Protein AF-0000000076639579 (afdb_homodimer)

Foldseek 3Di:
DDDDPCPPPPPPCPVPDDDDPDDDPDDPPPPPPPPPPPVVVVVVVVVVVVVVVVVCPPPDPVRVVVVVVVVVVVVVVVVVVVVVVVVVVVVVVVVVVVVVVVVVVVVVVVVLVVVLVVVLVCLVVLVVLVVVLVVCVVPDDDPVVSVVSVVVSVVVVVVCVVQQKDKAWDFFAAADPQAADEPEEDADPDPPRDWRTFHGFPAIWMARVPHTSGHTYTYTYD/DCPPVCPPPPPPPPVPDPDDPPDDPDDPPPPPPPPPDPVVVVVVVVVVVVVVVVVCPPPDPVRVVVVVVVVVVVVVVVVVVVVVVVVVVVVVVVVVVVVVVVVVVVVVVVVLVVVLVVVLVCLVVLVVLVVVLVVCVVPDDDPVVSVVSVVVSVVVVVVCVVQQKDKAWDFFAAADPQAADEPEEDADPDPPRDWRTFHGFPAIWMARVPHTSGHTYTYTYD

pLDDT: mean 80.08, std 24.37, range [24.77, 98.06]

Sequence (444 aa):
MACYLHISIPRKETVFNRRIIDKQMSDKNEKEVKEPSVGEQKQQSAEAEKERDSRYEDLGEEELRELLAEKEQKIDVLEEDLSEAKNMHLRKAAELENYRKRVQRERSQLYETAKANALEDFLDVNDDLQRTLKAAEDLDVNETFLDGVLLVANKFEEILRKNDVERIDEVGVPFNVDYHDAMMRHKPGDDDIDSDIVLEVVENGYRMGDRTIRHAKVIVSEMACYLHISIPRKETVFNRRIIDKQMSDKNEKEVKEPSVGEQKQQSAEAEKERDSRYEDLGEEELRELLAEKEQKIDVLEEDLSEAKNMHLRKAAELENYRKRVQRERSQLYETAKANALEDFLDVNDDLQRTLKAAEDLDVNETFLDGVLLVANKFEEILRKNDVERIDEVGVPFNVDYHDAMMRHKPGDDDIDSDIVLEVVENGYRMGDRTIRHAKVIVSE

Organism: NCBI:txid1194090

Solvent-accessible surface area (backbone atoms only — not comparable to full-atom values): 25102 Å² total; per-residue (Å²): 136,83,78,79,82,77,77,80,72,82,78,80,80,80,77,81,85,85,71,79,82,64,72,87,68,70,84,76,78,77,75,73,76,74,65,80,53,77,60,55,58,50,48,56,49,48,50,51,48,52,57,51,42,59,74,49,69,88,54,52,60,69,58,42,42,53,51,42,45,51,45,53,53,49,40,52,53,41,53,52,50,31,53,50,30,46,50,50,26,52,50,42,50,47,50,41,53,52,46,50,55,50,49,59,56,46,49,57,53,44,30,51,49,28,27,48,58,54,50,50,68,47,49,58,44,55,51,47,47,52,50,44,56,58,55,42,75,82,45,80,57,34,65,72,57,50,50,45,52,49,52,37,52,51,50,47,51,50,50,37,45,74,67,42,38,44,78,42,69,78,60,75,40,70,64,43,79,76,49,38,37,78,76,44,74,39,76,56,92,50,89,82,55,60,62,43,23,23,71,38,63,80,37,72,10,30,28,44,75,93,38,64,71,37,57,11,31,24,32,25,23,80,135,82,80,73,81,77,78,79,76,80,78,80,80,80,77,75,88,79,68,79,83,61,72,86,72,65,85,74,76,78,74,76,77,75,67,80,52,74,64,52,59,48,46,55,51,48,50,52,47,53,58,52,39,60,75,51,69,88,54,53,62,69,58,43,44,53,51,40,44,50,45,51,52,51,40,51,52,40,52,50,52,33,52,51,30,47,50,52,25,53,51,41,51,48,50,41,54,50,47,52,55,50,50,58,58,48,49,56,52,43,30,51,50,28,27,47,60,54,50,52,68,48,49,60,44,54,52,46,48,52,51,44,56,59,53,42,75,80,45,78,57,34,63,70,59,51,50,45,52,50,52,39,53,52,51,47,51,49,49,36,45,76,68,41,38,43,79,43,68,76,59,75,40,71,66,41,79,75,50,39,37,78,74,46,73,38,76,56,93,50,88,83,54,61,61,44,22,23,70,39,64,80,37,72,12,32,26,43,76,94,37,63,72,37,56,11,32,26,32,25,22,81

Radius of gyration: 41.35 Å; Cα contacts (8 Å, |Δi|>4): 459; chains: 2; bounding box: 81×111×93 Å

Secondary structure (DSSP, 8-state):
-------------------STTS--------------HHHHHHHHHHHHHHHHHTTTT--HHHHHHHHHHHHHHHHHHHHHHHHHHHHHHHHHHHHHHHHHHHHHHHHHHHHHHHHHHHHTTHHHHHHHHHHHHHHTTS---HHHHHHHHHHHHHHHHHHHHTTEEEE--SSSB--TTTEEEEEEE--SSTTSPSSBEEEEEE-EEEETTEEEEPEEEEEE-/-------------------STTSTT------------HHHHHHHHHHHHHHHHHTTTT--HHHHHHHHHHHHHHHHHHHHHHHHHHHHHHHHHHHHHHHHHHHHHHHHHHHHHHHHHHHHHHHHHHHHHHHHHHHHTTS---HHHHHHHHHHHHHHHHHHHHTTEEEE--SSSB--TTTEEEEEEE--SSTTSPSSBEEEEEE-EEEETTEEEEPEEEEEE-

Structure (mmCIF, N/CA/C/O backbone):
data_AF-0000000076639579-model_v1
#
loop_
_entity.id
_entity.type
_entity.pdbx_description
1 polymer 'Protein GrpE'
#
loop_
_atom_site.group_PDB
_atom_site.id
_atom_site.type_symbol
_atom_site.label_atom_id
_atom_site.label_alt_id
_atom_site.label_comp_id
_atom_site.label_asym_id
_atom_site.label_entity_id
_atom_site.label_seq_id
_atom_site.pdbx_PDB_ins_code
_atom_site.Cartn_x
_atom_site.Cartn_y
_atom_site.Cartn_z
_atom_site.occupancy
_atom_site.B_iso_or_equiv
_atom_site.auth_seq_id
_atom_site.auth_comp_id
_atom_site.auth_asym_id
_atom_site.auth_atom_id
_atom_site.pdbx_PDB_model_num
ATOM 1 N N . MET A 1 1 ? 14.664 4.719 -46.75 1 26.2 1 MET A N 1
ATOM 2 C CA . MET A 1 1 ? 13.555 5.188 -47.562 1 26.2 1 MET A CA 1
ATOM 3 C C . MET A 1 1 ? 12.273 5.273 -46.75 1 26.2 1 MET A C 1
ATOM 5 O O . MET A 1 1 ? 11.742 4.25 -46.312 1 26.2 1 MET A O 1
ATOM 9 N N . ALA A 1 2 ? 12.023 6.488 -46.062 1 28.53 2 ALA A N 1
ATOM 10 C CA . ALA A 1 2 ? 11.414 6.824 -44.781 1 28.53 2 ALA A CA 1
ATOM 11 C C . ALA A 1 2 ? 9.891 6.906 -44.906 1 28.53 2 ALA A C 1
ATOM 13 O O . ALA A 1 2 ? 9.195 7.219 -43.938 1 28.53 2 ALA A O 1
ATOM 14 N N . CYS A 1 3 ? 9.234 6.27 -45.938 1 30.47 3 CYS A N 1
ATOM 15 C CA . CYS A 1 3 ? 8.086 6.992 -46.469 1 30.47 3 CYS A CA 1
ATOM 16 C C . CYS A 1 3 ? 6.992 7.129 -45.438 1 30.47 3 CYS A C 1
ATOM 18 O O . CYS A 1 3 ? 6.777 6.219 -44.625 1 30.47 3 CYS A O 1
ATOM 20 N N . TYR A 1 4 ? 6.449 8.422 -45.219 1 31.41 4 TYR A N 1
ATOM 21 C CA . TYR A 1 4 ? 5.547 9.281 -44.469 1 31.41 4 TYR A CA 1
ATOM 22 C C . TYR A 1 4 ? 4.098 8.836 -44.656 1 31.41 4 TYR A C 1
ATOM 24 O O . TYR A 1 4 ? 3.553 8.883 -45.75 1 31.41 4 TYR A O 1
ATOM 32 N N . LEU A 1 5 ? 3.717 7.746 -44.031 1 34.25 5 LEU A N 1
ATOM 33 C CA . LEU A 1 5 ? 2.402 7.152 -44.219 1 34.25 5 LEU A CA 1
ATOM 34 C C . LEU A 1 5 ? 1.295 8.133 -43.875 1 34.25 5 LEU A C 1
ATOM 36 O O . LEU A 1 5 ? 1.239 8.625 -42.719 1 34.25 5 LEU A O 1
ATOM 40 N N . HIS A 1 6 ? 0.847 9.07 -44.812 1 35 6 HIS A N 1
ATOM 41 C CA . HIS A 1 6 ? -0.103 10.172 -44.844 1 35 6 HIS A CA 1
ATOM 42 C C . HIS A 1 6 ? -1.494 9.711 -44.438 1 35 6 HIS A C 1
ATOM 44 O O . HIS A 1 6 ? -2.18 9.023 -45.188 1 35 6 HIS A O 1
ATOM 50 N N . ILE A 1 7 ? -1.626 9.312 -43.156 1 34.25 7 ILE A N 1
ATOM 51 C CA . ILE A 1 7 ? -2.9 8.789 -42.688 1 34.25 7 ILE A CA 1
ATOM 52 C C . ILE A 1 7 ? -3.979 9.859 -42.812 1 34.25 7 ILE A C 1
ATOM 54 O O . ILE A 1 7 ? -3.865 10.93 -42.188 1 34.25 7 ILE A O 1
ATOM 58 N N . SER A 1 8 ? -4.652 10.07 -44 1 31.19 8 SER A N 1
ATOM 59 C CA . SER A 1 8 ? -5.621 11.078 -44.406 1 31.19 8 SER A CA 1
ATOM 60 C C . SER A 1 8 ? -6.883 11.016 -43.531 1 31.19 8 SER A C 1
ATOM 62 O O . SER A 1 8 ? -7.648 10.047 -43.625 1 31.19 8 SER A O 1
ATOM 64 N N . ILE A 1 9 ? -6.801 11.469 -42.25 1 32.75 9 ILE A N 1
ATOM 65 C CA . ILE A 1 9 ? -7.902 11.438 -41.312 1 32.75 9 ILE A CA 1
ATOM 66 C C . ILE A 1 9 ? -9.055 12.297 -41.812 1 32.75 9 ILE A C 1
ATOM 68 O O . ILE A 1 9 ? -8.867 13.477 -42.125 1 32.75 9 ILE A O 1
ATOM 72 N N . PRO A 1 10 ? -10.109 11.758 -42.406 1 29.64 10 PRO A N 1
ATOM 73 C CA . PRO A 1 10 ? -11.195 12.516 -43.031 1 29.64 10 PRO A CA 1
ATOM 74 C C . PRO A 1 10 ? -11.914 13.438 -42.062 1 29.64 10 PRO A C 1
ATOM 76 O O . PRO A 1 10 ? -12.141 13.062 -40.906 1 29.64 10 PRO A O 1
ATOM 79 N N . ARG A 1 11 ? -11.734 14.797 -42.125 1 28.89 11 ARG A N 1
ATOM 80 C CA . ARG A 1 11 ? -12.125 15.992 -41.375 1 28.89 11 ARG A CA 1
ATOM 81 C C . ARG A 1 11 ? -13.633 16.172 -41.406 1 28.89 11 ARG A C 1
ATOM 83 O O . ARG A 1 11 ? -14.211 16.547 -42.406 1 28.89 11 ARG A O 1
ATOM 90 N N . LYS A 1 12 ? -14.453 15.156 -40.906 1 28.12 12 LYS A N 1
ATOM 91 C CA . LYS A 1 12 ? -15.875 15.422 -41.094 1 28.12 12 LYS A CA 1
ATOM 92 C C . LYS A 1 12 ? -16.266 16.766 -40.5 1 28.12 12 LYS A C 1
ATOM 94 O O . LYS A 1 12 ? -15.844 17.094 -39.375 1 28.12 12 LYS A O 1
ATOM 99 N N . GLU A 1 13 ? -16.734 17.859 -41.25 1 29 13 GLU A N 1
ATOM 100 C CA . GLU A 1 13 ? -17.156 19.25 -41.281 1 29 13 GLU A CA 1
ATOM 101 C C . GLU A 1 13 ? -18.375 19.469 -40.406 1 29 13 GLU A C 1
ATOM 103 O O . GLU A 1 13 ? -19.484 19.078 -40.75 1 29 13 GLU A O 1
ATOM 108 N N . THR A 1 14 ? -18.375 19.016 -39.062 1 24.94 14 THR A N 1
ATOM 109 C CA . THR A 1 14 ? -19.609 19.172 -38.312 1 24.94 14 THR A CA 1
ATOM 110 C C . THR A 1 14 ? -19.984 20.656 -38.219 1 24.94 14 THR A C 1
ATOM 112 O O . THR A 1 14 ? -19.266 21.438 -37.594 1 24.94 14 THR A O 1
ATOM 115 N N . VAL A 1 15 ? -20.703 21.312 -39.125 1 28.3 15 VAL A N 1
ATOM 116 C CA . VAL A 1 15 ? -21.203 22.656 -39.406 1 28.3 15 VAL A CA 1
ATOM 117 C C . VAL A 1 15 ? -22.188 23.078 -38.312 1 28.3 15 VAL A C 1
ATOM 119 O O . VAL A 1 15 ? -23.375 23.234 -38.562 1 28.3 15 VAL A O 1
ATOM 122 N N . PHE A 1 16 ? -22.328 22.422 -37.125 1 26.52 16 PHE A N 1
ATOM 123 C CA . PHE A 1 16 ? -23.578 22.766 -36.438 1 26.52 16 PHE A CA 1
ATOM 124 C C . PHE A 1 16 ? -23.641 24.266 -36.156 1 26.52 16 PHE A C 1
ATOM 126 O O . PHE A 1 16 ? -22.641 24.875 -35.75 1 26.52 16 PHE A O 1
ATOM 133 N N . ASN A 1 17 ? -24.844 24.953 -36.375 1 25.02 17 ASN A N 1
ATOM 134 C CA . ASN A 1 17 ? -25.453 26.266 -36.594 1 25.02 17 ASN A CA 1
ATOM 135 C C . ASN A 1 17 ? -25.281 27.156 -35.344 1 25.02 17 ASN A C 1
ATOM 137 O O . ASN A 1 17 ? -25.406 26.688 -34.219 1 25.02 17 ASN A O 1
ATOM 141 N N . ARG A 1 18 ? -24.797 28.5 -35.438 1 25.83 18 ARG A N 1
ATOM 142 C CA . ARG A 1 18 ? -24.25 29.734 -34.875 1 25.83 18 ARG A CA 1
ATOM 143 C C . ARG A 1 18 ? -25.297 30.469 -34.062 1 25.83 18 ARG A C 1
ATOM 145 O O . ARG A 1 18 ? -25.016 31.547 -33.5 1 25.83 18 ARG A O 1
ATOM 152 N N . ARG A 1 19 ? -26.609 30.141 -34.25 1 26.14 19 ARG A N 1
ATOM 153 C CA . ARG A 1 19 ? -27.469 31.312 -34.25 1 26.14 19 ARG A CA 1
ATOM 154 C C . ARG A 1 19 ? -27.547 31.922 -32.844 1 26.14 19 ARG A C 1
ATOM 156 O O . ARG A 1 19 ? -27.484 33.156 -32.688 1 26.14 19 ARG A O 1
ATOM 163 N N . ILE A 1 20 ? -28.219 31.25 -31.922 1 26.75 20 ILE A N 1
ATOM 164 C CA . ILE A 1 20 ? -29.312 31.891 -31.203 1 26.75 20 ILE A CA 1
ATOM 165 C C . ILE A 1 20 ? -28.781 32.688 -30.031 1 26.75 20 ILE A C 1
ATOM 167 O O . ILE A 1 20 ? -29.547 33.281 -29.266 1 26.75 20 ILE A O 1
ATOM 171 N N . ILE A 1 21 ? -27.516 32.594 -29.656 1 27.84 21 ILE A N 1
ATOM 172 C CA . ILE A 1 21 ? -27.266 32.875 -28.234 1 27.84 21 ILE A CA 1
ATOM 173 C C . ILE A 1 21 ? -27.297 34.375 -28 1 27.84 21 ILE A C 1
ATOM 175 O O . ILE A 1 21 ? -26.312 34.938 -27.547 1 27.84 21 ILE A O 1
ATOM 179 N N . ASP A 1 22 ? -27.922 35.125 -28.922 1 24.77 22 ASP A N 1
ATOM 180 C CA . ASP A 1 22 ? -27.484 36.5 -28.938 1 24.77 22 ASP A CA 1
ATOM 181 C C . ASP A 1 22 ? -27.812 37.219 -27.625 1 24.77 22 ASP A C 1
ATOM 183 O O . ASP A 1 22 ? -27 38 -27.125 1 24.77 22 ASP A O 1
ATOM 187 N N . LYS A 1 23 ? -29.109 37.312 -27.344 1 27.88 23 LYS A N 1
ATOM 188 C CA . LYS A 1 23 ? -29.609 38.656 -27.047 1 27.88 23 LYS A CA 1
ATOM 189 C C . LYS A 1 23 ? -29.25 39.094 -25.641 1 27.88 23 LYS A C 1
ATOM 191 O O . LYS A 1 23 ? -29.078 40.281 -25.375 1 27.88 23 LYS A O 1
ATOM 196 N N . GLN A 1 24 ? -29.562 38.25 -24.609 1 28.48 24 GLN A N 1
ATOM 197 C CA . GLN A 1 24 ? -30.125 38.938 -23.453 1 28.48 24 GLN A CA 1
ATOM 198 C C . GLN A 1 24 ? -29.031 39.656 -22.641 1 28.48 24 GLN A C 1
ATOM 200 O O . GLN A 1 24 ? -28.688 39.219 -21.547 1 28.48 24 GLN A O 1
ATOM 205 N N . MET A 1 25 ? -27.953 40.031 -23.188 1 30.86 25 MET A N 1
ATOM 206 C CA . MET A 1 25 ? -26.812 40.406 -22.375 1 30.86 25 MET A CA 1
ATOM 207 C C . MET A 1 25 ? -27.047 41.75 -21.703 1 30.86 25 MET A C 1
ATOM 209 O O . MET A 1 25 ? -26.109 42.375 -21.172 1 30.86 25 MET A O 1
ATOM 213 N N . SER A 1 26 ? -28.328 42.312 -21.859 1 27.48 26 SER A N 1
ATOM 214 C CA . SER A 1 26 ? -28.125 43.75 -21.844 1 27.48 26 SER A CA 1
ATOM 215 C C . SER A 1 26 ? -27.562 44.219 -20.5 1 27.48 26 SER A C 1
ATOM 217 O O . SER A 1 26 ? -26.531 44.906 -20.453 1 27.48 26 SER A O 1
ATOM 219 N N . ASP A 1 27 ? -28.422 44.844 -19.562 1 29.17 27 ASP A N 1
ATOM 220 C CA . ASP A 1 27 ? -28.297 46.125 -18.875 1 29.17 27 ASP A CA 1
ATOM 221 C C . ASP A 1 27 ? -27.625 46 -17.516 1 29.17 27 ASP A C 1
ATOM 223 O O . ASP A 1 27 ? -28.266 45.594 -16.547 1 29.17 27 ASP A O 1
ATOM 227 N N . LYS A 1 28 ? -26.547 45.375 -17.359 1 29.7 28 LYS A N 1
ATOM 228 C CA . LYS A 1 28 ? -25.938 45.344 -16.031 1 29.7 28 LYS A CA 1
ATOM 229 C C . LYS A 1 28 ? -25.688 46.75 -15.5 1 29.7 28 LYS A C 1
ATOM 231 O O . LYS A 1 28 ? -24.922 47.5 -16.094 1 29.7 28 LYS A O 1
ATOM 236 N N . ASN A 1 29 ? -26.703 47.312 -14.789 1 29.66 29 ASN A N 1
ATOM 237 C CA . ASN A 1 29 ? -26.531 48.562 -14.062 1 29.66 29 ASN A CA 1
ATOM 238 C C . ASN A 1 29 ? -25.328 48.5 -13.117 1 29.66 29 ASN A C 1
ATOM 240 O O . ASN A 1 29 ? -25.25 47.625 -12.273 1 29.66 29 ASN A O 1
ATOM 244 N N . GLU A 1 30 ? -24.156 49 -13.484 1 29.3 30 GLU A N 1
ATOM 245 C CA . GLU A 1 30 ? -22.891 49.281 -12.805 1 29.3 30 GLU A CA 1
ATOM 246 C C . GLU A 1 30 ? -23.141 50.031 -11.5 1 29.3 30 GLU A C 1
ATOM 248 O O . GLU A 1 30 ? -23.438 51.219 -11.516 1 29.3 30 GLU A O 1
ATOM 253 N N . LYS A 1 31 ? -23.984 49.5 -10.539 1 35.03 31 LYS A N 1
ATOM 254 C CA . LYS A 1 31 ? -24 50.281 -9.297 1 35.03 31 LYS A CA 1
ATOM 255 C C . LYS A 1 31 ? -22.578 50.5 -8.773 1 35.03 31 LYS A C 1
ATOM 257 O O . LYS A 1 31 ? -21.828 49.531 -8.586 1 35.03 31 LYS A O 1
ATOM 262 N N . GLU A 1 32 ? -21.984 51.625 -9.094 1 32.53 32 GLU A N 1
ATOM 263 C CA . GLU A 1 32 ? -20.75 52.188 -8.562 1 32.53 32 GLU A CA 1
ATOM 264 C C . GLU A 1 32 ? -20.688 52.094 -7.043 1 32.53 32 GLU A C 1
ATOM 266 O O . GLU A 1 32 ? -21.547 52.625 -6.34 1 32.53 32 GLU A O 1
ATOM 271 N N . VAL A 1 33 ? -20.422 50.938 -6.434 1 36.53 33 VAL A N 1
ATOM 272 C CA . VAL A 1 33 ? -20.062 50.906 -5.016 1 36.53 33 VAL A CA 1
ATOM 273 C C . VAL A 1 33 ? -19.125 52.094 -4.699 1 36.53 33 VAL A C 1
ATOM 275 O O . VAL A 1 33 ? -18.016 52.156 -5.211 1 36.53 33 VAL A O 1
ATOM 278 N N . LYS A 1 34 ? -19.75 53.219 -4.488 1 35.56 34 LYS A N 1
ATOM 279 C CA . LYS A 1 34 ? -18.984 54.375 -3.984 1 35.56 34 LYS A CA 1
ATOM 280 C C . LYS A 1 34 ? -18.109 53.969 -2.801 1 35.56 34 LYS A C 1
ATOM 282 O O . LYS A 1 34 ? -18.609 53.5 -1.775 1 35.56 34 LYS A O 1
ATOM 287 N N . GLU A 1 35 ? -16.875 53.5 -3.082 1 40.81 35 GLU A N 1
ATOM 288 C CA . GLU A 1 35 ? -15.867 53.406 -2.035 1 40.81 35 GLU A CA 1
ATOM 289 C C . GLU A 1 35 ? -15.906 54.594 -1.101 1 40.81 35 GLU A C 1
ATOM 291 O O . GLU A 1 35 ? -15.984 55.75 -1.556 1 40.81 35 GLU A O 1
ATOM 296 N N . PRO A 1 36 ? -16.453 54.406 0.034 1 46.03 36 PRO A N 1
ATOM 297 C CA . PRO A 1 36 ? -16.422 55.594 0.865 1 46.03 36 PRO A CA 1
ATOM 298 C C . PRO A 1 36 ? -15.109 56.375 0.719 1 46.03 36 PRO A C 1
ATOM 300 O O . PRO A 1 36 ? -14.039 55.781 0.61 1 46.03 36 PRO A O 1
ATOM 303 N N . SER A 1 37 ? -15.172 57.562 0.175 1 45.22 37 SER A N 1
ATOM 304 C CA . SER A 1 37 ? -14.047 58.438 -0.133 1 45.22 37 SER A CA 1
ATOM 305 C C . SER A 1 37 ? -13.117 58.562 1.068 1 45.22 37 SER A C 1
ATOM 307 O O . SER A 1 37 ? -13.562 58.5 2.215 1 45.22 37 SER A O 1
ATOM 309 N N . VAL A 1 38 ? -11.82 58.5 0.85 1 53.16 38 VAL A N 1
ATOM 310 C CA . VAL A 1 38 ? -10.688 58.719 1.743 1 53.16 38 VAL A CA 1
ATOM 311 C C . VAL A 1 38 ? -10.992 59.844 2.695 1 53.16 38 VAL A C 1
ATOM 313 O O . VAL A 1 38 ? -10.414 59.938 3.781 1 53.16 38 VAL A O 1
ATOM 316 N N . GLY A 1 39 ? -11.922 60.656 2.254 1 50.12 39 GLY A N 1
ATOM 317 C CA . GLY A 1 39 ? -12.273 61.781 3.086 1 50.12 39 GLY A CA 1
ATOM 318 C C . GLY A 1 39 ? -13.141 61.438 4.273 1 50.12 39 GLY A C 1
ATOM 319 O O . GLY A 1 39 ? -13.07 62.062 5.32 1 50.12 39 GLY A O 1
ATOM 320 N N . GLU A 1 40 ? -14.016 60.531 4.031 1 54.81 40 GLU A N 1
ATOM 321 C CA . GLU A 1 40 ? -14.906 60.156 5.125 1 54.81 40 GLU A CA 1
ATOM 322 C C . GLU A 1 40 ? -14.148 59.375 6.203 1 54.81 40 GLU A C 1
ATOM 324 O O . GLU A 1 40 ? -14.477 59.469 7.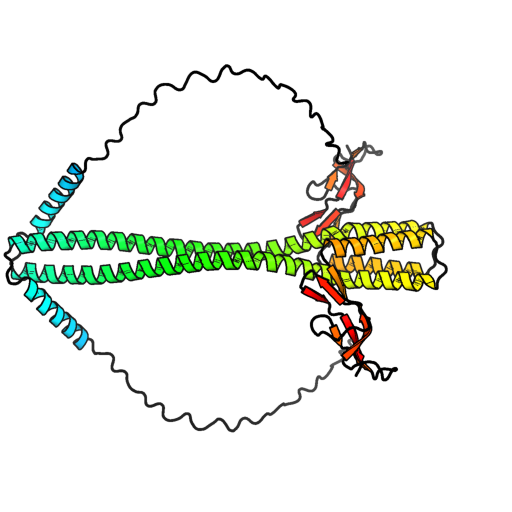387 1 54.81 40 GLU A O 1
ATOM 329 N N . GLN A 1 41 ? -13.25 58.562 5.832 1 50.81 41 GLN A N 1
ATOM 330 C CA . GLN A 1 41 ? -12.445 57.906 6.836 1 50.81 41 GLN A CA 1
ATOM 331 C C . GLN A 1 41 ? -11.625 58.875 7.656 1 50.81 41 GLN A C 1
ATOM 333 O O . GLN A 1 41 ? -11.383 58.656 8.844 1 50.81 41 GLN A O 1
ATOM 338 N N . LYS A 1 42 ? -11.219 59.938 7.016 1 54.44 42 LYS A N 1
ATOM 339 C CA . LYS A 1 42 ? -10.484 60.969 7.742 1 54.44 42 LYS A CA 1
ATOM 340 C C . LYS A 1 42 ? -11.398 61.719 8.703 1 54.44 42 LYS A C 1
ATOM 342 O O . LYS A 1 42 ? -10.969 62.094 9.797 1 54.44 42 LYS A O 1
ATOM 347 N N . GLN A 1 43 ? -12.625 61.906 8.266 1 55.06 43 GLN A N 1
ATOM 348 C CA . GLN A 1 43 ? -13.547 62.594 9.148 1 55.06 43 GLN A CA 1
ATOM 349 C C . GLN A 1 43 ? -13.961 61.719 10.32 1 55.06 43 GLN A C 1
ATOM 351 O O . GLN A 1 43 ? -14.117 62.188 11.445 1 55.06 43 GLN A O 1
ATOM 356 N N . GLN A 1 44 ? -14.273 60.469 10.109 1 54.59 44 GLN A N 1
ATOM 357 C CA . GLN A 1 44 ? -14.602 59.562 11.211 1 54.59 44 GLN A CA 1
ATOM 358 C C . GLN A 1 44 ? -13.414 59.406 12.156 1 54.59 44 GLN A C 1
ATOM 360 O O . GLN A 1 44 ? -13.594 59.281 13.375 1 54.59 44 GLN A O 1
ATOM 365 N N . SER A 1 45 ? -12.219 59.406 11.641 1 57.41 45 SER A N 1
ATOM 366 C CA . SER A 1 45 ? -11.023 59.375 12.469 1 57.41 45 SER A CA 1
ATOM 367 C C . SER A 1 45 ? -10.844 60.688 13.234 1 57.41 45 SER A C 1
ATOM 369 O O . SER A 1 45 ? -10.422 60.688 14.391 1 57.41 45 SER A O 1
ATOM 371 N N . ALA A 1 46 ? -11.141 61.75 12.547 1 57.94 46 ALA A N 1
ATOM 372 C CA . ALA A 1 46 ? -11.023 63.031 13.195 1 57.94 46 ALA A CA 1
ATOM 373 C C . ALA A 1 46 ? -12.062 63.219 14.305 1 57.94 46 ALA A C 1
ATOM 375 O O . ALA A 1 46 ? -11.781 63.781 15.352 1 57.94 46 ALA A O 1
ATOM 376 N N . GLU A 1 47 ? -13.297 62.781 14.008 1 56.34 47 GLU A N 1
ATOM 377 C CA . GLU A 1 47 ? -14.336 62.844 15.031 1 56.34 47 GLU A CA 1
ATOM 378 C C . GLU A 1 47 ? -14.023 61.938 16.203 1 56.34 47 GLU A C 1
ATOM 380 O O . GLU A 1 47 ? -14.266 62.281 17.359 1 56.34 47 GLU A O 1
ATOM 385 N N . ALA A 1 48 ? -13.586 60.781 15.961 1 58.5 48 ALA A N 1
ATOM 386 C CA . ALA A 1 48 ? -13.172 59.875 17.016 1 58.5 48 ALA A CA 1
ATOM 387 C C . ALA A 1 48 ? -12 60.438 17.812 1 58.5 48 ALA A C 1
ATOM 389 O O . ALA A 1 48 ? -11.93 60.25 19.031 1 58.5 48 ALA A O 1
ATOM 390 N N . GLU A 1 49 ? -11.156 61.062 17.125 1 57.59 49 GLU A N 1
ATOM 391 C CA . GLU A 1 49 ? -10.039 61.75 17.75 1 57.59 49 GLU A CA 1
ATOM 392 C C . GLU A 1 49 ? -10.531 62.875 18.656 1 57.59 49 GLU A C 1
ATOM 394 O O . GLU A 1 49 ? -10 63.094 19.75 1 57.59 49 GLU A O 1
ATOM 399 N N . LYS A 1 50 ? -11.5 63.688 18.156 1 60.62 50 LYS A N 1
ATOM 400 C CA . LYS A 1 50 ? -12.055 64.75 18.953 1 60.62 50 LYS A CA 1
ATOM 401 C C . LYS A 1 50 ? -12.781 64.25 20.188 1 60.62 50 LYS A C 1
ATOM 403 O O . LYS A 1 50 ? -12.711 64.812 21.266 1 60.62 50 LYS A O 1
ATOM 408 N N . GLU A 1 51 ? -13.484 63.219 20.031 1 59.97 51 GLU A N 1
ATOM 409 C CA . GLU A 1 51 ? -14.195 62.625 21.156 1 59.97 51 GLU A CA 1
ATOM 410 C C . GLU A 1 51 ? -13.219 62.031 22.172 1 59.97 51 GLU A C 1
ATOM 412 O O . GLU A 1 51 ? -13.461 62.094 23.375 1 59.97 51 GLU A O 1
ATOM 417 N N . ARG A 1 52 ? -12.078 61.469 21.734 1 61.06 52 ARG A N 1
ATOM 418 C CA . ARG A 1 52 ? -11.062 60.906 22.609 1 61.06 52 ARG A CA 1
ATOM 419 C C . ARG A 1 52 ? -10.297 62.031 23.328 1 61.06 52 ARG A C 1
ATOM 421 O O . ARG A 1 52 ? -9.914 61.875 24.484 1 61.06 52 ARG A O 1
ATOM 428 N N . ASP A 1 53 ? -10.211 63.156 22.656 1 62.72 53 ASP A N 1
ATOM 429 C CA . ASP A 1 53 ? -9.602 64.312 23.266 1 62.72 53 ASP A CA 1
ATOM 430 C C . ASP A 1 53 ? -10.43 64.812 24.453 1 62.72 53 ASP A C 1
ATOM 432 O O . ASP A 1 53 ? -9.875 65.25 25.469 1 62.72 53 ASP A O 1
ATOM 436 N N . SER A 1 54 ? -11.727 64.625 24.281 1 69.12 54 SER A N 1
ATOM 437 C CA . SER A 1 54 ? -12.609 65.125 25.328 1 69.12 54 SER A CA 1
ATOM 438 C C . SER A 1 54 ? -12.5 64.312 26.609 1 69.12 54 SER A C 1
ATOM 440 O O . SER A 1 54 ? -12.742 64.875 27.703 1 69.12 54 SER A O 1
ATOM 442 N N . ARG A 1 55 ? -11.922 63.156 26.562 1 75.69 55 ARG A N 1
ATOM 443 C CA . ARG A 1 55 ? -11.867 62.281 27.703 1 75.69 55 ARG A CA 1
ATOM 444 C C . ARG A 1 55 ? -10.797 62.719 28.703 1 75.69 55 ARG A C 1
ATOM 446 O O . ARG A 1 55 ? -10.914 62.469 29.906 1 75.69 55 ARG A O 1
ATOM 453 N N . TYR A 1 56 ? -9.93 63.656 28.203 1 80 56 TYR A N 1
ATOM 454 C CA . TYR A 1 56 ? -8.805 64 29.062 1 80 56 TYR A CA 1
ATOM 455 C C . TYR A 1 56 ? -8.789 65.5 29.375 1 80 56 TYR A C 1
ATOM 457 O O . TYR A 1 56 ? -7.785 66 29.859 1 80 56 TYR A O 1
ATOM 465 N N . GLU A 1 57 ? -9.812 66.188 29.078 1 80.88 57 GLU A N 1
ATOM 466 C CA . GLU A 1 57 ? -9.883 67.625 29.203 1 80.88 57 GLU A CA 1
ATOM 467 C C . GLU A 1 57 ? -9.727 68.062 30.656 1 80.88 57 GLU A C 1
ATOM 469 O O . GLU A 1 57 ? -9.156 69.125 30.938 1 80.88 57 GLU A O 1
ATOM 474 N N . ASP A 1 58 ? -10.078 67.125 31.641 1 84.69 58 ASP A N 1
ATOM 475 C CA . ASP A 1 58 ? -10.094 67.5 33.062 1 84.69 58 ASP A CA 1
ATOM 476 C C . ASP A 1 58 ? -8.828 67.062 33.75 1 84.69 58 ASP A C 1
ATOM 478 O O . ASP A 1 58 ? -8.703 67.188 34.969 1 84.69 58 ASP A O 1
ATOM 482 N N . LEU A 1 59 ? -7.883 66.625 32.969 1 87.44 59 LEU A N 1
ATOM 483 C CA . LEU A 1 59 ? -6.695 66.062 33.594 1 87.44 59 LEU A CA 1
ATOM 484 C C . LEU A 1 59 ? -5.539 67.062 33.562 1 87.44 59 LEU A C 1
ATOM 486 O O . LEU A 1 59 ? -5.375 67.812 32.562 1 87.44 59 LEU A O 1
ATOM 490 N N . GLY A 1 60 ? -4.758 67.188 34.656 1 87.06 60 GLY A N 1
ATOM 491 C CA . GLY A 1 60 ? -3.58 68.062 34.719 1 87.06 60 GLY A CA 1
ATOM 492 C C . GLY A 1 60 ? -2.383 67.5 34 1 87.06 60 GLY A C 1
ATOM 493 O O . GLY A 1 60 ? -2.432 66.312 33.5 1 87.06 60 GLY A O 1
ATOM 494 N N . GLU A 1 61 ? -1.336 68.312 33.781 1 88.81 61 GLU A N 1
ATOM 495 C CA . GLU A 1 61 ? -0.138 67.938 33.031 1 88.81 61 GLU A CA 1
ATOM 496 C C . GLU A 1 61 ? 0.51 66.688 33.594 1 88.81 61 GLU A C 1
ATOM 498 O O . GLU A 1 61 ? 0.911 65.75 32.875 1 88.81 61 GLU A O 1
ATOM 503 N N . GLU A 1 62 ? 0.567 66.688 34.938 1 88.19 62 GLU A N 1
ATOM 504 C CA . GLU A 1 62 ? 1.208 65.5 35.594 1 88.19 62 GLU A CA 1
ATOM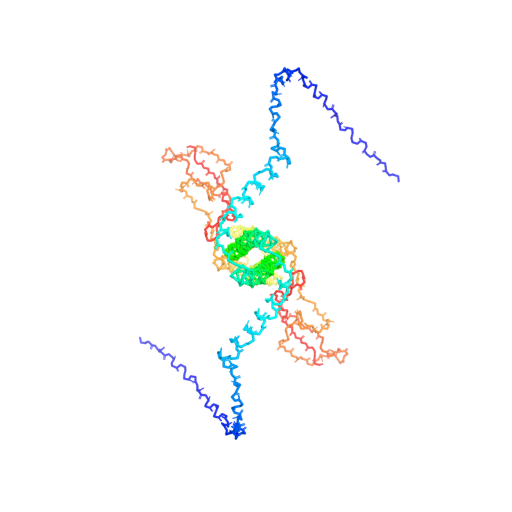 505 C C . GLU A 1 62 ? 0.421 64.25 35.375 1 88.19 62 GLU A C 1
ATOM 507 O O . GLU A 1 62 ? 1.005 63.188 35.125 1 88.19 62 GLU A O 1
ATOM 512 N N . GLU A 1 63 ? -0.811 64.25 35.469 1 90.94 63 GLU A N 1
ATOM 513 C CA . GLU A 1 63 ? -1.692 63.125 35.25 1 90.94 63 GLU A CA 1
ATOM 514 C C . GLU A 1 63 ? -1.631 62.656 33.781 1 90.94 63 GLU A C 1
ATOM 516 O O . GLU A 1 63 ? -1.636 61.438 33.531 1 90.94 63 GLU A O 1
ATOM 521 N N . LEU A 1 64 ? -1.554 63.594 32.812 1 91.88 64 LEU A N 1
ATOM 522 C CA . LEU A 1 64 ? -1.467 63.281 31.406 1 91.88 64 LEU A CA 1
ATOM 523 C C . LEU A 1 64 ? -0.156 62.562 31.078 1 91.88 64 LEU A C 1
ATOM 525 O O . LEU A 1 64 ? -0.132 61.625 30.281 1 91.88 64 LEU A O 1
ATOM 529 N N . ARG A 1 65 ? 0.868 62.969 31.766 1 90.56 65 ARG A N 1
ATOM 530 C CA . ARG A 1 65 ? 2.174 62.344 31.562 1 90.56 65 ARG A CA 1
ATOM 531 C C . ARG A 1 65 ? 2.188 60.906 32.094 1 90.56 65 ARG A C 1
ATOM 533 O O . ARG A 1 65 ? 2.766 60.031 31.453 1 90.56 65 ARG A O 1
ATOM 540 N N . GLU A 1 66 ? 1.568 60.719 33.219 1 90.44 66 GLU A N 1
ATOM 541 C CA . GLU A 1 66 ? 1.474 59.375 33.781 1 90.44 66 GLU A CA 1
ATOM 542 C C . GLU A 1 66 ? 0.676 58.438 32.875 1 90.44 66 GLU A C 1
ATOM 544 O O . GLU A 1 66 ? 1.068 57.281 32.656 1 90.44 66 GLU A O 1
ATOM 549 N N . LEU A 1 67 ? -0.413 58.906 32.375 1 92.5 67 LEU A N 1
ATOM 550 C CA . LEU A 1 67 ? -1.249 58.125 31.453 1 92.5 67 LEU A CA 1
ATOM 551 C C . LEU A 1 67 ? -0.496 57.812 30.172 1 92.5 67 LEU A C 1
ATOM 553 O O . LEU A 1 67 ? -0.625 56.688 29.641 1 92.5 67 LEU A O 1
ATOM 557 N N . LEU A 1 68 ? 0.228 58.781 29.656 1 93.19 68 LEU A N 1
ATOM 558 C CA . LEU A 1 68 ? 1.021 58.562 28.453 1 93.19 68 LEU A CA 1
ATOM 559 C C . LEU A 1 68 ? 2.057 57.469 28.656 1 93.19 68 LEU A C 1
ATOM 561 O O . LEU A 1 68 ? 2.258 56.625 27.781 1 93.19 68 LEU A O 1
ATOM 565 N N . ALA A 1 69 ? 2.678 57.5 29.812 1 91.75 69 ALA A N 1
ATOM 566 C CA . ALA A 1 69 ? 3.658 56.469 30.156 1 91.75 69 ALA A CA 1
ATOM 567 C C . ALA A 1 69 ? 3.008 55.094 30.203 1 91.75 69 ALA A C 1
ATOM 569 O O . ALA A 1 69 ? 3.578 54.125 29.734 1 91.75 69 ALA A O 1
ATOM 570 N N . GLU A 1 70 ? 1.852 55 30.75 1 93.44 70 GLU A N 1
ATOM 571 C CA . GLU A 1 70 ? 1.102 53.75 30.828 1 93.44 70 GLU A CA 1
ATOM 572 C C . GLU A 1 70 ? 0.744 53.219 29.438 1 93.44 70 GLU A C 1
ATOM 574 O O . GLU A 1 70 ? 0.868 52.031 29.172 1 93.44 70 GLU A O 1
ATOM 579 N N . LYS A 1 71 ? 0.279 54.094 28.578 1 95.19 71 LYS A N 1
ATOM 580 C CA . LYS A 1 71 ? -0.093 53.688 27.234 1 95.19 71 LYS A CA 1
ATOM 581 C C . LYS A 1 71 ? 1.124 53.219 26.438 1 95.19 71 LYS A C 1
ATOM 583 O O . LYS A 1 71 ? 1.031 52.281 25.641 1 95.19 71 LYS A O 1
ATOM 588 N N . GLU A 1 72 ? 2.256 53.875 26.641 1 94.69 72 GLU A N 1
ATOM 589 C CA . GLU A 1 72 ? 3.486 53.469 25.969 1 94.69 72 GLU A CA 1
ATOM 590 C C . GLU A 1 72 ? 3.906 52.062 26.406 1 94.69 72 GLU A C 1
ATOM 592 O O . GLU A 1 72 ? 4.336 51.25 25.594 1 94.69 72 GLU A O 1
ATOM 597 N N . GLN A 1 73 ? 3.793 51.812 27.719 1 95.19 73 GLN A N 1
ATOM 598 C CA . GLN A 1 73 ? 4.094 50.5 28.219 1 95.19 73 GLN A CA 1
ATOM 599 C C . GLN A 1 73 ? 3.166 49.438 27.609 1 95.19 73 GLN A C 1
ATOM 601 O O . GLN A 1 73 ? 3.609 48.344 27.234 1 95.19 73 GLN A O 1
ATOM 606 N N . LYS A 1 74 ? 1.925 49.75 27.547 1 97.12 74 LYS A N 1
ATOM 607 C CA . LYS A 1 74 ? 0.949 48.844 26.938 1 97.12 74 LYS A CA 1
ATOM 608 C C . LYS A 1 74 ? 1.282 48.594 25.469 1 97.12 74 LYS A C 1
ATOM 610 O O . LYS A 1 74 ? 1.152 47.469 24.984 1 97.12 74 LYS A O 1
ATOM 615 N N . ILE A 1 75 ? 1.663 49.594 24.75 1 97.5 75 ILE A N 1
ATOM 616 C CA . ILE A 1 75 ? 2.037 49.5 23.344 1 97.5 75 ILE A CA 1
ATOM 617 C C . ILE A 1 75 ? 3.23 48.531 23.203 1 97.5 75 ILE A C 1
ATOM 619 O O . ILE A 1 75 ? 3.246 47.688 22.328 1 97.5 75 ILE A O 1
ATOM 623 N N . ASP A 1 76 ? 4.207 48.688 24.125 1 96.81 76 ASP A N 1
ATOM 624 C CA . ASP A 1 76 ? 5.383 47.812 24.094 1 96.81 76 ASP A CA 1
ATOM 625 C C . ASP A 1 76 ? 4.992 46.375 24.281 1 96.81 76 ASP A C 1
ATOM 627 O O . ASP A 1 76 ? 5.473 45.5 23.562 1 96.81 76 ASP A O 1
ATOM 631 N N . VAL A 1 77 ? 4.148 46.125 25.234 1 97.75 77 VAL A N 1
ATOM 632 C CA . VAL A 1 77 ? 3.705 44.781 25.547 1 97.75 77 VAL A CA 1
ATOM 633 C C . VAL A 1 77 ? 2.936 44.219 24.344 1 97.75 77 VAL A C 1
ATOM 635 O O . VAL A 1 77 ? 3.166 43.062 23.938 1 97.75 77 VAL A O 1
ATOM 638 N N . LEU A 1 78 ? 2.057 45 23.734 1 98.06 78 LEU A N 1
ATOM 639 C CA . LEU A 1 78 ? 1.244 44.562 22.594 1 98.06 78 LEU A CA 1
ATOM 640 C C . LEU A 1 78 ? 2.117 44.281 21.391 1 98.06 78 LEU A C 1
ATOM 642 O O . LEU A 1 78 ? 1.861 43.312 20.656 1 98.06 78 LEU A O 1
ATOM 646 N N . GLU A 1 79 ? 3.137 45.125 21.172 1 97.94 79 GLU A N 1
ATOM 647 C CA . GLU A 1 79 ? 4.047 44.906 20.047 1 97.94 79 GLU A CA 1
ATOM 648 C C . GLU A 1 79 ? 4.828 43.594 20.219 1 97.94 79 GLU A C 1
ATOM 650 O O . GLU A 1 79 ? 5.035 42.844 19.25 1 97.94 79 GLU A O 1
ATOM 655 N N . GLU A 1 80 ? 5.23 43.344 21.469 1 98 80 GLU A N 1
ATOM 656 C CA . GLU A 1 80 ? 5.922 42.094 21.75 1 98 80 GLU A CA 1
ATOM 657 C C . GLU A 1 80 ? 5 40.875 21.547 1 98 80 GLU A C 1
ATOM 659 O O . GLU A 1 80 ? 5.391 39.875 20.938 1 98 80 GLU A O 1
ATOM 664 N N . ASP A 1 81 ? 3.795 40.938 22.047 1 98 81 ASP A N 1
ATOM 665 C CA . ASP A 1 81 ? 2.818 39.875 21.906 1 98 81 ASP A CA 1
ATOM 666 C C . ASP A 1 81 ? 2.49 39.594 20.438 1 98 81 ASP A C 1
ATOM 668 O O . ASP A 1 81 ? 2.355 38.469 20.016 1 98 81 ASP A O 1
ATOM 672 N N . LEU A 1 82 ? 2.355 40.688 19.703 1 98 82 LEU A N 1
ATOM 673 C CA . LEU A 1 82 ? 2.057 40.562 18.281 1 98 82 LEU A CA 1
ATOM 674 C C . LEU A 1 82 ? 3.189 39.875 17.531 1 98 82 LEU A C 1
ATOM 676 O O . LEU A 1 82 ? 2.943 39 16.703 1 98 82 LEU A O 1
ATOM 680 N N . SER A 1 83 ? 4.43 40.312 17.875 1 97.88 83 SER A N 1
ATOM 681 C CA . SER A 1 83 ? 5.598 39.656 17.266 1 97.88 83 SER A CA 1
ATOM 682 C C . SER A 1 83 ? 5.641 38.188 17.562 1 97.88 83 SER A C 1
ATOM 684 O O . SER A 1 83 ? 5.895 37.375 16.672 1 97.88 83 SER A O 1
ATOM 686 N N . GLU A 1 84 ? 5.348 37.812 18.781 1 97.75 84 GLU A N 1
ATOM 687 C CA . GLU A 1 84 ? 5.344 36.406 19.188 1 97.75 84 GLU A CA 1
ATOM 688 C C . GLU A 1 84 ? 4.242 35.656 18.469 1 97.75 84 GLU A C 1
ATOM 690 O O . GLU A 1 84 ? 4.465 34.531 18 1 97.75 84 GLU A O 1
ATOM 695 N N . ALA A 1 85 ? 3.053 36.219 18.375 1 97.5 85 ALA A N 1
ATOM 696 C CA . ALA A 1 85 ? 1.926 35.562 17.719 1 97.5 85 ALA A CA 1
ATOM 697 C C . ALA A 1 85 ? 2.215 35.312 16.25 1 97.5 85 ALA A C 1
ATOM 699 O O . ALA A 1 85 ? 1.905 34.25 15.711 1 97.5 85 ALA A O 1
ATOM 700 N N . LYS A 1 86 ? 2.82 36.375 15.633 1 97.31 86 LYS A N 1
ATOM 701 C CA . LYS A 1 86 ? 3.174 36.25 14.219 1 97.31 86 LYS A CA 1
ATOM 702 C C . LYS A 1 86 ? 4.211 35.156 14 1 97.31 86 LYS A C 1
ATOM 704 O O . LYS A 1 86 ? 4.113 34.406 13.039 1 97.31 86 LYS A O 1
ATOM 709 N N . ASN A 1 87 ? 5.176 35.062 14.938 1 97.5 87 ASN A N 1
ATOM 710 C CA . ASN A 1 87 ? 6.199 34.031 14.859 1 97.5 87 ASN A CA 1
ATOM 711 C C . ASN A 1 87 ? 5.598 32.625 15.039 1 97.5 87 ASN A C 1
ATOM 713 O O . ASN A 1 87 ? 5.984 31.688 14.344 1 97.5 87 ASN A O 1
ATOM 717 N N . MET A 1 88 ? 4.684 32.562 15.953 1 96.88 88 MET A N 1
ATOM 718 C CA . MET A 1 88 ? 4.023 31.266 16.188 1 96.88 88 MET A CA 1
ATOM 719 C C . MET A 1 88 ? 3.24 30.828 14.961 1 96.88 88 MET A C 1
ATOM 721 O O . MET A 1 88 ? 3.266 29.641 14.602 1 96.88 88 MET A O 1
ATOM 725 N N . HIS A 1 89 ? 2.566 31.75 14.328 1 96.62 89 HIS A N 1
ATOM 726 C CA . HIS A 1 89 ? 1.814 31.469 13.117 1 96.62 89 HIS A CA 1
ATOM 727 C C . HIS A 1 89 ? 2.734 30.984 12 1 96.62 89 HIS A C 1
ATOM 729 O O . HIS A 1 89 ? 2.455 29.969 11.352 1 96.62 89 HIS A O 1
ATOM 735 N N . LEU A 1 90 ? 3.84 31.734 11.82 1 96.56 90 LEU A N 1
ATOM 736 C CA . LEU A 1 90 ? 4.781 31.375 10.758 1 96.56 90 LEU A CA 1
ATOM 737 C C . LEU A 1 90 ? 5.375 30 10.992 1 96.56 90 LEU A C 1
ATOM 739 O O . LEU A 1 90 ? 5.547 29.219 10.047 1 96.56 90 LEU A O 1
ATOM 743 N N . ARG A 1 91 ? 5.68 29.672 12.234 1 95.81 91 ARG A N 1
ATOM 744 C CA . ARG A 1 91 ? 6.227 28.375 12.578 1 95.81 91 ARG A CA 1
ATOM 745 C C . ARG A 1 91 ? 5.223 27.25 12.281 1 95.81 91 ARG A C 1
ATOM 747 O O . ARG A 1 91 ? 5.578 26.234 11.688 1 95.81 91 ARG A O 1
ATOM 754 N N . LYS A 1 92 ? 3.975 27.5 12.68 1 96.5 92 LYS A N 1
ATOM 755 C CA . LYS A 1 92 ? 2.951 26.484 12.438 1 96.5 92 LYS A CA 1
ATOM 756 C C . LYS A 1 92 ? 2.711 26.281 10.945 1 96.5 92 LYS A C 1
ATOM 758 O O . LYS A 1 92 ? 2.504 25.156 10.484 1 96.5 92 LYS A O 1
ATOM 763 N N . ALA A 1 93 ? 2.727 27.375 10.195 1 95.75 93 ALA A N 1
ATOM 764 C CA . ALA A 1 93 ? 2.568 27.312 8.742 1 95.75 93 ALA A CA 1
ATOM 765 C C . ALA A 1 93 ? 3.697 26.516 8.102 1 95.75 93 ALA A C 1
ATOM 767 O O . ALA A 1 93 ? 3.455 25.688 7.219 1 95.75 93 ALA A O 1
ATOM 768 N N . ALA A 1 94 ? 4.914 26.703 8.602 1 96.5 94 ALA A N 1
ATOM 769 C CA . ALA A 1 94 ? 6.074 25.969 8.109 1 96.5 94 ALA A CA 1
ATOM 770 C C . ALA A 1 94 ? 5.98 24.484 8.461 1 96.5 94 ALA A C 1
ATOM 772 O O . ALA A 1 94 ? 6.305 23.625 7.645 1 96.5 94 ALA A O 1
ATOM 773 N N . GLU A 1 95 ? 5.594 24.234 9.664 1 97 95 GLU A N 1
ATOM 774 C CA . GLU A 1 95 ? 5.406 22.859 10.102 1 97 95 GLU A CA 1
ATOM 775 C C . GLU A 1 95 ? 4.406 22.125 9.211 1 97 95 GLU A C 1
ATOM 777 O O . GLU A 1 95 ? 4.645 20.984 8.812 1 97 95 GLU A O 1
ATOM 782 N N . LEU A 1 96 ? 3.293 22.844 8.93 1 96.44 96 LEU A N 1
ATOM 783 C CA . LEU A 1 96 ? 2.26 22.266 8.078 1 96.44 96 LEU A CA 1
ATOM 784 C C . LEU A 1 96 ? 2.805 21.969 6.688 1 96.44 96 LEU A C 1
ATOM 786 O O . LEU A 1 96 ? 2.598 20.875 6.156 1 96.44 96 LEU A O 1
ATOM 790 N N . GLU A 1 97 ? 3.488 22.891 6.113 1 96.19 97 GLU A N 1
ATOM 791 C CA . GLU A 1 97 ? 4.043 22.703 4.773 1 96.19 97 GLU A CA 1
ATOM 792 C C . GLU A 1 97 ? 5.07 21.578 4.746 1 96.19 97 GLU A C 1
ATOM 794 O O . GLU A 1 97 ? 5.062 20.75 3.836 1 96.19 97 GLU A O 1
ATOM 799 N N . ASN A 1 98 ? 5.895 21.547 5.793 1 96.19 98 ASN A N 1
ATOM 800 C CA . ASN A 1 98 ? 6.891 20.484 5.906 1 96.19 98 ASN A CA 1
ATOM 801 C C . ASN A 1 98 ? 6.238 19.109 6.094 1 96.19 98 ASN A C 1
ATOM 803 O O . ASN A 1 98 ? 6.68 18.125 5.504 1 96.19 98 ASN A O 1
ATOM 807 N N . TYR A 1 99 ? 5.27 19.156 6.84 1 96.31 99 TYR A N 1
ATOM 808 C CA . TYR A 1 99 ? 4.535 17.906 7.082 1 96.31 99 TYR A CA 1
ATOM 809 C C . TYR A 1 99 ? 3.873 17.406 5.805 1 96.31 99 TYR A C 1
ATOM 811 O O . TYR A 1 99 ? 3.9 16.219 5.512 1 96.31 99 TYR A O 1
ATOM 819 N N . ARG A 1 100 ? 3.27 18.297 5.039 1 94.81 100 ARG A N 1
ATOM 820 C CA . ARG A 1 100 ? 2.643 17.938 3.77 1 94.81 100 ARG A CA 1
ATOM 821 C C . ARG A 1 100 ? 3.648 17.312 2.818 1 94.81 100 ARG A C 1
ATOM 823 O O . ARG A 1 100 ? 3.363 16.281 2.207 1 94.81 100 ARG A O 1
ATOM 830 N N . LYS A 1 101 ? 4.828 17.906 2.707 1 94.31 101 LYS A N 1
ATOM 831 C CA . LYS A 1 101 ? 5.875 17.375 1.841 1 94.31 101 LYS A CA 1
ATOM 832 C C . LYS A 1 101 ? 6.32 15.992 2.303 1 94.31 101 LYS A C 1
ATOM 834 O O . LYS A 1 101 ? 6.52 15.094 1.483 1 94.31 101 LYS A O 1
ATOM 839 N N . ARG A 1 102 ? 6.465 15.828 3.578 1 94.38 102 ARG A N 1
ATOM 840 C CA . ARG A 1 102 ? 6.875 14.555 4.148 1 94.38 102 ARG A CA 1
ATOM 841 C C . ARG A 1 102 ? 5.832 13.469 3.873 1 94.38 102 ARG A C 1
ATOM 843 O O . ARG A 1 102 ? 6.18 12.352 3.48 1 94.38 102 ARG A O 1
ATOM 850 N N . VAL A 1 103 ? 4.551 13.836 4.09 1 94.31 103 VAL A N 1
ATOM 851 C CA . VAL A 1 103 ? 3.459 12.891 3.889 1 94.31 103 VAL A CA 1
ATOM 852 C C . VAL A 1 103 ? 3.434 12.438 2.432 1 94.31 103 VAL A C 1
ATOM 854 O O . VAL A 1 103 ? 3.25 11.25 2.152 1 94.31 103 VAL A O 1
ATOM 857 N N . GLN A 1 104 ? 3.629 13.367 1.524 1 91.56 104 GLN A N 1
ATOM 858 C CA . GLN A 1 104 ? 3.629 13.031 0.105 1 91.56 104 GLN A CA 1
ATOM 859 C C . GLN A 1 104 ? 4.738 12.039 -0.223 1 91.56 104 GLN A C 1
ATOM 861 O O . GLN A 1 104 ? 4.523 11.078 -0.973 1 91.56 104 GLN A O 1
ATOM 866 N N . ARG A 1 105 ? 5.879 12.156 0.349 1 89.69 105 ARG A N 1
ATOM 867 C CA . ARG A 1 105 ? 6.996 11.242 0.125 1 89.69 105 ARG A CA 1
ATOM 868 C C . ARG A 1 105 ? 6.73 9.883 0.76 1 89.69 105 ARG A C 1
ATOM 870 O O . ARG A 1 105 ? 7.008 8.844 0.157 1 89.69 105 ARG A O 1
ATOM 877 N N . GLU A 1 106 ? 6.188 9.945 1.89 1 93 106 GLU A N 1
ATOM 878 C CA . GLU A 1 106 ? 5.93 8.727 2.648 1 93 106 GLU A CA 1
ATOM 879 C C . GLU A 1 106 ? 4.824 7.898 2.002 1 93 106 GLU A C 1
ATOM 881 O O . GLU A 1 106 ? 4.809 6.672 2.125 1 93 106 GLU A O 1
ATOM 886 N N . ARG A 1 107 ? 3.916 8.602 1.33 1 91.69 107 ARG A N 1
ATOM 887 C CA . ARG A 1 107 ? 2.799 7.918 0.685 1 91.69 107 ARG A CA 1
ATOM 888 C C . ARG A 1 107 ? 3.293 6.918 -0.352 1 91.69 107 ARG A C 1
ATOM 890 O O . ARG A 1 107 ? 2.848 5.77 -0.374 1 91.69 107 ARG A O 1
ATOM 897 N N . SER A 1 108 ? 4.176 7.266 -1.175 1 87.88 108 SER A N 1
ATOM 898 C CA . SER A 1 108 ? 4.723 6.383 -2.203 1 87.88 108 SER A CA 1
ATOM 899 C C . SER A 1 108 ? 5.461 5.203 -1.586 1 87.88 108 SER A C 1
ATOM 901 O O . SER A 1 108 ? 5.309 4.062 -2.033 1 87.88 108 SER A O 1
ATOM 903 N N . GLN A 1 109 ? 6.215 5.477 -0.565 1 90.12 109 GLN A N 1
ATOM 904 C CA . GLN A 1 109 ? 6.965 4.426 0.115 1 90.12 109 GLN A CA 1
ATOM 905 C C . GLN A 1 109 ? 6.027 3.416 0.769 1 90.12 109 GLN A C 1
ATOM 907 O O . GLN A 1 109 ? 6.277 2.209 0.723 1 90.12 109 GLN A O 1
ATOM 912 N N . LEU A 1 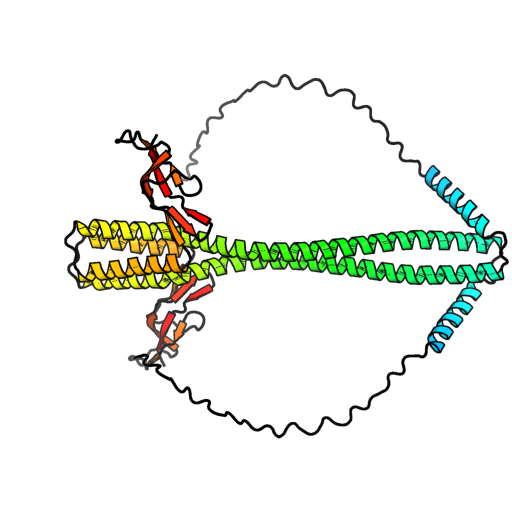110 ? 5.02 3.947 1.327 1 92.62 110 LEU A N 1
ATOM 913 C CA . LEU A 1 110 ? 4.035 3.086 1.975 1 92.62 110 LEU A CA 1
ATOM 914 C C . LEU A 1 110 ? 3.367 2.164 0.96 1 92.62 110 LEU A C 1
ATOM 916 O O . LEU A 1 110 ? 3.18 0.975 1.226 1 92.62 110 LEU A O 1
ATOM 920 N N . TYR A 1 111 ? 3.035 2.682 -0.151 1 91.38 111 TYR A N 1
ATOM 921 C CA . TYR A 1 111 ? 2.416 1.915 -1.226 1 91.38 111 TYR A CA 1
ATOM 922 C C . TYR A 1 111 ? 3.33 0.785 -1.686 1 91.38 111 TYR A C 1
ATOM 924 O O . TYR A 1 111 ? 2.896 -0.365 -1.798 1 91.38 111 TYR A O 1
ATOM 932 N N . GLU A 1 112 ? 4.547 1.063 -1.872 1 89.88 112 GLU A N 1
ATOM 933 C CA . GLU A 1 112 ? 5.523 0.074 -2.324 1 89.88 112 GLU A CA 1
ATOM 934 C C . GLU A 1 112 ? 5.746 -1.003 -1.267 1 89.88 112 GLU A C 1
ATOM 936 O O . GLU A 1 112 ? 5.898 -2.182 -1.596 1 89.88 112 GLU A O 1
ATOM 941 N N . THR A 1 113 ? 5.801 -0.554 -0.089 1 92.44 113 THR A N 1
ATOM 942 C CA . THR A 1 113 ? 5.992 -1.495 1.01 1 92.44 113 THR A CA 1
ATOM 943 C C . THR A 1 113 ? 4.82 -2.465 1.101 1 92.44 113 THR A C 1
ATOM 945 O O . THR A 1 113 ? 5.016 -3.67 1.276 1 92.44 113 THR A O 1
ATOM 948 N N . ALA A 1 114 ? 3.611 -1.933 0.977 1 91.5 114 ALA A N 1
ATOM 949 C CA . ALA A 1 114 ? 2.426 -2.783 1.011 1 91.5 114 ALA A CA 1
ATOM 950 C C . ALA A 1 114 ? 2.441 -3.793 -0.133 1 91.5 114 ALA A C 1
ATOM 952 O O . ALA A 1 114 ? 2.17 -4.98 0.072 1 91.5 114 ALA A O 1
ATOM 953 N N . LYS A 1 115 ? 2.752 -3.324 -1.283 1 91.44 115 LYS A N 1
ATOM 954 C CA . LYS A 1 115 ? 2.859 -4.188 -2.455 1 91.44 115 LYS A CA 1
ATOM 955 C C . LYS A 1 115 ? 3.91 -5.273 -2.242 1 91.44 115 LYS A C 1
ATOM 957 O O . LYS A 1 115 ? 3.66 -6.449 -2.516 1 91.44 115 LYS A O 1
ATOM 962 N N . ALA A 1 116 ? 5.031 -4.887 -1.73 1 92.56 116 ALA A N 1
ATOM 963 C CA . ALA A 1 116 ? 6.125 -5.828 -1.48 1 92.56 116 ALA A CA 1
ATOM 964 C C . ALA A 1 116 ? 5.703 -6.902 -0.481 1 92.56 116 ALA A C 1
ATOM 966 O O . ALA A 1 116 ? 5.965 -8.086 -0.69 1 92.56 116 ALA A O 1
ATOM 967 N N . ASN A 1 117 ? 5.07 -6.492 0.519 1 92.06 117 ASN A N 1
ATOM 968 C CA . ASN A 1 117 ? 4.625 -7.426 1.546 1 92.06 117 ASN A CA 1
ATOM 969 C C . ASN A 1 117 ? 3.641 -8.453 0.986 1 92.06 117 ASN A C 1
ATOM 971 O O . ASN A 1 117 ? 3.709 -9.633 1.323 1 92.06 117 ASN A O 1
ATOM 975 N N . ALA A 1 118 ? 2.764 -8.023 0.139 1 90 118 ALA A N 1
ATOM 976 C CA . ALA A 1 118 ? 1.792 -8.922 -0.481 1 90 118 ALA A CA 1
ATOM 977 C C . ALA A 1 118 ? 2.48 -9.914 -1.411 1 90 118 ALA A C 1
ATOM 979 O O . ALA A 1 118 ? 2.15 -11.102 -1.412 1 90 118 ALA A O 1
ATOM 980 N N . LEU A 1 119 ? 3.434 -9.422 -2.092 1 93.12 119 LEU A N 1
ATOM 981 C CA . LEU A 1 119 ? 4.09 -10.242 -3.1 1 93.12 119 LEU A CA 1
ATOM 982 C C . LEU A 1 119 ? 5.031 -11.25 -2.449 1 93.12 119 LEU A C 1
ATOM 984 O O . LEU A 1 119 ? 5.223 -12.352 -2.969 1 93.12 119 LEU A O 1
ATOM 988 N N . GLU A 1 120 ? 5.582 -10.898 -1.353 1 93.31 120 GLU A N 1
ATOM 989 C CA . GLU A 1 120 ? 6.531 -11.75 -0.645 1 93.31 120 GLU A CA 1
ATOM 990 C C . GLU A 1 120 ? 5.91 -13.094 -0.294 1 93.31 120 GLU A C 1
ATOM 992 O O . GLU A 1 120 ? 6.562 -14.133 -0.406 1 93.31 120 GLU A O 1
ATOM 997 N N . ASP A 1 121 ? 4.711 -13.078 0.017 1 90.25 121 ASP A N 1
ATOM 998 C CA . ASP A 1 121 ? 4.004 -14.289 0.414 1 90.25 121 ASP A CA 1
ATOM 999 C C . ASP A 1 121 ? 3.852 -15.25 -0.766 1 90.25 121 ASP A C 1
ATOM 1001 O O . ASP A 1 121 ? 3.787 -16.469 -0.58 1 90.25 121 ASP A O 1
ATOM 1005 N N . PHE A 1 122 ? 3.926 -14.742 -1.962 1 93.62 122 PHE A N 1
ATOM 1006 C CA . PHE A 1 122 ? 3.658 -15.57 -3.133 1 93.62 122 PHE A CA 1
ATOM 1007 C C . PHE A 1 122 ? 4.953 -16.141 -3.703 1 93.62 122 PHE A C 1
ATOM 1009 O O . PHE A 1 122 ? 4.926 -17.016 -4.566 1 93.62 122 PHE A O 1
ATOM 1016 N N . LEU A 1 123 ? 6.02 -15.672 -3.217 1 94.94 123 LEU A N 1
ATOM 1017 C CA . LEU A 1 123 ? 7.293 -16.094 -3.793 1 94.94 123 LEU A CA 1
ATOM 1018 C C . LEU A 1 123 ? 7.512 -17.594 -3.594 1 94.94 123 LEU A C 1
ATOM 1020 O O . LEU A 1 123 ? 8.047 -18.266 -4.477 1 94.94 123 LEU A O 1
ATOM 1024 N N . ASP A 1 124 ? 7.027 -18.109 -2.514 1 93 124 ASP A N 1
ATOM 1025 C CA . ASP A 1 124 ? 7.168 -19.531 -2.234 1 93 124 ASP A CA 1
ATOM 1026 C C . ASP A 1 124 ? 6.348 -20.375 -3.217 1 93 124 ASP A C 1
ATOM 1028 O O . ASP A 1 124 ? 6.742 -21.484 -3.576 1 93 124 ASP A O 1
ATOM 1032 N N . VAL A 1 125 ? 5.273 -19.812 -3.621 1 94.94 125 VAL A N 1
ATOM 1033 C CA . VAL A 1 125 ? 4.434 -20.5 -4.594 1 94.94 125 VAL A CA 1
ATOM 1034 C C . VAL A 1 125 ? 5.191 -20.656 -5.91 1 94.94 125 VAL A C 1
ATOM 1036 O O . VAL A 1 125 ? 5.199 -21.734 -6.512 1 94.94 125 VAL A O 1
ATOM 1039 N N . ASN A 1 126 ? 5.797 -19.578 -6.305 1 94.81 126 ASN A N 1
ATOM 1040 C CA . ASN A 1 126 ? 6.594 -19.641 -7.527 1 94.81 126 ASN A CA 1
ATOM 1041 C C . ASN A 1 126 ? 7.723 -20.656 -7.414 1 94.81 126 ASN A C 1
ATOM 1043 O O . ASN A 1 126 ? 7.945 -21.453 -8.328 1 94.81 126 ASN A O 1
ATOM 1047 N N . ASP A 1 127 ? 8.359 -20.656 -6.301 1 94.06 127 ASP A N 1
ATOM 1048 C CA . ASP A 1 127 ? 9.453 -21.594 -6.078 1 94.06 127 ASP A CA 1
ATOM 1049 C C . ASP A 1 127 ? 8.953 -23.031 -6.145 1 94.06 127 ASP A C 1
ATOM 1051 O O . ASP A 1 127 ? 9.586 -23.891 -6.781 1 94.06 127 ASP A O 1
ATOM 1055 N N . ASP A 1 128 ? 7.883 -23.266 -5.527 1 94.88 128 ASP A N 1
ATOM 1056 C CA . ASP A 1 128 ? 7.312 -24.609 -5.5 1 94.88 128 ASP A CA 1
ATOM 1057 C C . ASP A 1 128 ? 6.844 -25.031 -6.887 1 94.88 128 ASP A C 1
ATOM 1059 O O . ASP A 1 128 ? 7 -26.203 -7.27 1 94.88 128 ASP A O 1
ATOM 1063 N N . LEU A 1 129 ? 6.297 -24.125 -7.602 1 95.88 129 LEU A N 1
ATOM 1064 C CA . LEU A 1 129 ? 5.867 -24.422 -8.969 1 95.88 129 LEU A CA 1
ATOM 1065 C C . LEU A 1 129 ? 7.059 -24.812 -9.836 1 95.88 129 LEU A C 1
ATOM 1067 O O . LEU A 1 129 ? 7 -25.797 -10.562 1 95.88 129 LEU A O 1
ATOM 1071 N N . GLN A 1 130 ? 8.102 -24.094 -9.727 1 93.88 130 GLN A N 1
ATOM 1072 C CA . GLN A 1 130 ? 9.305 -24.391 -10.5 1 93.88 130 GLN A CA 1
ATOM 1073 C C . GLN A 1 130 ? 9.906 -25.719 -10.094 1 93.88 130 GLN A C 1
ATOM 1075 O O . GLN A 1 130 ? 10.352 -26.5 -10.938 1 93.88 130 GLN A O 1
ATOM 1080 N N . ARG A 1 131 ? 9.898 -25.969 -8.82 1 93.69 131 ARG A N 1
ATOM 1081 C CA . ARG A 1 131 ? 10.398 -27.234 -8.312 1 93.69 131 ARG A CA 1
ATOM 1082 C C . ARG A 1 131 ? 9.57 -28.406 -8.836 1 93.69 131 ARG A C 1
ATOM 1084 O O . ARG A 1 131 ? 10.109 -29.438 -9.219 1 93.69 131 ARG A O 1
ATOM 1091 N N . THR A 1 132 ? 8.305 -28.234 -8.836 1 96.12 132 THR A N 1
ATOM 1092 C CA . THR A 1 132 ? 7.395 -29.25 -9.344 1 96.12 132 THR A CA 1
ATOM 1093 C C . THR A 1 132 ? 7.645 -29.516 -10.82 1 96.12 132 THR A C 1
ATOM 1095 O O . THR A 1 132 ? 7.699 -30.672 -11.25 1 96.12 132 THR A O 1
ATOM 1098 N N . LEU A 1 133 ? 7.848 -28.469 -11.562 1 96.38 133 LEU A N 1
ATOM 1099 C CA . LEU A 1 133 ? 8.094 -28.609 -12.992 1 96.38 133 LEU A CA 1
ATOM 1100 C C . LEU A 1 133 ? 9.43 -29.312 -13.25 1 96.38 133 LEU A C 1
ATOM 1102 O O . LEU A 1 133 ? 9.547 -30.109 -14.18 1 96.38 133 LEU A O 1
ATOM 1106 N N . LYS A 1 134 ? 10.422 -29 -12.469 1 94 134 LYS A N 1
ATOM 1107 C CA . LYS A 1 134 ? 11.711 -29.672 -12.602 1 94 134 LYS A CA 1
ATOM 1108 C C . LYS A 1 134 ? 11.586 -31.172 -12.328 1 94 134 LYS A C 1
ATOM 1110 O O . LYS A 1 134 ? 12.195 -31.984 -13.023 1 94 134 LYS A O 1
ATOM 1115 N N . ALA A 1 135 ? 10.797 -31.547 -11.398 1 93.12 135 ALA A N 1
ATOM 1116 C CA . ALA A 1 135 ? 10.578 -32.938 -11.047 1 93.12 135 ALA A CA 1
ATOM 1117 C C . ALA A 1 135 ? 9.883 -33.688 -12.188 1 93.12 135 ALA A C 1
ATOM 1119 O O . ALA A 1 135 ? 10.023 -34.906 -12.32 1 93.12 135 ALA A O 1
ATOM 1120 N N . ALA A 1 136 ? 9.148 -32.969 -12.992 1 93.62 136 ALA A N 1
ATOM 1121 C CA . ALA A 1 136 ? 8.398 -33.562 -14.094 1 93.62 136 ALA A CA 1
ATOM 1122 C C . ALA A 1 136 ? 9.344 -34.156 -15.141 1 93.62 136 ALA A C 1
ATOM 1124 O O . ALA A 1 136 ? 8.969 -35.031 -15.891 1 93.62 136 ALA A O 1
ATOM 1125 N N . GLU A 1 137 ? 10.539 -33.594 -15.18 1 92.25 137 GLU A N 1
ATOM 1126 C CA . GLU A 1 137 ? 11.508 -34.062 -16.156 1 92.25 137 GLU A CA 1
ATOM 1127 C C . GLU A 1 137 ? 11.852 -35.531 -15.953 1 92.25 137 GLU A C 1
ATOM 1129 O O . GLU A 1 137 ? 12.211 -36.219 -16.906 1 92.25 137 GLU A O 1
ATOM 1134 N N . ASP A 1 138 ? 11.703 -36.031 -14.75 1 92.75 138 ASP A N 1
ATOM 1135 C CA . ASP A 1 138 ? 12.055 -37.406 -14.406 1 92.75 138 ASP A CA 1
ATOM 1136 C C . ASP A 1 138 ? 10.82 -38.281 -14.312 1 92.75 138 ASP A C 1
ATOM 1138 O O . ASP A 1 138 ? 10.898 -39.438 -13.859 1 92.75 138 ASP A O 1
ATOM 1142 N N . LEU A 1 139 ? 9.703 -37.75 -14.68 1 92.12 139 LEU A N 1
ATOM 1143 C CA . LEU A 1 139 ? 8.445 -38.469 -14.57 1 92.12 139 LEU A CA 1
ATOM 1144 C C . LEU A 1 139 ? 7.766 -38.594 -15.93 1 92.12 139 LEU A C 1
ATOM 1146 O O . LEU A 1 139 ? 8.086 -37.844 -16.859 1 92.12 139 LEU A O 1
ATOM 1150 N N . ASP A 1 140 ? 6.977 -39.656 -16.062 1 91.44 140 ASP A N 1
ATOM 1151 C CA . ASP A 1 140 ? 6.121 -39.75 -17.234 1 91.44 140 ASP A CA 1
ATOM 1152 C C . ASP A 1 140 ? 4.828 -38.969 -17.047 1 91.44 140 ASP A C 1
ATOM 1154 O O . ASP A 1 140 ? 3.848 -39.469 -16.516 1 91.44 140 ASP A O 1
ATOM 1158 N N . VAL A 1 141 ? 4.902 -37.75 -17.531 1 92.12 141 VAL A N 1
ATOM 1159 C CA . VAL A 1 141 ? 3.775 -36.875 -17.281 1 92.12 141 VAL A CA 1
ATOM 1160 C C . VAL A 1 141 ? 3.012 -36.625 -18.578 1 92.12 141 VAL A C 1
ATOM 1162 O O . VAL A 1 141 ? 3.615 -36.5 -19.656 1 92.12 141 VAL A O 1
ATOM 1165 N N . ASN A 1 142 ? 1.721 -36.656 -18.453 1 94.38 142 ASN A N 1
ATOM 1166 C CA . ASN A 1 142 ? 0.875 -36.312 -19.578 1 94.38 142 ASN A CA 1
ATOM 1167 C C . ASN A 1 142 ? 1.262 -34.938 -20.156 1 94.38 142 ASN A C 1
ATOM 1169 O O . ASN A 1 142 ? 1.366 -33.969 -19.438 1 94.38 142 ASN A O 1
ATOM 1173 N N . GLU A 1 143 ? 1.439 -34.906 -21.422 1 93.94 143 GLU A N 1
ATOM 1174 C CA . GLU A 1 143 ? 1.971 -33.719 -22.078 1 93.94 143 GLU A CA 1
ATOM 1175 C C . GLU A 1 143 ? 0.992 -32.531 -21.984 1 93.94 143 GLU A C 1
ATOM 1177 O O . GLU A 1 143 ? 1.401 -31.391 -21.797 1 93.94 143 GLU A O 1
ATOM 1182 N N . THR A 1 144 ? -0.267 -32.875 -22.141 1 94.81 144 THR A N 1
ATOM 1183 C CA . THR A 1 144 ? -1.287 -31.828 -22.094 1 94.81 144 THR A CA 1
ATOM 1184 C C . THR A 1 144 ? -1.319 -31.172 -20.719 1 94.81 144 THR A C 1
ATOM 1186 O O . THR A 1 144 ? -1.389 -29.938 -20.594 1 94.81 144 THR A O 1
ATOM 1189 N N . PHE A 1 145 ? -1.22 -31.969 -19.719 1 96.06 145 PHE A N 1
ATOM 1190 C CA . PHE A 1 145 ? -1.229 -31.469 -18.359 1 96.06 145 PHE A CA 1
ATOM 1191 C C . PHE A 1 145 ? 0.038 -30.672 -18.062 1 96.06 145 PHE A C 1
ATOM 1193 O O . PHE A 1 145 ? -0.023 -29.594 -17.469 1 96.06 145 PHE A O 1
ATOM 1200 N N . LEU A 1 146 ? 1.124 -31.203 -18.484 1 96.31 146 LEU A N 1
ATOM 1201 C CA . LEU A 1 146 ? 2.4 -30.516 -18.297 1 96.31 146 LEU A CA 1
ATOM 1202 C C . LEU A 1 146 ? 2.385 -29.141 -18.953 1 96.31 146 LEU A C 1
ATOM 1204 O O . LEU A 1 146 ? 2.828 -28.156 -18.359 1 96.31 146 LEU A O 1
ATOM 1208 N N . ASP A 1 147 ? 1.839 -29.062 -20.109 1 96 147 ASP A N 1
ATOM 1209 C CA . ASP A 1 147 ? 1.749 -27.797 -20.828 1 96 147 ASP A CA 1
ATOM 1210 C C . ASP A 1 147 ? 0.883 -26.797 -20.078 1 96 147 ASP A C 1
ATOM 1212 O O . ASP A 1 147 ? 1.21 -25.609 -20.016 1 96 147 ASP A O 1
ATOM 1216 N N . GLY A 1 148 ? -0.208 -27.266 -19.5 1 96 148 GLY A N 1
ATOM 1217 C CA . GLY A 1 148 ? -1.062 -26.406 -18.703 1 96 148 GLY A CA 1
ATOM 1218 C C . GLY A 1 148 ? -0.353 -25.812 -17.5 1 96 148 GLY A C 1
ATOM 1219 O O . GLY A 1 148 ? -0.489 -24.625 -17.203 1 96 148 GLY A O 1
ATOM 1220 N N . VAL A 1 149 ? 0.41 -26.672 -16.875 1 97.31 149 VAL A N 1
ATOM 1221 C CA . VAL A 1 149 ? 1.134 -26.219 -15.695 1 97.31 149 VAL A CA 1
ATOM 1222 C C . VAL A 1 149 ? 2.23 -25.234 -16.094 1 97.31 149 VAL A C 1
ATOM 1224 O O . VAL A 1 149 ? 2.457 -24.234 -15.414 1 97.31 149 VAL A O 1
ATOM 1227 N N . LEU A 1 150 ? 2.879 -25.484 -17.188 1 97.44 150 LEU A N 1
ATOM 1228 C CA . LEU A 1 150 ? 3.916 -24.609 -17.719 1 97.44 150 LEU A CA 1
ATOM 1229 C C . LEU A 1 150 ? 3.346 -23.234 -18.047 1 97.44 150 LEU A C 1
ATOM 1231 O O . LEU A 1 150 ? 3.973 -22.203 -17.75 1 97.44 150 LEU A O 1
ATOM 1235 N N . LEU A 1 151 ? 2.176 -23.234 -18.609 1 96.56 151 LEU A N 1
ATOM 1236 C CA . LEU A 1 151 ? 1.526 -21.969 -18.938 1 96.56 151 LEU A CA 1
ATOM 1237 C C . LEU A 1 151 ? 1.231 -21.156 -17.672 1 96.56 151 LEU A C 1
ATOM 1239 O O . LEU A 1 151 ? 1.422 -19.938 -17.656 1 96.56 151 LEU A O 1
ATOM 1243 N N . VAL A 1 152 ? 0.783 -21.844 -16.672 1 97.31 152 VAL A N 1
ATOM 1244 C CA . VAL A 1 152 ? 0.489 -21.188 -15.406 1 97.31 152 VAL A CA 1
ATOM 1245 C C . VAL A 1 152 ? 1.775 -20.609 -14.812 1 97.31 152 VAL A C 1
ATOM 1247 O O . VAL A 1 152 ? 1.797 -19.484 -14.336 1 97.31 152 VAL A O 1
ATOM 1250 N N . ALA A 1 153 ? 2.834 -21.391 -14.82 1 96.81 153 ALA A N 1
ATOM 1251 C CA . ALA A 1 153 ? 4.125 -20.969 -14.281 1 96.81 153 ALA A CA 1
ATOM 1252 C C . ALA A 1 153 ? 4.648 -19.734 -15.016 1 96.81 153 ALA A C 1
ATOM 1254 O O . ALA A 1 153 ? 5.133 -18.781 -14.391 1 96.81 153 ALA A O 1
ATOM 1255 N N . ASN A 1 154 ? 4.52 -19.75 -16.297 1 96.75 154 ASN A N 1
ATOM 1256 C CA . ASN A 1 154 ? 4.961 -18.609 -17.109 1 96.75 154 ASN A CA 1
ATOM 1257 C C . ASN A 1 154 ? 4.152 -17.359 -16.797 1 96.75 154 ASN A C 1
ATOM 1259 O O . ASN A 1 154 ? 4.711 -16.266 -16.703 1 96.75 154 ASN A O 1
ATOM 1263 N N . LYS A 1 155 ? 2.879 -17.578 -16.688 1 96.5 155 LYS A N 1
ATOM 1264 C CA . LYS A 1 155 ? 2.014 -16.453 -16.328 1 96.5 155 LYS A CA 1
ATOM 1265 C C . LYS A 1 155 ? 2.408 -15.875 -14.984 1 96.5 155 LYS A C 1
ATOM 1267 O O . LYS A 1 155 ? 2.424 -14.656 -14.812 1 96.5 155 LYS A O 1
ATOM 1272 N N . PHE A 1 156 ? 2.635 -16.719 -14.062 1 96.81 156 PHE A N 1
ATOM 1273 C CA . PHE A 1 156 ? 3.074 -16.297 -12.742 1 96.81 156 PHE A CA 1
ATOM 1274 C C . PHE A 1 156 ? 4.324 -15.43 -12.844 1 96.81 156 PHE A C 1
ATOM 1276 O O . PHE A 1 156 ? 4.375 -14.336 -12.281 1 96.81 156 PHE A O 1
ATOM 1283 N N . GLU A 1 157 ? 5.25 -15.867 -13.547 1 95.12 157 GLU A N 1
ATOM 1284 C CA . GLU A 1 157 ? 6.504 -15.141 -13.719 1 95.12 157 GLU A CA 1
ATOM 1285 C C . GLU A 1 157 ? 6.277 -13.797 -14.406 1 95.12 157 GLU A C 1
ATOM 1287 O O . GLU A 1 157 ? 6.914 -12.797 -14.062 1 95.12 157 GLU A O 1
ATOM 1292 N N . GLU A 1 158 ? 5.453 -13.812 -15.359 1 95.5 158 GLU A N 1
ATOM 1293 C CA . GLU A 1 158 ? 5.125 -12.57 -16.062 1 95.5 158 GLU A CA 1
ATOM 1294 C C . GLU A 1 158 ? 4.523 -11.547 -15.102 1 95.5 158 GLU A C 1
ATOM 1296 O O . GLU A 1 158 ? 4.832 -10.359 -15.18 1 95.5 158 GLU A O 1
ATOM 1301 N N . ILE A 1 159 ? 3.666 -12.008 -14.211 1 95.06 159 ILE A N 1
ATOM 1302 C CA . ILE A 1 159 ? 3.035 -11.125 -13.234 1 95.06 159 ILE A CA 1
ATOM 1303 C C . ILE A 1 159 ? 4.094 -10.562 -12.289 1 95.06 159 ILE A C 1
ATOM 1305 O O . ILE A 1 159 ? 4.062 -9.383 -11.938 1 95.06 159 ILE A O 1
ATOM 1309 N N . LEU A 1 160 ? 4.988 -11.391 -11.867 1 95.31 160 LEU A N 1
ATOM 1310 C CA . LEU A 1 160 ? 6.086 -10.906 -11.031 1 95.31 160 LEU A CA 1
ATOM 1311 C C . LEU A 1 160 ? 6.875 -9.82 -11.75 1 95.31 160 LEU A C 1
ATOM 1313 O O . LEU A 1 160 ? 7.176 -8.773 -11.172 1 95.31 160 LEU A O 1
ATOM 1317 N N . ARG A 1 161 ? 7.137 -10.016 -13.016 1 94.56 161 ARG A N 1
ATOM 1318 C CA . ARG A 1 161 ? 7.879 -9.047 -13.805 1 94.56 161 ARG A CA 1
ATOM 1319 C C . ARG A 1 161 ? 7.086 -7.754 -13.969 1 94.56 161 ARG A C 1
ATOM 1321 O O . ARG A 1 161 ? 7.645 -6.66 -13.875 1 94.56 161 ARG A O 1
ATOM 1328 N N . LYS A 1 162 ? 5.824 -7.938 -14.188 1 93.69 162 LYS A N 1
ATOM 1329 C CA . LYS A 1 162 ? 4.938 -6.785 -14.328 1 93.69 162 LYS A CA 1
ATOM 1330 C C . LYS A 1 162 ? 4.973 -5.91 -13.078 1 93.69 162 LYS A C 1
ATOM 1332 O O . LYS A 1 162 ? 4.824 -4.688 -13.164 1 93.69 162 LYS A O 1
ATOM 1337 N N . ASN A 1 163 ? 5.191 -6.531 -11.969 1 92.94 163 ASN A N 1
ATOM 1338 C CA . ASN A 1 163 ? 5.254 -5.809 -10.695 1 92.94 163 ASN A CA 1
ATOM 1339 C C . ASN A 1 163 ? 6.691 -5.48 -10.312 1 92.94 163 ASN A C 1
ATOM 1341 O O . ASN A 1 163 ? 6.977 -5.223 -9.141 1 92.94 163 ASN A O 1
ATOM 1345 N N . ASP A 1 164 ? 7.605 -5.66 -11.25 1 93.38 164 ASP A N 1
ATOM 1346 C CA . ASP A 1 164 ? 9.016 -5.289 -11.117 1 93.38 164 ASP A CA 1
ATOM 1347 C C . ASP A 1 164 ? 9.742 -6.215 -10.148 1 93.38 164 ASP A C 1
ATOM 1349 O O . ASP A 1 164 ? 10.609 -5.773 -9.398 1 93.38 164 ASP A O 1
ATOM 1353 N N . VAL A 1 165 ? 9.289 -7.379 -10.078 1 95.81 165 VAL A N 1
ATOM 1354 C CA . VAL A 1 165 ? 9.953 -8.367 -9.234 1 95.81 165 VAL A CA 1
ATOM 1355 C C . VAL A 1 165 ? 10.898 -9.227 -10.078 1 95.81 165 VAL A C 1
ATOM 1357 O O . VAL A 1 165 ? 10.492 -9.766 -11.109 1 95.81 165 VAL A O 1
ATOM 1360 N N . GLU A 1 166 ? 12.133 -9.328 -9.57 1 95.25 166 GLU A N 1
ATOM 1361 C CA . GLU A 1 166 ? 13.141 -10.109 -10.281 1 95.25 166 GLU A CA 1
ATOM 1362 C C . GLU A 1 166 ? 13.82 -11.102 -9.344 1 95.25 166 GLU A C 1
ATOM 1364 O O . GLU A 1 166 ? 14.039 -10.805 -8.172 1 95.25 166 GLU A O 1
ATOM 1369 N N . ARG A 1 167 ? 14.242 -12.188 -9.953 1 95.25 167 ARG A N 1
ATOM 1370 C CA . ARG A 1 167 ? 14.867 -13.25 -9.172 1 95.25 167 ARG A CA 1
ATOM 1371 C C . ARG A 1 167 ? 16.344 -12.969 -8.953 1 95.25 167 ARG A C 1
ATOM 1373 O O . ARG A 1 167 ? 17 -12.383 -9.812 1 95.25 167 ARG A O 1
ATOM 1380 N N . ILE A 1 168 ? 16.781 -13.328 -7.777 1 96.5 168 ILE A N 1
ATOM 1381 C CA . ILE A 1 168 ? 18.203 -13.367 -7.441 1 96.5 168 ILE A CA 1
ATOM 1382 C C . ILE A 1 168 ? 18.672 -14.82 -7.332 1 96.5 168 ILE A C 1
ATOM 1384 O O . ILE A 1 168 ? 18.438 -15.477 -6.312 1 96.5 168 ILE A O 1
ATOM 1388 N N . ASP A 1 169 ? 19.312 -15.312 -8.414 1 95.06 169 ASP A N 1
ATOM 1389 C CA . ASP A 1 169 ? 19.641 -16.734 -8.438 1 95.06 169 ASP A CA 1
ATOM 1390 C C . ASP A 1 169 ? 21 -16.969 -9.102 1 95.06 169 ASP A C 1
ATOM 1392 O O . ASP A 1 169 ? 21.312 -18.094 -9.484 1 95.06 169 ASP A O 1
ATOM 1396 N N . GLU A 1 170 ? 21.828 -15.984 -9.195 1 94.94 170 GLU A N 1
ATOM 1397 C CA . GLU A 1 170 ? 23.109 -16.094 -9.891 1 94.94 170 GLU A CA 1
ATOM 1398 C C . GLU A 1 170 ? 24.141 -16.797 -9.023 1 94.94 170 GLU A C 1
ATOM 1400 O O . GLU A 1 170 ? 24.203 -16.562 -7.812 1 94.94 170 GLU A O 1
ATOM 1405 N N . VAL A 1 171 ? 24.875 -17.625 -9.711 1 94.5 171 VAL A N 1
ATOM 1406 C CA . VAL A 1 171 ? 26 -18.312 -9.086 1 94.5 171 VAL A CA 1
ATOM 1407 C C . VAL A 1 171 ? 27.312 -17.781 -9.641 1 94.5 171 VAL A C 1
ATOM 1409 O O . VAL A 1 171 ? 27.359 -17.25 -10.75 1 94.5 171 VAL A O 1
ATOM 1412 N N . GLY A 1 172 ? 28.312 -17.844 -8.859 1 93.19 172 GLY A N 1
ATOM 1413 C CA . GLY A 1 172 ? 29.625 -17.391 -9.312 1 93.19 172 GLY A CA 1
ATOM 1414 C C . GLY A 1 172 ? 29.844 -15.906 -9.148 1 93.19 172 GLY A C 1
ATOM 1415 O O . GLY A 1 172 ? 30.797 -15.344 -9.672 1 93.19 172 GLY A O 1
ATOM 1416 N N . VAL A 1 173 ? 28.969 -15.266 -8.469 1 95.69 173 VAL A N 1
ATOM 1417 C CA . VAL A 1 173 ? 29.047 -13.836 -8.227 1 95.69 173 VAL A CA 1
ATOM 1418 C C . VAL A 1 173 ? 29.484 -13.57 -6.785 1 95.69 173 VAL A C 1
ATOM 1420 O O . VAL A 1 173 ? 29.344 -14.445 -5.922 1 95.69 173 VAL A O 1
ATOM 1423 N N . PRO A 1 174 ? 30 -12.391 -6.531 1 96.31 174 PRO A N 1
ATOM 1424 C CA . PRO A 1 174 ? 30.391 -12.078 -5.156 1 96.31 174 PRO A CA 1
ATOM 1425 C C . PRO A 1 174 ? 29.203 -11.984 -4.203 1 96.31 174 PRO A C 1
ATOM 1427 O O . PRO A 1 174 ? 28.141 -11.5 -4.59 1 96.31 174 PRO A O 1
ATOM 1430 N N . PHE A 1 175 ? 29.531 -12.5 -3.021 1 96.81 175 PHE A N 1
ATOM 1431 C CA . PHE A 1 175 ? 28.531 -12.383 -1.964 1 96.81 175 PHE A CA 1
ATOM 1432 C C . PHE A 1 175 ? 28.219 -10.922 -1.683 1 96.81 175 PHE A C 1
ATOM 1434 O O . PHE A 1 175 ? 29.109 -10.078 -1.643 1 96.81 175 PHE A O 1
ATOM 1441 N N . ASN A 1 176 ? 26.953 -10.602 -1.629 1 96.94 176 ASN A N 1
ATOM 1442 C CA . ASN A 1 176 ? 26.453 -9.266 -1.316 1 96.94 176 ASN A CA 1
ATOM 1443 C C . ASN A 1 176 ? 25.359 -9.32 -0.254 1 96.94 176 ASN A C 1
ATOM 1445 O O . ASN A 1 176 ? 24.281 -9.891 -0.482 1 96.94 176 ASN A O 1
ATOM 1449 N N . VAL A 1 177 ? 25.5 -8.664 0.85 1 95.06 177 VAL A N 1
ATOM 1450 C CA . VAL A 1 177 ? 24.625 -8.734 2.008 1 95.06 177 VAL A CA 1
ATOM 1451 C C . VAL A 1 177 ? 23.25 -8.172 1.644 1 95.06 177 VAL A C 1
ATOM 1453 O O . VAL A 1 177 ? 22.25 -8.492 2.287 1 95.06 177 VAL A O 1
ATOM 1456 N N . ASP A 1 178 ? 23.25 -7.398 0.639 1 95.75 178 ASP A N 1
ATOM 1457 C CA . ASP A 1 178 ? 21.984 -6.789 0.237 1 95.75 178 ASP A CA 1
ATOM 1458 C C . ASP A 1 178 ? 21.109 -7.781 -0.536 1 95.75 178 ASP A C 1
ATOM 1460 O O . ASP A 1 178 ? 19.906 -7.594 -0.65 1 95.75 178 ASP A O 1
ATOM 1464 N N . TYR A 1 179 ? 21.719 -8.797 -1.039 1 97.06 179 TYR A N 1
ATOM 1465 C CA . TYR A 1 179 ? 21 -9.711 -1.921 1 97.06 179 TYR A CA 1
ATOM 1466 C C . TYR A 1 179 ? 21.016 -11.133 -1.361 1 97.06 179 TYR A C 1
ATOM 1468 O O . TYR A 1 179 ? 20.156 -11.945 -1.72 1 97.06 179 TYR A O 1
ATOM 1476 N N . HIS A 1 180 ? 22 -11.352 -0.51 1 97.81 180 HIS A N 1
ATOM 1477 C CA . HIS A 1 180 ? 22.25 -12.75 -0.156 1 97.81 180 HIS A CA 1
ATOM 1478 C C . HIS A 1 180 ? 22.203 -12.945 1.355 1 97.81 180 HIS A C 1
ATOM 1480 O O . HIS A 1 180 ? 22.5 -12.023 2.115 1 97.81 180 HIS A O 1
ATOM 1486 N N . ASP A 1 181 ? 21.781 -14.055 1.81 1 96.81 181 ASP A N 1
ATOM 1487 C CA . ASP A 1 181 ? 21.922 -14.594 3.158 1 96.81 181 ASP A CA 1
ATOM 1488 C C . ASP A 1 181 ? 22.781 -15.859 3.154 1 96.81 181 ASP A C 1
ATOM 1490 O O . ASP A 1 181 ? 22.422 -16.859 2.523 1 96.81 181 ASP A O 1
ATOM 1494 N N . ALA A 1 182 ? 23.828 -15.789 3.793 1 95.56 182 ALA A N 1
ATOM 1495 C CA . ALA A 1 182 ? 24.75 -16.922 3.777 1 95.56 182 ALA A CA 1
ATOM 1496 C C . ALA A 1 182 ? 24.297 -18 4.762 1 95.56 182 ALA A C 1
ATOM 1498 O O . ALA A 1 182 ? 24.281 -17.781 5.973 1 95.56 182 ALA A O 1
ATOM 1499 N N . MET A 1 183 ? 23.969 -19.109 4.199 1 94.69 183 MET A N 1
ATOM 1500 C CA . MET A 1 183 ? 23.547 -20.234 5.027 1 94.69 183 MET A CA 1
ATOM 1501 C C . MET A 1 183 ? 24.75 -21.016 5.535 1 94.69 183 MET A C 1
ATOM 1503 O O . MET A 1 183 ? 24.766 -21.484 6.676 1 94.69 183 MET A O 1
ATOM 1507 N N . MET A 1 184 ? 25.672 -21.297 4.605 1 91.62 184 MET A N 1
ATOM 1508 C CA . MET A 1 184 ? 26.859 -22.094 4.906 1 91.62 184 MET A CA 1
ATOM 1509 C C . MET A 1 184 ? 28.062 -21.578 4.125 1 91.62 184 MET A C 1
ATOM 1511 O O . MET A 1 184 ? 27.906 -20.922 3.094 1 91.62 184 MET A O 1
ATOM 1515 N N . ARG A 1 185 ? 29.203 -21.812 4.715 1 90.44 185 ARG A N 1
ATOM 1516 C CA . ARG A 1 185 ? 30.453 -21.547 4.012 1 90.44 185 ARG A CA 1
ATOM 1517 C C . ARG A 1 185 ? 31.203 -22.844 3.725 1 90.44 185 ARG A C 1
ATOM 1519 O O . ARG A 1 185 ? 31.25 -23.75 4.57 1 90.44 185 ARG A O 1
ATOM 1526 N N . HIS A 1 186 ? 31.453 -22.984 2.486 1 87.25 186 HIS A N 1
ATOM 1527 C CA . HIS A 1 186 ? 32.156 -24.219 2.092 1 87.25 186 HIS A CA 1
ATOM 1528 C C . HIS A 1 186 ? 33.469 -23.906 1.424 1 87.25 186 HIS A C 1
ATOM 1530 O O . HIS A 1 186 ? 33.625 -22.906 0.729 1 87.25 186 HIS A O 1
ATOM 1536 N N . LYS A 1 187 ? 34.5 -24.766 1.768 1 82.5 187 LYS A N 1
ATOM 1537 C CA . LYS A 1 187 ? 35.75 -24.672 1.004 1 82.5 187 LYS A CA 1
ATOM 1538 C C . LYS A 1 187 ? 35.5 -25.016 -0.464 1 82.5 187 LYS A C 1
ATOM 1540 O O . LYS A 1 187 ? 34.938 -26.062 -0.777 1 82.5 187 LYS A O 1
ATOM 1545 N N . PRO A 1 188 ? 35.844 -24.109 -1.299 1 71.5 188 PRO A N 1
ATOM 1546 C CA . PRO A 1 188 ? 35.562 -24.422 -2.705 1 71.5 188 PRO A CA 1
ATOM 1547 C C . PRO A 1 188 ? 36.312 -25.641 -3.201 1 71.5 188 PRO A C 1
ATOM 1549 O O . PRO A 1 188 ? 37.375 -25.969 -2.672 1 71.5 188 PRO A O 1
ATOM 1552 N N . GLY A 1 189 ? 35.594 -26.562 -3.988 1 67.62 189 GLY A N 1
ATOM 1553 C CA . GLY A 1 189 ? 36.281 -27.703 -4.57 1 67.62 189 GLY A CA 1
ATOM 1554 C C . GLY A 1 189 ? 37.5 -27.297 -5.41 1 67.62 189 GLY A C 1
ATOM 1555 O O . GLY A 1 189 ? 38.438 -28.062 -5.57 1 67.62 189 GLY A O 1
ATOM 1556 N N . ASP A 1 190 ? 37.312 -26.125 -6.055 1 67 190 ASP A N 1
ATOM 1557 C CA . ASP A 1 190 ? 38.375 -25.609 -6.898 1 67 190 ASP A CA 1
ATOM 1558 C C . ASP A 1 190 ? 39.156 -24.5 -6.184 1 67 190 ASP A C 1
ATOM 1560 O O . ASP A 1 190 ? 38.562 -23.562 -5.648 1 67 190 ASP A O 1
ATOM 1564 N N . ASP A 1 191 ? 40.438 -24.703 -6.066 1 68.25 191 ASP A N 1
ATOM 1565 C CA . ASP A 1 191 ? 41.344 -23.766 -5.383 1 68.25 191 ASP A CA 1
ATOM 1566 C C . ASP A 1 191 ? 41.312 -22.391 -6.043 1 68.25 191 ASP A C 1
ATOM 1568 O O . ASP A 1 191 ? 41.75 -21.406 -5.457 1 68.25 191 ASP A O 1
ATOM 1572 N N . ASP A 1 192 ? 40.656 -22.328 -7.25 1 74.62 192 ASP A N 1
ATOM 1573 C CA . ASP A 1 192 ? 40.75 -21.078 -8.008 1 74.62 192 ASP A CA 1
ATOM 1574 C C . ASP A 1 192 ? 39.562 -20.172 -7.715 1 74.62 192 ASP A C 1
ATOM 1576 O O . ASP A 1 192 ? 39.438 -19.078 -8.266 1 74.62 192 ASP A O 1
ATOM 1580 N N . ILE A 1 193 ? 38.75 -20.594 -6.82 1 75.06 193 ILE A N 1
ATOM 1581 C CA . ILE A 1 193 ? 37.594 -19.75 -6.543 1 75.06 193 ILE A CA 1
ATOM 1582 C C . ILE A 1 193 ? 37.906 -18.828 -5.367 1 75.06 193 ILE A C 1
ATOM 1584 O O . ILE A 1 193 ? 38.344 -19.281 -4.309 1 75.06 193 ILE A O 1
ATOM 1588 N N . ASP A 1 194 ? 37.719 -17.562 -5.68 1 83.75 194 ASP A N 1
ATOM 1589 C CA . ASP A 1 194 ? 37.969 -16.547 -4.656 1 83.75 194 ASP A CA 1
ATOM 1590 C C . ASP A 1 194 ? 37.031 -16.734 -3.469 1 83.75 194 ASP A C 1
ATOM 1592 O O . ASP A 1 194 ? 36.031 -17.453 -3.564 1 83.75 194 ASP A O 1
ATOM 1596 N N . SER A 1 195 ? 37.375 -16.141 -2.33 1 88.75 195 SER A N 1
ATOM 1597 C CA . SER A 1 195 ? 36.531 -16.156 -1.141 1 88.75 195 SER A CA 1
ATOM 1598 C C . SER A 1 195 ? 35.281 -15.281 -1.33 1 88.75 195 SER A C 1
ATOM 1600 O O . SER A 1 195 ? 35.312 -14.312 -2.096 1 88.75 195 SER A O 1
ATOM 1602 N N . ASP A 1 196 ? 34.219 -15.688 -0.737 1 92.94 196 ASP A N 1
ATOM 1603 C CA . ASP A 1 196 ? 32.969 -14.914 -0.692 1 92.94 196 ASP A CA 1
ATOM 1604 C C . ASP A 1 196 ? 32.281 -14.914 -2.051 1 92.94 196 ASP A C 1
ATOM 1606 O O . ASP A 1 196 ? 31.797 -13.875 -2.506 1 92.94 196 ASP A O 1
ATOM 1610 N N . ILE A 1 197 ? 32.406 -16.031 -2.738 1 94.5 197 ILE A N 1
ATOM 1611 C CA . ILE A 1 197 ? 31.703 -16.219 -4.004 1 94.5 197 ILE A CA 1
ATOM 1612 C C . ILE A 1 197 ? 30.516 -17.156 -3.797 1 94.5 197 ILE A C 1
ATOM 1614 O O . ILE A 1 197 ? 30.625 -18.156 -3.082 1 94.5 197 ILE A O 1
ATOM 1618 N N . VAL A 1 198 ? 29.422 -16.844 -4.324 1 96.19 198 VAL A N 1
ATOM 1619 C CA . VAL A 1 198 ? 28.219 -17.688 -4.227 1 96.19 198 VAL A CA 1
ATOM 1620 C C . VAL A 1 198 ? 28.438 -18.984 -5.008 1 96.19 198 VAL A C 1
ATOM 1622 O O . VAL A 1 198 ? 28.562 -18.953 -6.23 1 96.19 198 VAL A O 1
ATOM 1625 N N . LEU A 1 199 ? 28.453 -20.109 -4.359 1 93.94 199 LEU A N 1
ATOM 1626 C CA . LEU A 1 199 ? 28.688 -21.406 -4.988 1 93.94 199 LEU A CA 1
ATOM 1627 C C . LEU A 1 199 ? 27.359 -22.031 -5.434 1 93.94 199 LEU A C 1
ATOM 1629 O O . LEU A 1 199 ? 27.312 -22.719 -6.457 1 93.94 199 LEU A O 1
ATOM 1633 N N . GLU A 1 200 ? 26.391 -21.812 -4.578 1 94.94 200 GLU A N 1
ATOM 1634 C CA . GLU A 1 200 ? 25.062 -22.391 -4.824 1 94.94 200 GLU A CA 1
ATOM 1635 C C . GLU A 1 200 ? 23.969 -21.516 -4.223 1 94.94 200 GLU A C 1
ATOM 1637 O O . GLU A 1 200 ? 24.141 -20.969 -3.137 1 94.94 200 GLU A O 1
ATOM 1642 N N . VAL A 1 201 ? 22.953 -21.453 -4.957 1 96 201 VAL A N 1
ATOM 1643 C CA . VAL A 1 201 ? 21.75 -20.797 -4.422 1 96 201 VAL A CA 1
ATOM 1644 C C . VAL A 1 201 ? 20.766 -21.859 -3.928 1 96 201 VAL A C 1
ATOM 1646 O O . VAL A 1 201 ? 20.203 -22.609 -4.727 1 96 201 VAL A O 1
ATOM 1649 N N . VAL A 1 202 ? 20.547 -21.938 -2.625 1 94.06 202 VAL A N 1
ATOM 1650 C CA . VAL A 1 202 ? 19.672 -22.938 -2.02 1 94.06 202 VAL A CA 1
ATOM 1651 C C . VAL A 1 202 ? 18.219 -22.5 -2.168 1 94.06 202 VAL A C 1
ATOM 1653 O O . VAL A 1 202 ? 17.344 -23.312 -2.465 1 94.06 202 VAL A O 1
ATOM 1656 N N . GLU A 1 203 ? 17.984 -21.203 -1.867 1 94.56 203 GLU A N 1
ATOM 1657 C CA . GLU A 1 203 ? 16.688 -20.562 -2.059 1 94.56 203 GLU A CA 1
ATOM 1658 C C . GLU A 1 203 ? 16.812 -19.25 -2.822 1 94.56 203 GLU A C 1
ATOM 1660 O O . GLU A 1 203 ? 17.625 -18.391 -2.459 1 94.56 203 GLU A O 1
ATOM 1665 N N . ASN A 1 204 ? 16.031 -19.188 -3.877 1 95.56 204 ASN A N 1
ATOM 1666 C CA . ASN A 1 204 ? 16.109 -17.984 -4.684 1 95.56 204 ASN A CA 1
ATOM 1667 C C . ASN A 1 204 ? 15.711 -16.75 -3.881 1 95.56 204 ASN A C 1
ATOM 1669 O O . ASN A 1 204 ? 14.812 -16.812 -3.037 1 95.56 204 ASN A O 1
ATOM 1673 N N . GLY A 1 205 ? 16.453 -15.648 -4.148 1 97.31 205 GLY A N 1
ATOM 1674 C CA . GLY A 1 205 ? 16.016 -14.344 -3.674 1 97.31 205 GLY A CA 1
ATOM 1675 C C . GLY A 1 205 ? 15.203 -13.578 -4.703 1 97.31 205 GLY A C 1
ATOM 1676 O O . GLY A 1 205 ? 15.055 -14.023 -5.844 1 97.31 205 GLY A O 1
ATOM 1677 N N . TYR A 1 206 ? 14.641 -12.477 -4.172 1 97.69 206 TYR A N 1
ATOM 1678 C CA . TYR A 1 206 ? 13.836 -11.641 -5.055 1 97.69 206 TYR A CA 1
ATOM 1679 C C . TYR A 1 206 ? 14 -10.164 -4.711 1 97.69 206 TYR A C 1
ATOM 1681 O O . TYR A 1 206 ? 14.133 -9.805 -3.539 1 97.69 206 TYR A O 1
ATOM 1689 N N . ARG A 1 207 ? 14.008 -9.406 -5.75 1 96.25 207 ARG A N 1
ATOM 1690 C CA . ARG A 1 207 ? 14.031 -7.957 -5.578 1 96.25 207 ARG A CA 1
ATOM 1691 C C . ARG A 1 207 ? 12.875 -7.297 -6.324 1 96.25 207 ARG A C 1
ATOM 1693 O O . ARG A 1 207 ? 12.453 -7.781 -7.375 1 96.25 207 ARG A O 1
ATOM 1700 N N . MET A 1 208 ? 12.352 -6.238 -5.754 1 94.19 208 MET A N 1
ATOM 1701 C CA . MET A 1 208 ? 11.336 -5.383 -6.367 1 94.19 208 MET A CA 1
ATOM 1702 C C . MET A 1 208 ? 11.875 -3.975 -6.586 1 94.19 208 MET A C 1
ATOM 1704 O O . MET A 1 208 ? 11.953 -3.182 -5.648 1 94.19 208 MET A O 1
ATOM 1708 N N . GLY A 1 209 ? 12.211 -3.73 -7.797 1 89.75 209 GLY A N 1
ATOM 1709 C CA . GLY A 1 209 ? 12.938 -2.494 -8.031 1 89.75 209 GLY A CA 1
ATOM 1710 C C . GLY A 1 209 ? 14.266 -2.439 -7.301 1 89.75 209 GLY A C 1
ATOM 1711 O O . GLY A 1 209 ? 15.125 -3.309 -7.488 1 89.75 209 GLY A O 1
ATOM 1712 N N . ASP A 1 210 ? 14.32 -1.506 -6.371 1 88 210 ASP A N 1
ATOM 1713 C CA . ASP A 1 210 ? 15.586 -1.328 -5.66 1 88 210 ASP A CA 1
ATOM 1714 C C . ASP A 1 210 ? 15.539 -1.982 -4.281 1 88 210 ASP A C 1
ATOM 1716 O O . ASP A 1 210 ? 16.516 -1.933 -3.529 1 88 210 ASP A O 1
ATOM 1720 N N . ARG A 1 211 ? 14.547 -2.727 -4.098 1 91.19 211 ARG A N 1
ATOM 1721 C CA . ARG A 1 211 ? 14.359 -3.314 -2.775 1 91.19 211 ARG A CA 1
ATOM 1722 C C . ARG A 1 211 ? 14.406 -4.836 -2.842 1 91.19 211 ARG A C 1
ATOM 1724 O O . ARG A 1 211 ? 13.734 -5.449 -3.672 1 91.19 211 ARG A O 1
ATOM 1731 N N . THR A 1 212 ? 15.281 -5.309 -1.948 1 96.19 212 THR A N 1
ATOM 1732 C CA . THR A 1 212 ? 15.273 -6.762 -1.805 1 96.19 212 THR A CA 1
ATOM 1733 C C . THR A 1 212 ? 14.109 -7.207 -0.921 1 96.19 212 THR A C 1
ATOM 1735 O O . THR A 1 212 ? 14 -6.777 0.229 1 96.19 212 THR A O 1
ATOM 1738 N N . ILE A 1 213 ? 13.227 -7.98 -1.43 1 95.44 213 ILE A N 1
ATOM 1739 C CA . ILE A 1 213 ? 12.055 -8.383 -0.656 1 95.44 213 ILE A CA 1
ATOM 1740 C C . ILE A 1 213 ? 12.266 -9.781 -0.085 1 95.44 213 ILE A C 1
ATOM 1742 O O . ILE A 1 213 ? 11.547 -10.211 0.819 1 95.44 213 ILE A O 1
ATOM 1746 N N . ARG A 1 214 ? 13.195 -10.531 -0.595 1 96.38 214 ARG A N 1
ATOM 1747 C CA . ARG A 1 214 ? 13.68 -11.781 -0.017 1 96.38 214 ARG A CA 1
ATOM 1748 C C . ARG A 1 214 ? 15.141 -12.031 -0.386 1 96.38 214 ARG A C 1
ATOM 1750 O O . ARG A 1 214 ? 15.484 -12.094 -1.567 1 96.38 214 ARG A O 1
ATOM 1757 N N . HIS A 1 215 ? 15.922 -12.172 0.604 1 97.44 215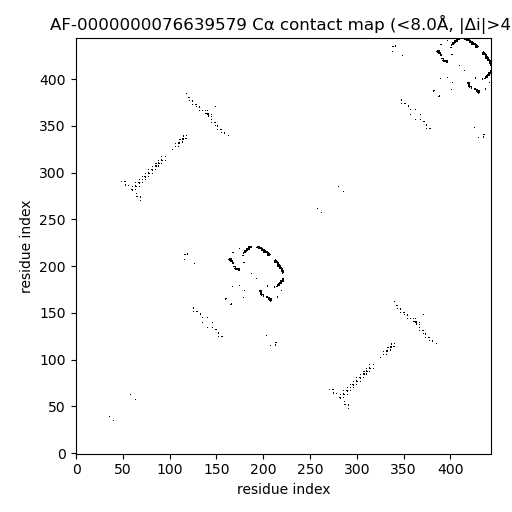 HIS A N 1
ATOM 1758 C CA . HIS A 1 215 ? 17.328 -12.469 0.327 1 97.44 215 HIS A CA 1
ATOM 1759 C C . HIS A 1 215 ? 17.5 -13.898 -0.168 1 97.44 215 HIS A C 1
ATOM 1761 O O . HIS A 1 215 ? 16.828 -14.812 0.323 1 97.44 215 HIS A O 1
ATOM 1767 N N . ALA A 1 216 ? 18.375 -14.086 -1.135 1 97.81 216 ALA A N 1
ATOM 1768 C CA . ALA A 1 216 ? 18.703 -15.438 -1.569 1 97.81 216 ALA A CA 1
ATOM 1769 C C . ALA A 1 216 ? 19.531 -16.172 -0.515 1 97.81 216 ALA A C 1
ATOM 1771 O O . ALA A 1 216 ? 20.484 -15.609 0.028 1 97.81 216 ALA A O 1
ATOM 1772 N N . LYS A 1 217 ? 19.078 -17.297 -0.164 1 97.38 217 LYS A N 1
ATOM 1773 C CA . LYS A 1 217 ? 19.906 -18.141 0.688 1 97.38 217 LYS A CA 1
ATOM 1774 C C . LYS A 1 217 ? 20.984 -18.859 -0.127 1 97.38 217 LYS A C 1
ATOM 1776 O O . LYS A 1 217 ? 20.656 -19.625 -1.042 1 97.38 217 LYS A O 1
ATOM 1781 N N . VAL A 1 218 ? 22.203 -18.594 0.304 1 97.31 218 VAL A N 1
ATOM 1782 C CA . VAL A 1 218 ? 23.266 -19.047 -0.579 1 97.31 218 VAL A CA 1
ATOM 1783 C C . VAL A 1 218 ? 24.344 -19.75 0.239 1 97.31 218 VAL A C 1
ATOM 1785 O O . VAL A 1 218 ? 24.422 -19.578 1.459 1 97.31 218 VAL A O 1
ATOM 1788 N N . ILE A 1 219 ? 25.062 -20.625 -0.488 1 95.88 219 ILE A N 1
ATOM 1789 C CA . ILE A 1 219 ? 26.312 -21.203 0.021 1 95.88 219 ILE A CA 1
ATOM 1790 C C . ILE A 1 219 ? 27.5 -20.453 -0.557 1 95.88 219 ILE A C 1
ATOM 1792 O O . ILE A 1 219 ? 27.594 -20.266 -1.773 1 95.88 219 ILE A O 1
ATOM 1796 N N . VAL A 1 220 ? 28.375 -20.031 0.335 1 95.38 220 VAL A N 1
ATOM 1797 C CA . VAL A 1 220 ? 29.453 -19.141 -0.094 1 95.38 220 VAL A CA 1
ATOM 1798 C C . VAL A 1 220 ? 30.797 -19.844 0.078 1 95.38 220 VAL A C 1
ATOM 1800 O O . VAL A 1 220 ? 30.969 -20.672 0.975 1 95.38 220 VAL A O 1
ATOM 1803 N N . SER A 1 221 ? 31.688 -19.453 -0.806 1 92.88 221 SER A N 1
ATOM 1804 C CA . SER A 1 221 ? 33.031 -19.984 -0.701 1 92.88 221 SER A CA 1
ATOM 1805 C C . SER A 1 221 ? 33.781 -19.375 0.468 1 92.88 221 SER A C 1
ATOM 1807 O O . SER A 1 221 ? 33.625 -18.188 0.765 1 92.88 221 SER A O 1
ATOM 1809 N N . GLU A 1 222 ? 34.531 -20.141 1.103 1 87.94 222 GLU A N 1
ATOM 1810 C CA . GLU A 1 222 ? 35.375 -19.688 2.203 1 87.94 222 GLU A CA 1
ATOM 1811 C C . GLU A 1 222 ? 36.625 -19 1.683 1 87.94 222 GLU A C 1
ATOM 1813 O O . GLU A 1 222 ? 37.125 -19.328 0.6 1 87.94 222 GLU A O 1
ATOM 1818 N N . MET B 1 1 ? -5.895 -37.125 28.828 1 27.16 1 MET B N 1
ATOM 1819 C CA . MET B 1 1 ? -4.668 -37.188 29.625 1 27.16 1 MET B CA 1
ATOM 1820 C C . MET B 1 1 ? -3.598 -36.281 29.031 1 27.16 1 MET B C 1
ATOM 1822 O O . MET B 1 1 ? -3.156 -36.5 27.906 1 27.16 1 MET B O 1
ATOM 1826 N N . ALA B 1 2 ? -3.781 -34.844 29.453 1 29.77 2 ALA B N 1
ATOM 1827 C CA . ALA B 1 2 ? -3.402 -33.531 28.969 1 29.77 2 ALA B CA 1
ATOM 1828 C C . ALA B 1 2 ? -1.894 -33.312 29.078 1 29.77 2 ALA B C 1
ATOM 1830 O O . ALA B 1 2 ? -1.353 -33.188 30.172 1 29.77 2 ALA B O 1
ATOM 1831 N N . CYS B 1 3 ? -1.159 -34.125 28.25 1 29.55 3 CYS B N 1
ATOM 1832 C CA . CYS B 1 3 ? 0.281 -34.25 28.438 1 29.55 3 CYS B CA 1
ATOM 1833 C C . CYS B 1 3 ? 0.988 -32.938 28.25 1 29.55 3 CYS B C 1
ATOM 1835 O O . CYS B 1 3 ? 1.072 -32.406 27.141 1 29.55 3 CYS B O 1
ATOM 1837 N N . TYR B 1 4 ? 0.813 -31.969 29.328 1 31.05 4 TYR B N 1
ATOM 1838 C CA . TYR B 1 4 ? 1.28 -30.594 29.484 1 31.05 4 TYR B CA 1
ATOM 1839 C C . TYR B 1 4 ? 2.801 -30.531 29.406 1 31.05 4 TYR B C 1
ATOM 1841 O O . TYR B 1 4 ? 3.496 -31.062 30.266 1 31.05 4 TYR B O 1
ATOM 1849 N N . LEU B 1 5 ? 3.369 -30.734 28.172 1 33 5 LEU B N 1
ATOM 1850 C CA . LEU B 1 5 ? 4.824 -30.781 28.078 1 33 5 LEU B CA 1
ATOM 1851 C C . LEU B 1 5 ? 5.445 -29.484 28.594 1 33 5 LEU B C 1
ATOM 1853 O O . LEU B 1 5 ? 5.137 -28.406 28.078 1 33 5 LEU B O 1
ATOM 1857 N N . HIS B 1 6 ? 5.762 -29.328 29.938 1 34.38 6 HIS B N 1
ATOM 1858 C CA . HIS B 1 6 ? 6.324 -28.297 30.797 1 34.38 6 HIS B CA 1
ATOM 1859 C C . HIS B 1 6 ? 7.73 -27.906 30.344 1 34.38 6 HIS B C 1
ATOM 1861 O O . HIS B 1 6 ? 8.68 -28.672 30.547 1 34.38 6 HIS B O 1
ATOM 1867 N N . ILE B 1 7 ? 7.883 -27.375 29.062 1 33.69 7 ILE B N 1
ATOM 1868 C CA . ILE B 1 7 ? 9.25 -27.125 28.641 1 33.69 7 ILE B CA 1
ATOM 1869 C C . ILE B 1 7 ? 9.906 -26.094 29.562 1 33.69 7 ILE B C 1
ATOM 1871 O O . ILE B 1 7 ? 9.414 -24.984 29.703 1 33.69 7 ILE B O 1
ATOM 1875 N N . SER B 1 8 ? 10.617 -26.484 30.672 1 31.09 8 SER B N 1
ATOM 1876 C CA . SER B 1 8 ? 11.305 -25.797 31.766 1 31.09 8 SER B CA 1
ATOM 1877 C C . SER B 1 8 ? 12.461 -24.953 31.25 1 31.09 8 SER B C 1
ATOM 1879 O O . SER B 1 8 ? 13.453 -25.484 30.75 1 31.09 8 SER B O 1
ATOM 1881 N N . ILE B 1 9 ? 12.125 -23.781 30.5 1 33.06 9 ILE B N 1
ATOM 1882 C CA . ILE B 1 9 ? 13.195 -22.969 29.938 1 33.06 9 ILE B CA 1
ATOM 1883 C C . ILE B 1 9 ? 14.078 -22.438 31.062 1 33.06 9 ILE B C 1
ATOM 1885 O O . ILE B 1 9 ? 13.586 -21.828 32.031 1 33.06 9 ILE B O 1
ATOM 1889 N N . PRO B 1 10 ? 15.281 -22.969 31.312 1 29.39 10 PRO B N 1
ATOM 1890 C CA . PRO B 1 10 ? 16.188 -22.641 32.438 1 29.39 10 PRO B CA 1
ATOM 1891 C C . PRO B 1 10 ? 16.641 -21.188 32.406 1 29.39 10 PRO B C 1
ATOM 1893 O O . PRO B 1 10 ? 16.922 -20.625 31.344 1 29.39 10 PRO B O 1
ATOM 1896 N N . ARG B 1 11 ? 16.062 -20.266 33.281 1 28.22 11 ARG B N 1
ATOM 1897 C CA . ARG B 1 11 ? 16.188 -18.844 33.562 1 28.22 11 ARG B CA 1
ATOM 1898 C C . ARG B 1 11 ? 17.625 -18.484 33.938 1 28.22 11 ARG B C 1
ATOM 1900 O O . ARG B 1 11 ? 18.094 -18.828 35.031 1 28.22 11 ARG B O 1
ATOM 1907 N N . LYS B 1 12 ? 18.656 -18.75 33 1 28.69 12 LYS B N 1
ATOM 1908 C CA . LYS B 1 12 ? 20 -18.438 33.469 1 28.69 12 LYS B CA 1
ATOM 1909 C C . LYS B 1 12 ? 20.094 -17.016 34 1 28.69 12 LYS B C 1
ATOM 1911 O O . LYS B 1 12 ? 19.625 -16.078 33.344 1 28.69 12 LYS B O 1
ATOM 1916 N N . GLU B 1 13 ? 20.312 -16.766 35.375 1 29.47 13 GLU B N 1
ATOM 1917 C CA . GLU B 1 13 ? 20.484 -15.719 36.375 1 29.47 13 GLU B CA 1
ATOM 1918 C C . GLU B 1 13 ? 21.672 -14.82 36.031 1 29.47 13 GLU B C 1
ATOM 1920 O O . GLU B 1 13 ? 22.828 -15.25 36.094 1 29.47 13 GLU B O 1
ATOM 1925 N N . THR B 1 14 ? 21.688 -14.133 34.781 1 26.08 14 THR B N 1
ATOM 1926 C CA . THR B 1 14 ? 22.859 -13.32 34.469 1 26.08 14 THR B CA 1
ATOM 1927 C C . THR B 1 14 ? 23.062 -12.234 35.531 1 26.08 14 THR B C 1
ATOM 1929 O O . THR B 1 14 ? 22.25 -11.32 35.656 1 26.08 14 THR B O 1
ATOM 1932 N N . VAL B 1 15 ? 23.594 -12.5 36.75 1 30 15 VAL B N 1
ATOM 1933 C CA . VAL B 1 15 ? 23.906 -11.734 37.938 1 30 15 VAL B CA 1
ATOM 1934 C C . VAL B 1 15 ? 24.938 -10.656 37.594 1 30 15 VAL B C 1
ATOM 1936 O O . VAL B 1 15 ? 26.141 -10.914 37.625 1 30 15 VAL B O 1
ATOM 1939 N N . PHE B 1 16 ? 24.984 -10.094 36.312 1 27.12 16 PHE B N 1
ATOM 1940 C CA . PHE B 1 16 ? 26.172 -9.25 36.125 1 27.12 16 PHE B CA 1
ATOM 1941 C C . PHE B 1 16 ? 26.25 -8.172 37.188 1 27.12 16 PHE B C 1
ATOM 1943 O O . PHE B 1 16 ? 25.219 -7.699 37.688 1 27.12 16 PHE B O 1
ATOM 1950 N N . ASN B 1 17 ? 27.516 -7.742 37.594 1 26.03 17 ASN B N 1
ATOM 1951 C CA . ASN B 1 17 ? 28.25 -7.055 38.656 1 26.03 17 ASN B CA 1
ATOM 1952 C C . ASN B 1 17 ? 27.844 -5.59 38.75 1 26.03 17 ASN B C 1
ATOM 1954 O O . ASN B 1 17 ? 27.984 -4.828 37.812 1 26.03 17 ASN B O 1
ATOM 1958 N N . ARG B 1 18 ? 26.906 -5.176 39.719 1 26.56 18 ARG B N 1
ATOM 1959 C CA . ARG B 1 18 ? 26.172 -4.031 40.219 1 26.56 18 ARG B CA 1
ATOM 1960 C C . ARG B 1 18 ? 27.109 -2.902 40.625 1 26.56 18 ARG B C 1
ATOM 1962 O O . ARG B 1 18 ? 26.672 -1.827 41.031 1 26.56 18 ARG B O 1
ATOM 1969 N N . ARG B 1 19 ? 28.391 -3.234 40.906 1 27.55 19 ARG B N 1
ATOM 1970 C CA . ARG B 1 19 ? 28.891 -2.508 42.062 1 27.55 19 ARG B CA 1
ATOM 1971 C C . ARG B 1 19 ? 29.156 -1.044 41.719 1 27.55 19 ARG B C 1
ATOM 1973 O O . ARG B 1 19 ? 28.969 -0.164 42.562 1 27.55 19 ARG B O 1
ATOM 1980 N N . ILE B 1 20 ? 29.891 -0.812 40.625 1 27.47 20 ILE B N 1
ATOM 1981 C CA . ILE B 1 20 ? 30.969 0.149 40.844 1 27.47 20 ILE B CA 1
ATOM 1982 C C . ILE B 1 20 ? 30.406 1.567 40.844 1 27.47 20 ILE B C 1
ATOM 1984 O O . ILE B 1 20 ? 31.125 2.531 41.094 1 27.47 20 ILE B O 1
ATOM 1988 N N . ILE B 1 21 ? 29.172 1.789 40.281 1 28.56 21 ILE B N 1
ATOM 1989 C CA . ILE B 1 21 ? 29.016 3.127 39.719 1 28.56 21 ILE B CA 1
ATOM 1990 C C . ILE B 1 21 ? 28.781 4.137 40.844 1 28.56 21 ILE B C 1
ATOM 1992 O O . ILE B 1 21 ? 27.703 4.723 40.938 1 28.56 21 ILE B O 1
ATOM 1996 N N . ASP B 1 22 ? 29.188 3.77 42.031 1 25.81 22 ASP B N 1
ATOM 1997 C CA . ASP B 1 22 ? 28.562 4.473 43.156 1 25.81 22 ASP B CA 1
ATOM 1998 C C . ASP B 1 22 ? 28.891 5.961 43.125 1 25.81 22 ASP B C 1
ATOM 2000 O O . ASP B 1 22 ? 28.047 6.793 43.469 1 25.81 22 ASP B O 1
ATOM 2004 N N . LYS B 1 23 ? 30.172 6.246 43.125 1 28.95 23 LYS B N 1
ATOM 2005 C CA . LYS B 1 23 ? 30.578 7.23 44.125 1 28.95 23 LYS B CA 1
ATOM 2006 C C . LYS B 1 23 ? 30.203 8.648 43.688 1 28.95 23 LYS B C 1
ATOM 2008 O O . LYS B 1 23 ? 29.938 9.508 44.5 1 28.95 23 LYS B O 1
ATOM 2013 N N . GLN B 1 24 ? 30.531 9.008 42.406 1 29.44 24 GLN B N 1
ATOM 2014 C CA . GLN B 1 24 ? 31.062 10.367 42.344 1 29.44 24 GLN B CA 1
ATOM 2015 C C . GLN B 1 24 ? 29.938 11.391 42.438 1 29.44 24 GLN B C 1
ATOM 2017 O O . GLN B 1 24 ? 29.906 12.359 41.688 1 29.44 24 GLN B O 1
ATOM 2022 N N . MET B 1 25 ? 28.734 11.031 42.781 1 31.34 25 MET B N 1
ATOM 2023 C CA . MET B 1 25 ? 27.625 11.906 42.438 1 31.34 25 MET B CA 1
ATOM 2024 C C . MET B 1 25 ? 27.609 13.148 43.312 1 31.34 25 MET B C 1
ATOM 2026 O O . MET B 1 25 ? 26.609 13.867 43.375 1 31.34 25 MET B O 1
ATOM 2030 N N . SER B 1 26 ? 28.656 13.273 44.156 1 28.62 26 SER B N 1
ATOM 2031 C CA . SER B 1 26 ? 28.156 14 45.312 1 28.62 26 SER B CA 1
ATOM 2032 C C . SER B 1 26 ? 27.766 15.43 44.969 1 28.62 26 SER B C 1
ATOM 2034 O O . SER B 1 26 ? 26.719 15.914 45.375 1 28.62 26 SER B O 1
ATOM 2036 N N . ASP B 1 27 ? 28.719 16.359 44.75 1 30.19 27 ASP B N 1
ATOM 2037 C CA . ASP B 1 27 ? 28.672 17.672 45.406 1 30.19 27 ASP B CA 1
ATOM 2038 C C . ASP B 1 27 ? 27.875 18.656 44.562 1 30.19 27 ASP B C 1
ATOM 2040 O O . ASP B 1 27 ? 28.406 19.234 43.594 1 30.19 27 ASP B O 1
ATOM 2044 N N . LYS B 1 28 ? 26.703 18.391 44.094 1 31.12 28 LYS B N 1
ATOM 2045 C CA . LYS B 1 28 ? 25.953 19.359 43.312 1 31.12 28 LYS B CA 1
ATOM 2046 C C . LYS B 1 28 ? 25.75 20.656 44.094 1 31.12 28 LYS B C 1
ATOM 2048 O O . LYS B 1 28 ? 25.094 20.672 45.125 1 31.12 28 LYS B O 1
ATOM 2053 N N . ASN B 1 29 ? 26.781 21.531 44.031 1 30.48 29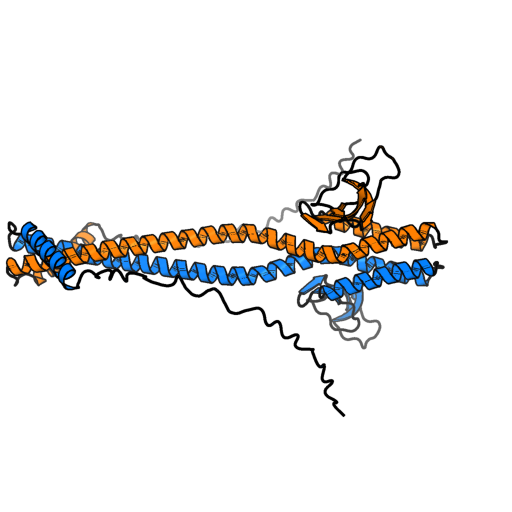 ASN B N 1
ATOM 2054 C CA . ASN B 1 29 ? 26.609 22.875 44.562 1 30.48 29 ASN B CA 1
ATOM 2055 C C . ASN B 1 29 ? 25.344 23.547 44 1 30.48 29 ASN B C 1
ATOM 2057 O O . ASN B 1 29 ? 25.188 23.656 42.812 1 30.48 29 ASN B O 1
ATOM 2061 N N . GLU B 1 30 ? 24.188 23.469 44.688 1 30.95 30 GLU B N 1
ATOM 2062 C CA . GLU B 1 30 ? 22.891 24.141 44.531 1 30.95 30 GLU B CA 1
ATOM 2063 C C . GLU B 1 30 ? 23.062 25.641 44.312 1 30.95 30 GLU B C 1
ATOM 2065 O O . GLU B 1 30 ? 23.375 26.375 45.25 1 30.95 30 GLU B O 1
ATOM 2070 N N . LYS B 1 31 ? 23.828 26.078 43.25 1 35.5 31 LYS B N 1
ATOM 2071 C CA . LYS B 1 31 ? 23.812 27.531 43.094 1 35.5 31 LYS B CA 1
ATOM 2072 C C . LYS B 1 31 ? 22.375 28.047 43 1 35.5 31 LYS B C 1
ATOM 2074 O O . LYS B 1 31 ? 21.609 27.609 42.156 1 35.5 31 LYS B O 1
ATOM 2079 N N . GLU B 1 32 ? 21.734 28.531 44.094 1 34.03 32 GLU B N 1
ATOM 2080 C CA . GLU B 1 32 ? 20.484 29.266 44.25 1 34.03 32 GLU B CA 1
ATOM 2081 C C . GLU B 1 32 ? 20.375 30.375 43.219 1 34.03 32 GLU B C 1
ATOM 2083 O O . GLU B 1 32 ? 21.188 31.297 43.188 1 34.03 32 GLU B O 1
ATOM 2088 N N . VAL B 1 33 ? 20.047 30.078 42.031 1 40.19 33 VAL B N 1
ATOM 2089 C CA . VAL B 1 33 ? 19.641 31.156 41.125 1 40.19 33 VAL B CA 1
ATOM 2090 C C . VAL B 1 33 ? 18.641 32.062 41.812 1 40.19 33 VAL B C 1
ATOM 2092 O O . VAL B 1 33 ? 17.531 31.641 42.188 1 40.19 33 VAL B O 1
ATOM 2095 N N . LYS B 1 34 ? 19.141 33.031 42.562 1 41.09 34 LYS B N 1
ATOM 2096 C CA . LYS B 1 34 ? 18.344 34.125 43.125 1 41.09 34 LYS B CA 1
ATOM 2097 C C . LYS B 1 34 ? 17.438 34.75 42.062 1 41.09 34 LYS B C 1
ATOM 2099 O O . LYS B 1 34 ? 17.922 35.281 41.062 1 41.09 34 LYS B O 1
ATOM 2104 N N . GLU B 1 35 ? 16.141 34.281 41.875 1 42.56 35 GLU B N 1
ATOM 2105 C CA . GLU B 1 35 ? 15.102 35 41.156 1 42.56 35 GLU B CA 1
ATOM 2106 C C . GLU B 1 35 ? 15.109 36.5 41.469 1 42.56 35 GLU B C 1
ATOM 2108 O O . GLU B 1 35 ? 15.195 36.875 42.625 1 42.56 35 GLU B O 1
ATOM 2113 N N . PRO B 1 36 ? 15.523 37.25 40.562 1 47.56 36 PRO B N 1
ATOM 2114 C CA . PRO B 1 36 ? 15.477 38.625 41 1 47.56 36 PRO B CA 1
ATOM 2115 C C . PRO B 1 36 ? 14.172 39 41.719 1 47.56 36 PRO B C 1
ATOM 2117 O O . PRO B 1 36 ? 13.109 38.531 41.312 1 47.56 36 PRO B O 1
ATOM 2120 N N . SER B 1 37 ? 14.164 39.406 42.938 1 47.59 37 SER B N 1
ATOM 2121 C CA . SER B 1 37 ? 13.023 39.719 43.812 1 47.59 37 SER B CA 1
ATOM 2122 C C . SER B 1 37 ? 12.062 40.688 43.125 1 47.59 37 SER B C 1
ATOM 2124 O O . SER B 1 37 ? 12.469 41.469 42.25 1 47.59 37 SER B O 1
ATOM 2126 N N . VAL B 1 38 ? 10.766 40.531 43.25 1 54.75 38 VAL B N 1
ATOM 2127 C CA . VAL B 1 38 ? 9.625 41.344 42.844 1 54.75 38 VAL B CA 1
ATOM 2128 C C . VAL B 1 38 ? 9.945 42.812 43 1 54.75 38 VAL B C 1
ATOM 2130 O O . VAL B 1 38 ? 9.352 43.688 42.344 1 54.75 38 VAL B O 1
ATOM 2133 N N . GLY B 1 39 ? 10.781 42.938 43.969 1 50.69 39 GLY B N 1
ATOM 2134 C CA . GLY B 1 39 ? 11.133 44.344 44.25 1 50.69 39 GLY B CA 1
ATOM 2135 C C . GLY B 1 39 ? 11.984 44.969 43.156 1 50.69 39 GLY B C 1
ATOM 2136 O O . GLY B 1 39 ? 11.906 46.188 42.938 1 50.69 39 GLY B O 1
ATOM 2137 N N . GLU B 1 40 ? 12.828 44.156 42.594 1 55.5 40 GLU B N 1
ATOM 2138 C CA . GLU B 1 40 ? 13.703 44.719 41.562 1 55.5 40 GLU B CA 1
ATOM 2139 C C . GLU B 1 40 ? 12.945 44.938 40.25 1 55.5 40 GLU B C 1
ATOM 2141 O O . GLU B 1 40 ? 13.242 45.875 39.531 1 55.5 40 GLU B O 1
ATOM 2146 N N . GLN B 1 41 ? 12.094 44.062 39.875 1 52.25 41 GLN B N 1
ATOM 2147 C CA . GLN B 1 41 ? 11.281 44.312 38.688 1 52.25 41 GLN B CA 1
ATOM 2148 C C . GLN B 1 41 ? 10.422 45.562 38.875 1 52.25 41 GLN B C 1
ATOM 2150 O O . GLN B 1 41 ? 10.164 46.281 37.906 1 52.25 41 GLN B O 1
ATOM 2155 N N . LYS B 1 42 ? 10 45.781 40.062 1 55.19 42 LYS B N 1
ATOM 2156 C CA . LYS B 1 42 ? 9.227 46.969 40.312 1 55.19 42 LYS B CA 1
ATOM 2157 C C . LYS B 1 42 ? 10.102 48.219 40.219 1 55.19 42 LYS B C 1
ATOM 2159 O O . LYS B 1 42 ? 9.648 49.281 39.781 1 55.19 42 LYS B O 1
ATOM 2164 N N . GLN B 1 43 ? 11.32 48.062 40.656 1 55.38 43 GLN B N 1
ATOM 2165 C CA . GLN B 1 43 ? 12.219 49.219 40.562 1 55.38 43 GLN B CA 1
ATOM 2166 C C . GLN B 1 43 ? 12.641 49.469 39.125 1 55.38 43 GLN B C 1
ATOM 2168 O O . GLN B 1 43 ? 12.773 50.625 38.719 1 55.38 43 GLN B O 1
ATOM 2173 N N . GLN B 1 44 ? 12.969 48.469 38.375 1 55.81 44 GLN B N 1
ATOM 2174 C CA . GLN B 1 44 ? 13.305 48.688 36.969 1 55.81 44 GLN B CA 1
ATOM 2175 C C . GLN B 1 44 ? 12.117 49.25 36.188 1 55.81 44 GLN B C 1
ATOM 2177 O O . GLN B 1 44 ? 12.281 50.062 35.281 1 55.81 44 GLN B O 1
ATOM 2182 N N . SER B 1 45 ? 10.938 48.812 36.469 1 57.97 45 SER B N 1
ATOM 2183 C CA . SER B 1 45 ? 9.727 49.375 35.875 1 57.97 45 SER B CA 1
ATOM 2184 C C . SER B 1 45 ? 9.508 50.812 36.312 1 57.97 45 SER B C 1
ATOM 2186 O O . SER B 1 45 ? 9.062 51.656 35.531 1 57.97 45 SER B O 1
ATOM 2188 N N . ALA B 1 46 ? 9.773 51.062 37.594 1 58.12 46 ALA B N 1
ATOM 2189 C CA . ALA B 1 46 ? 9.617 52.406 38.094 1 58.12 46 ALA B CA 1
ATOM 2190 C C . ALA B 1 46 ? 10.648 53.344 37.469 1 58.12 46 ALA B C 1
ATOM 2192 O O . ALA B 1 46 ? 10.336 54.5 37.156 1 58.12 46 ALA B O 1
ATOM 2193 N N . GLU B 1 47 ? 11.867 52.875 37.375 1 56.94 47 GLU B N 1
ATOM 2194 C CA . GLU B 1 47 ? 12.898 53.719 36.75 1 56.94 47 GLU B CA 1
ATOM 2195 C C . GLU B 1 47 ? 12.602 53.938 35.281 1 56.94 47 GLU B C 1
ATOM 2197 O O . GLU B 1 47 ? 12.82 55.031 34.75 1 56.94 47 GLU B O 1
ATOM 2202 N N . ALA B 1 48 ? 12.203 52.969 34.594 1 59.22 48 ALA B N 1
ATOM 2203 C CA . ALA B 1 48 ? 11.812 53.094 33.188 1 59.22 48 ALA B CA 1
ATOM 2204 C C . ALA B 1 48 ? 10.625 54.062 33.062 1 59.22 48 ALA B C 1
ATOM 2206 O O . ALA B 1 48 ? 10.547 54.812 32.094 1 59.22 48 ALA B O 1
ATOM 2207 N N . GLU B 1 49 ? 9.781 53.938 33.969 1 58.31 49 GLU B N 1
ATOM 2208 C CA . GLU B 1 49 ? 8.633 54.844 34.031 1 58.31 49 GLU B CA 1
ATOM 2209 C C . GLU B 1 49 ? 9.086 56.281 34.25 1 58.31 49 GLU B C 1
ATOM 2211 O O . GLU B 1 49 ? 8.539 57.219 33.656 1 58.31 49 GLU B O 1
ATOM 2216 N N . LYS B 1 50 ? 10.031 56.5 35.219 1 61.44 50 LYS B N 1
ATOM 2217 C CA . LYS B 1 50 ? 10.547 57.844 35.469 1 61.44 50 LYS B CA 1
ATOM 2218 C C . LYS B 1 50 ? 11.281 58.406 34.25 1 61.44 50 LYS B C 1
ATOM 2220 O O . LYS B 1 50 ? 11.18 59.594 33.969 1 61.44 50 LYS B O 1
ATOM 2225 N N . GLU B 1 51 ? 12.008 57.625 33.625 1 60.66 51 GLU B N 1
ATOM 2226 C CA . GLU B 1 51 ? 12.727 58.062 32.438 1 60.66 51 GLU B CA 1
ATOM 2227 C C . GLU B 1 51 ? 11.758 58.375 31.297 1 60.66 51 GLU B C 1
ATOM 2229 O O . GLU B 1 51 ? 11.984 59.312 30.531 1 60.66 51 GLU B O 1
ATOM 2234 N N . ARG B 1 52 ? 10.648 57.656 31.172 1 61.53 52 ARG B N 1
ATOM 2235 C CA . ARG B 1 52 ? 9.648 57.906 30.156 1 61.53 52 ARG B CA 1
ATOM 2236 C C . ARG B 1 52 ? 8.844 59.156 30.469 1 61.53 52 ARG B C 1
ATOM 2238 O O . ARG B 1 52 ? 8.453 59.906 29.562 1 61.53 52 ARG B O 1
ATOM 2245 N N . ASP B 1 53 ? 8.727 59.406 31.734 1 63.19 53 ASP B N 1
ATOM 2246 C CA . ASP B 1 53 ? 8.078 60.625 32.188 1 63.19 53 ASP B CA 1
ATOM 2247 C C . ASP B 1 53 ? 8.891 61.875 31.781 1 63.19 53 ASP B C 1
ATOM 2249 O O . ASP B 1 53 ? 8.312 62.875 31.406 1 63.19 53 ASP B O 1
ATOM 2253 N N . SER B 1 54 ? 10.195 61.625 31.766 1 69.81 54 SER B N 1
ATOM 2254 C CA . SER B 1 54 ? 11.062 62.781 31.484 1 69.81 54 SER B CA 1
ATOM 2255 C C . SER B 1 54 ? 10.977 63.156 30 1 69.81 54 SER B C 1
ATOM 2257 O O . SER B 1 54 ? 11.195 64.312 29.656 1 69.81 54 SER B O 1
ATOM 2259 N N . ARG B 1 55 ? 10.422 62.344 29.172 1 76.25 55 ARG B N 1
ATOM 2260 C CA . ARG B 1 55 ? 10.383 62.594 27.734 1 76.25 55 ARG B CA 1
ATOM 2261 C C . ARG B 1 55 ? 9.297 63.594 27.391 1 76.25 55 ARG B C 1
ATOM 2263 O O . ARG B 1 55 ? 9.398 64.312 26.391 1 76.25 55 ARG B O 1
ATOM 2270 N N . TYR B 1 56 ? 8.406 63.812 28.406 1 80.38 56 TYR B N 1
ATOM 2271 C CA . TYR B 1 56 ? 7.266 64.688 28.062 1 80.38 56 TYR B CA 1
ATOM 2272 C C . TYR B 1 56 ? 7.211 65.875 28.953 1 80.38 56 TYR B C 1
ATOM 2274 O O . TYR B 1 56 ? 6.188 66.562 29.016 1 80.38 56 TYR B O 1
ATOM 2282 N N . GLU B 1 57 ? 8.227 66.125 29.672 1 81.5 57 GLU B N 1
ATOM 2283 C CA . GLU B 1 57 ? 8.258 67.25 30.656 1 81.5 57 GLU B CA 1
ATOM 2284 C C . GLU B 1 57 ? 8.078 68.562 30 1 81.5 57 GLU B C 1
ATOM 2286 O O . GLU B 1 57 ? 7.477 69.5 30.594 1 81.5 57 GLU B O 1
ATOM 2291 N N . ASP B 1 58 ? 8.445 68.75 28.672 1 84.88 58 ASP B N 1
ATOM 2292 C CA . ASP B 1 58 ? 8.438 70 28.016 1 84.88 58 ASP B CA 1
ATOM 2293 C C . ASP B 1 58 ? 7.172 70.188 27.188 1 84.88 58 ASP B C 1
ATOM 2295 O O . ASP B 1 58 ? 7.031 71.188 26.469 1 84.88 58 ASP B O 1
ATOM 2299 N N . LEU B 1 59 ? 6.246 69.312 27.406 1 87.69 59 LEU B N 1
ATOM 2300 C CA . LEU B 1 59 ? 5.066 69.375 26.547 1 87.69 59 LEU B CA 1
ATOM 2301 C C . LEU B 1 59 ? 3.885 70 27.312 1 87.69 59 LEU B C 1
ATOM 2303 O O . LEU B 1 59 ? 3.717 69.75 28.5 1 87.69 59 LEU B O 1
ATOM 2307 N N . GLY B 1 60 ? 3.1 70.875 26.656 1 87.12 60 GLY B N 1
ATOM 2308 C CA . GLY B 1 60 ? 1.903 71.5 27.234 1 87.12 60 GLY B CA 1
ATOM 2309 C C . GLY B 1 60 ? 0.727 70.5 27.281 1 87.12 60 GLY B C 1
ATOM 2310 O O . GLY B 1 60 ? 0.808 69.375 26.766 1 87.12 60 GLY B O 1
ATOM 2311 N N . GLU B 1 61 ? -0.344 70.875 28.016 1 88.81 61 GLU B N 1
ATOM 2312 C CA . GLU B 1 61 ? -1.525 70.062 28.234 1 88.81 61 GLU B CA 1
ATOM 2313 C C . GLU B 1 61 ? -2.148 69.625 26.906 1 88.81 61 GLU B C 1
ATOM 2315 O O . GLU B 1 61 ? -2.52 68.438 26.734 1 88.81 61 GLU B O 1
ATOM 2320 N N . GLU B 1 62 ? -2.213 70.625 26 1 88.19 62 GLU B N 1
ATOM 2321 C CA . GLU B 1 62 ? -2.832 70.312 24.703 1 88.19 62 GLU B CA 1
ATOM 2322 C C . GLU B 1 62 ? -2.012 69.312 23.922 1 88.19 62 GLU B C 1
ATOM 2324 O O . GLU B 1 62 ? -2.566 68.375 23.312 1 88.19 62 GLU B O 1
ATOM 2329 N N . GLU B 1 63 ? -0.777 69.438 23.906 1 91.06 63 GLU B N 1
ATOM 2330 C CA . GLU B 1 63 ? 0.135 68.5 23.219 1 91.06 63 GLU B CA 1
ATOM 2331 C C . GLU B 1 63 ? 0.104 67.125 23.828 1 91.06 63 GLU B C 1
ATOM 2333 O O . GLU B 1 63 ? 0.142 66.125 23.109 1 91.06 63 GLU B O 1
ATOM 2338 N N . LEU B 1 64 ? 0.013 67.062 25.188 1 91.94 64 LEU B N 1
ATOM 2339 C CA . LEU B 1 64 ? -0.05 65.75 25.906 1 91.94 64 LEU B CA 1
ATOM 2340 C C . LEU B 1 64 ? -1.337 65 25.562 1 91.94 64 LEU B C 1
ATOM 2342 O O . LEU B 1 64 ? -1.325 63.781 25.406 1 91.94 64 LEU B O 1
ATOM 2346 N N . ARG B 1 65 ? -2.373 65.75 25.391 1 90.5 65 ARG B N 1
ATOM 2347 C CA . ARG B 1 65 ? -3.66 65.125 25.062 1 90.5 65 ARG B CA 1
ATOM 2348 C C . ARG B 1 65 ? -3.641 64.562 23.641 1 90.5 65 ARG B C 1
ATOM 2350 O O . ARG B 1 65 ? -4.188 63.5 23.406 1 90.5 65 ARG B O 1
ATOM 2357 N N . GLU B 1 66 ? -3.043 65.312 22.734 1 90.38 66 GLU B N 1
ATOM 2358 C CA . GLU B 1 66 ? -2.92 64.812 21.359 1 90.38 66 GLU B CA 1
ATOM 2359 C C . GLU B 1 66 ? -2.09 63.531 21.297 1 90.38 66 GLU B C 1
ATOM 2361 O O . GLU B 1 66 ? -2.451 62.594 20.578 1 90.38 66 GLU B O 1
ATOM 2366 N N . LEU B 1 67 ? -1.003 63.5 22 1 92.56 67 LEU B N 1
ATOM 2367 C CA . LEU B 1 67 ? -0.137 62.344 22.031 1 92.56 67 LEU B CA 1
ATOM 2368 C C . LEU B 1 67 ? -0.867 61.125 22.641 1 92.56 67 LEU B C 1
ATOM 2370 O O . LEU B 1 67 ? -0.705 60 22.172 1 92.56 67 LEU B O 1
ATOM 2374 N N . LEU B 1 68 ? -1.598 61.406 23.703 1 93.38 68 LEU B N 1
ATOM 2375 C CA . LEU B 1 68 ? -2.371 60.344 24.359 1 93.38 68 LEU B CA 1
ATOM 2376 C C . LEU B 1 68 ? -3.379 59.75 23.391 1 93.38 68 LEU B C 1
ATOM 2378 O O . LEU B 1 68 ? -3.549 58.531 23.344 1 93.38 68 LEU B O 1
ATOM 2382 N N . ALA B 1 69 ? -4.023 60.594 22.641 1 91.81 69 ALA B N 1
ATOM 2383 C CA . ALA B 1 69 ? -4.98 60.125 21.641 1 91.81 69 ALA B CA 1
ATOM 2384 C C . ALA B 1 69 ? -4.293 59.281 20.578 1 91.81 69 ALA B C 1
ATOM 2386 O O . ALA B 1 69 ? -4.832 58.25 20.172 1 91.81 69 ALA B O 1
ATOM 2387 N N . GLU B 1 70 ? -3.139 59.625 20.156 1 93.5 70 GLU B N 1
ATOM 2388 C CA . GLU B 1 70 ? -2.357 58.875 19.172 1 93.5 70 GLU B CA 1
ATOM 2389 C C . GLU B 1 70 ? -1.969 57.5 19.734 1 93.5 70 GLU B C 1
ATOM 2391 O O . GLU B 1 70 ? -2.059 56.5 19.016 1 93.5 70 GLU B O 1
ATOM 2396 N N . LYS B 1 71 ? -1.513 57.469 20.953 1 95.12 71 LYS B N 1
ATOM 2397 C CA . LYS B 1 71 ? -1.113 56.188 21.578 1 95.12 71 LYS B CA 1
ATOM 2398 C C . LYS B 1 71 ? -2.307 55.281 21.734 1 95.12 71 LYS B C 1
ATOM 2400 O O . LYS B 1 71 ? -2.18 54.062 21.578 1 95.12 71 LYS B O 1
ATOM 2405 N N . GLU B 1 72 ? -3.449 55.812 22.078 1 94.75 72 GLU B N 1
ATOM 2406 C CA . GLU B 1 72 ? -4.66 55.031 22.203 1 94.75 72 GLU B CA 1
ATOM 2407 C C . GLU B 1 72 ? -5.051 54.406 20.875 1 94.75 72 GLU B C 1
ATOM 2409 O O . GLU B 1 72 ? -5.445 53.219 20.828 1 94.75 72 GLU B O 1
ATOM 2414 N N . GLN B 1 73 ? -4.953 55.188 19.812 1 95.25 73 GLN B N 1
ATOM 2415 C CA . GLN B 1 73 ? -5.227 54.656 18.484 1 95.25 73 GLN B CA 1
ATOM 2416 C C . GLN B 1 73 ? -4.262 53.531 18.141 1 95.25 73 GLN B C 1
ATOM 2418 O O . GLN B 1 73 ? -4.672 52.5 17.578 1 95.25 73 GLN B O 1
ATOM 2423 N N . LYS B 1 74 ? -3.033 53.719 18.406 1 97.12 74 LYS B N 1
ATOM 2424 C CA . LYS B 1 74 ? -2.025 52.688 18.156 1 97.12 74 LYS B CA 1
ATOM 2425 C C . LYS B 1 74 ? -2.332 51.406 18.953 1 97.12 74 LYS B C 1
ATOM 2427 O O . LYS B 1 74 ? -2.166 50.312 18.438 1 97.12 74 LYS B O 1
ATOM 2432 N N . ILE B 1 75 ? -2.725 51.562 20.172 1 97.5 75 ILE B N 1
ATOM 2433 C CA . ILE B 1 75 ? -3.076 50.438 21.031 1 97.5 75 ILE B CA 1
ATOM 2434 C C . ILE B 1 75 ? -4.242 49.656 20.406 1 97.5 75 ILE B C 1
ATOM 2436 O O . ILE B 1 75 ? -4.223 48.438 20.359 1 97.5 75 ILE B O 1
ATOM 2440 N N . ASP B 1 76 ? -5.227 50.406 19.906 1 96.88 76 ASP B N 1
ATOM 2441 C CA . ASP B 1 76 ? -6.379 49.781 19.266 1 96.88 76 ASP B CA 1
ATOM 2442 C C . ASP B 1 76 ? -5.953 48.969 18.062 1 96.88 76 ASP B C 1
ATOM 2444 O O . ASP B 1 76 ? -6.402 47.812 17.891 1 96.88 76 ASP B O 1
ATOM 2448 N N . VAL B 1 77 ? -5.125 49.531 17.25 1 97.75 77 VAL B N 1
ATOM 2449 C CA . VAL B 1 77 ? -4.648 48.844 16.047 1 97.75 77 VAL B CA 1
ATOM 2450 C C . VAL B 1 77 ? -3.852 47.625 16.422 1 97.75 77 VAL B C 1
ATOM 2452 O O . VAL B 1 77 ? -4.043 46.531 15.852 1 97.75 77 VAL B O 1
ATOM 2455 N N . LEU B 1 78 ? -2.977 47.719 17.438 1 98.06 78 LEU B N 1
ATOM 2456 C CA . LEU B 1 78 ? -2.139 46.594 17.875 1 98.06 78 LEU B CA 1
ATOM 2457 C C . LEU B 1 78 ? -2.988 45.469 18.469 1 98.06 78 LEU B C 1
ATOM 2459 O O . LEU B 1 78 ? -2.697 44.312 18.25 1 98.06 78 LEU B O 1
ATOM 2463 N N . GLU B 1 79 ? -4.023 45.844 19.234 1 97.94 79 GLU B N 1
ATOM 2464 C CA . GLU B 1 79 ? -4.914 44.844 19.812 1 97.94 79 GLU B CA 1
ATOM 2465 C C . GLU B 1 79 ? -5.66 44.094 18.719 1 97.94 79 GLU B C 1
ATOM 2467 O O . GLU B 1 79 ? -5.836 42.875 18.828 1 97.94 79 GLU B O 1
ATOM 2472 N N . GLU B 1 80 ? -6.074 44.812 17.688 1 98 80 GLU B N 1
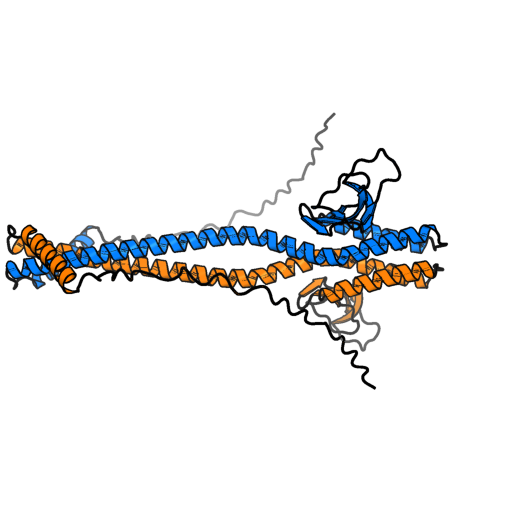ATOM 2473 C CA . GLU B 1 80 ? -6.738 44.156 16.562 1 98 80 GLU B CA 1
ATOM 2474 C C . GLU B 1 80 ? -5.785 43.25 15.812 1 98 80 GLU B C 1
ATOM 2476 O O . GLU B 1 80 ? -6.141 42.094 15.492 1 98 80 GLU B O 1
ATOM 2481 N N . ASP B 1 81 ? -4.578 43.688 15.539 1 98 81 ASP B N 1
ATOM 2482 C CA . ASP B 1 81 ? -3.57 42.875 14.844 1 98 81 ASP B CA 1
ATOM 2483 C C . ASP B 1 81 ? -3.219 41.625 15.648 1 98 81 ASP B C 1
ATOM 2485 O O . ASP B 1 81 ? -3.049 40.562 15.078 1 98 81 ASP B O 1
ATOM 2489 N N . LEU B 1 82 ? -3.104 41.812 16.953 1 98 82 LEU B N 1
ATOM 2490 C CA . LEU B 1 82 ? -2.787 40.688 17.828 1 98 82 LEU B CA 1
ATOM 249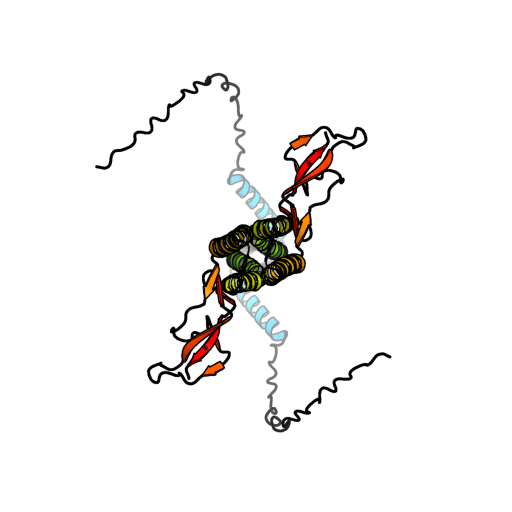1 C C . LEU B 1 82 ? -3.891 39.656 17.781 1 98 82 LEU B C 1
ATOM 2493 O O . LEU B 1 82 ? -3.611 38.438 17.688 1 98 82 LEU B O 1
ATOM 2497 N N . SER B 1 83 ? -5.152 40.156 17.844 1 97.94 83 SER B N 1
ATOM 2498 C CA . SER B 1 83 ? -6.293 39.25 17.781 1 97.94 83 SER B CA 1
ATOM 2499 C C . SER B 1 83 ? -6.301 38.469 16.469 1 97.94 83 SER B C 1
ATOM 2501 O O . SER B 1 83 ? -6.52 37.25 16.469 1 97.94 83 SER B O 1
ATOM 2503 N N . GLU B 1 84 ? -6.02 39.125 15.398 1 97.81 84 GLU B N 1
ATOM 2504 C CA . GLU B 1 84 ? -5.988 38.5 14.086 1 97.81 84 GLU B CA 1
ATOM 2505 C C . GLU B 1 84 ? -4.852 37.469 13.992 1 97.81 84 GLU B C 1
ATOM 2507 O O . GLU B 1 84 ? -5.043 36.375 13.484 1 97.81 84 GLU B O 1
ATOM 2512 N N . ALA B 1 85 ? -3.67 37.812 14.492 1 97.5 85 ALA B N 1
ATOM 2513 C CA . ALA B 1 85 ? -2.518 36.906 14.453 1 97.5 85 ALA B CA 1
ATOM 2514 C C . ALA B 1 85 ? -2.783 35.656 15.273 1 97.5 85 ALA B C 1
ATOM 2516 O O . ALA B 1 85 ? -2.438 34.562 14.844 1 97.5 85 ALA B O 1
ATOM 2517 N N . LYS B 1 86 ? -3.414 35.906 16.469 1 97.31 86 LYS B N 1
ATOM 2518 C CA . LYS B 1 86 ? -3.746 34.75 17.312 1 97.31 86 LYS B CA 1
ATOM 2519 C C . LYS B 1 86 ? -4.75 33.844 16.641 1 97.31 86 LYS B C 1
ATOM 2521 O O . LYS B 1 86 ? -4.621 32.625 16.703 1 97.31 86 LYS B O 1
ATOM 2526 N N . ASN B 1 87 ? -5.727 34.438 15.93 1 97.5 87 ASN B N 1
ATOM 2527 C CA . ASN B 1 87 ? -6.715 33.656 15.195 1 97.5 87 ASN B CA 1
ATOM 2528 C C . ASN B 1 87 ? -6.082 32.875 14.055 1 97.5 87 ASN B C 1
ATOM 2530 O O . ASN B 1 87 ? -6.434 31.703 13.812 1 97.5 87 ASN B O 1
ATOM 2534 N N . MET B 1 88 ? -5.176 33.531 13.375 1 96.88 88 MET B N 1
ATOM 2535 C CA . MET B 1 88 ? -4.48 32.844 12.273 1 96.88 88 MET B CA 1
ATOM 2536 C C . MET B 1 88 ? -3.67 31.672 12.781 1 96.88 88 MET B C 1
ATOM 2538 O O . MET B 1 88 ? -3.656 30.609 12.148 1 96.88 88 MET B O 1
ATOM 2542 N N . HIS B 1 89 ? -3.016 31.844 13.906 1 96.56 89 HIS B N 1
ATOM 2543 C CA . HIS B 1 89 ? -2.24 30.766 14.523 1 96.56 89 HIS B CA 1
ATOM 2544 C C . HIS B 1 89 ? -3.131 29.594 14.906 1 96.56 89 HIS B C 1
ATOM 2546 O O . HIS B 1 89 ? -2.814 28.438 14.594 1 96.56 89 HIS B O 1
ATOM 2552 N N . LEU B 1 90 ? -4.254 29.922 15.562 1 96.56 90 LEU B N 1
ATOM 2553 C CA . LEU B 1 90 ? -5.172 28.875 16 1 96.56 90 LEU B CA 1
ATOM 2554 C C . LEU B 1 90 ? -5.73 28.109 14.812 1 96.56 90 LEU B C 1
ATOM 2556 O O . LEU B 1 90 ? -5.871 26.875 14.875 1 96.56 90 LEU B O 1
ATOM 2560 N N . ARG B 1 91 ? -6.043 28.797 13.742 1 95.81 91 ARG B N 1
ATOM 2561 C CA . ARG B 1 91 ? -6.559 28.156 12.531 1 95.81 91 ARG B CA 1
ATOM 2562 C C . ARG B 1 91 ? -5.52 27.234 11.922 1 95.81 91 ARG B C 1
ATOM 2564 O O . ARG B 1 91 ? -5.836 26.094 11.562 1 95.81 91 ARG B O 1
ATOM 2571 N N . LYS B 1 92 ? -4.285 27.719 11.844 1 96.5 92 LYS B N 1
ATOM 2572 C CA . LYS B 1 92 ? -3.23 26.891 11.273 1 96.5 92 LYS B CA 1
ATOM 2573 C C . LYS B 1 92 ? -2.969 25.656 12.133 1 96.5 92 LYS B C 1
ATOM 2575 O O . LYS B 1 92 ? -2.729 24.562 11.609 1 96.5 92 LYS B O 1
ATOM 2580 N N . ALA B 1 93 ? -3.014 25.828 13.453 1 95.75 93 ALA B N 1
ATOM 2581 C CA . ALA B 1 93 ? -2.836 24.719 14.383 1 95.75 93 ALA B CA 1
ATOM 2582 C C . ALA B 1 93 ? -3.936 23.672 14.203 1 95.75 93 ALA B C 1
ATOM 2584 O O . ALA B 1 93 ? -3.66 22.469 14.188 1 95.75 93 ALA B O 1
ATOM 2585 N N . ALA B 1 94 ? -5.156 24.141 13.984 1 96.62 94 ALA B N 1
ATOM 2586 C CA . ALA B 1 94 ? -6.293 23.25 13.758 1 96.62 94 ALA B CA 1
ATOM 2587 C C . ALA B 1 94 ? -6.156 22.516 12.422 1 96.62 94 ALA B C 1
ATOM 2589 O O . ALA B 1 94 ? -6.449 21.312 12.328 1 96.62 94 ALA B O 1
ATOM 2590 N N . GLU B 1 95 ? -5.773 23.25 11.438 1 97.06 95 GLU B N 1
ATOM 2591 C CA . GLU B 1 95 ? -5.555 22.656 10.125 1 97.06 95 GLU B CA 1
ATOM 2592 C C . GLU B 1 95 ? -4.52 21.531 10.195 1 97.06 95 GLU B C 1
ATOM 2594 O O . GLU B 1 95 ? -4.723 20.453 9.625 1 97.06 95 GLU B O 1
ATOM 2599 N N . LEU B 1 96 ? -3.428 21.844 10.93 1 96.44 96 LEU B N 1
ATOM 2600 C CA . LEU B 1 96 ? -2.367 20.844 11.078 1 96.44 96 LEU B CA 1
ATOM 2601 C C . LEU B 1 96 ? -2.885 19.594 11.789 1 96.44 96 LEU B C 1
ATOM 2603 O O . LEU B 1 96 ? -2.637 18.484 11.344 1 96.44 96 LEU B O 1
ATOM 2607 N N . GLU B 1 97 ? -3.586 19.766 12.852 1 96.19 97 GLU B N 1
ATOM 2608 C CA . GLU B 1 97 ? -4.117 18.641 13.609 1 96.19 97 GLU B CA 1
ATOM 2609 C C . GLU B 1 97 ? -5.109 17.828 12.781 1 96.19 97 GLU B C 1
ATOM 2611 O O . GLU B 1 97 ? -5.062 16.594 12.773 1 96.19 97 GLU B O 1
ATOM 2616 N N . ASN B 1 98 ? -5.949 18.547 12.047 1 96.19 98 ASN B N 1
ATOM 2617 C CA . ASN B 1 98 ? -6.914 17.906 11.172 1 96.19 98 ASN B CA 1
ATOM 2618 C C . ASN B 1 98 ? -6.227 17.141 10.039 1 96.19 98 ASN B C 1
ATOM 2620 O O . ASN B 1 98 ? -6.629 16.031 9.703 1 96.19 98 ASN B O 1
ATOM 2624 N N . TYR B 1 99 ? -5.262 17.734 9.57 1 96.38 99 TYR B N 1
ATOM 2625 C CA . TYR B 1 99 ? -4.5 17.109 8.5 1 96.38 99 TYR B CA 1
ATOM 2626 C C . TYR B 1 99 ? -3.803 15.852 9 1 96.38 99 TYR B C 1
ATOM 2628 O O . TYR B 1 99 ? -3.795 14.828 8.312 1 96.38 99 TYR B O 1
ATOM 2636 N N . ARG B 1 100 ? -3.213 15.891 10.18 1 94.75 100 ARG B N 1
ATOM 2637 C CA . ARG B 1 100 ? -2.557 14.734 10.781 1 94.75 100 ARG B CA 1
ATOM 2638 C C . ARG B 1 100 ? -3.531 13.578 10.938 1 94.75 100 ARG B C 1
ATOM 2640 O O . ARG B 1 100 ? -3.209 12.438 10.594 1 94.75 100 ARG B O 1
ATOM 2647 N N . LYS B 1 101 ? -4.73 13.867 11.438 1 94.38 101 LYS B N 1
ATOM 2648 C CA . LYS B 1 101 ? -5.75 12.836 11.617 1 94.38 101 LYS B CA 1
ATOM 2649 C C . LYS B 1 101 ? -6.16 12.227 10.273 1 94.38 101 LYS B C 1
ATOM 2651 O O . LYS B 1 101 ? -6.324 11.016 10.156 1 94.38 101 LYS B O 1
ATOM 2656 N N . ARG B 1 102 ? -6.32 13.07 9.297 1 94.44 102 ARG B N 1
ATOM 2657 C CA . ARG B 1 102 ? -6.699 12.617 7.965 1 94.44 102 ARG B CA 1
ATOM 2658 C C . ARG B 1 102 ? -5.625 11.719 7.363 1 94.44 102 ARG B C 1
ATOM 2660 O O . ARG B 1 102 ? -5.93 10.664 6.797 1 94.44 102 ARG B O 1
ATOM 2667 N N . VAL B 1 103 ? -4.352 12.164 7.5 1 94.31 103 VAL B N 1
ATOM 2668 C CA . VAL B 1 103 ? -3.229 11.414 6.949 1 94.31 103 VAL B CA 1
ATOM 2669 C C . VAL B 1 103 ? -3.166 10.031 7.594 1 94.31 103 VAL B C 1
ATOM 2671 O O . VAL B 1 103 ? -2.943 9.031 6.91 1 94.31 103 VAL B O 1
ATOM 2674 N N . GLN B 1 104 ? -3.377 9.984 8.891 1 91.75 104 GLN B N 1
ATOM 2675 C CA . GLN B 1 104 ? -3.346 8.703 9.602 1 91.75 104 GLN B CA 1
ATOM 2676 C C . GLN B 1 104 ? -4.418 7.758 9.07 1 91.75 104 GLN B C 1
ATOM 2678 O O . GLN B 1 104 ? -4.16 6.57 8.875 1 91.75 104 GLN B O 1
ATOM 2683 N N . ARG B 1 105 ? -5.57 8.227 8.758 1 89.88 105 ARG B N 1
ATOM 2684 C CA . ARG B 1 105 ? -6.656 7.41 8.227 1 89.88 105 ARG B CA 1
ATOM 2685 C C . ARG B 1 105 ? -6.355 6.969 6.797 1 89.88 105 ARG B C 1
ATOM 2687 O O . ARG B 1 105 ? -6.59 5.816 6.434 1 89.88 105 ARG B O 1
ATOM 2694 N N . GLU B 1 106 ? -5.84 7.875 6.086 1 93 106 GLU B N 1
ATOM 2695 C CA . GLU B 1 106 ? -5.551 7.621 4.68 1 93 106 GLU B CA 1
ATOM 2696 C C . GLU B 1 106 ? -4.41 6.617 4.52 1 93 106 GLU B C 1
ATOM 2698 O O . GLU B 1 106 ? -4.355 5.879 3.535 1 93 106 GLU B O 1
ATOM 2703 N N . ARG B 1 107 ? -3.512 6.625 5.504 1 91.75 107 ARG B N 1
ATOM 2704 C CA . ARG B 1 107 ? -2.365 5.723 5.453 1 91.75 107 ARG B CA 1
ATOM 2705 C C . ARG B 1 107 ? -2.814 4.266 5.418 1 91.75 107 ARG B C 1
ATOM 2707 O O . ARG B 1 107 ? -2.336 3.482 4.594 1 91.75 107 ARG B O 1
ATOM 2714 N N . SER B 1 108 ? -3.699 3.879 6.219 1 87.94 108 SER B N 1
ATOM 2715 C CA . SER B 1 108 ? -4.203 2.51 6.266 1 87.94 108 SER B CA 1
ATOM 2716 C C . SER B 1 108 ? -4.918 2.141 4.965 1 87.94 108 SER B C 1
ATOM 2718 O O . SER B 1 108 ? -4.723 1.046 4.438 1 87.94 108 SER B O 1
ATOM 2720 N N . GLN B 1 109 ? -5.695 3.055 4.473 1 90.25 109 GLN B N 1
ATOM 2721 C CA . GLN B 1 109 ? -6.422 2.822 3.229 1 90.25 109 GLN B CA 1
ATOM 2722 C C . GLN B 1 109 ? -5.461 2.643 2.055 1 90.25 109 GLN B C 1
ATOM 2724 O O . GLN B 1 109 ? -5.676 1.786 1.195 1 90.25 109 GLN B O 1
ATOM 2729 N N . LEU B 1 110 ? -4.469 3.445 2.07 1 92.56 110 LEU B N 1
ATOM 2730 C CA . LEU B 1 110 ? -3.469 3.367 1.012 1 92.56 110 LEU B CA 1
ATOM 2731 C C . LEU B 1 110 ? -2.76 2.016 1.034 1 92.56 110 LEU B C 1
ATOM 2733 O O . LEU B 1 110 ? -2.537 1.411 -0.017 1 92.56 110 LEU B O 1
ATOM 2737 N N . TYR B 1 111 ? -2.43 1.559 2.18 1 91.31 111 TYR B N 1
ATOM 2738 C CA . TYR B 1 111 ? -1.772 0.268 2.357 1 91.31 111 TYR B CA 1
ATOM 2739 C C . TYR B 1 111 ? -2.643 -0.864 1.827 1 91.31 111 TYR B C 1
ATOM 2741 O O . TYR B 1 111 ? -2.174 -1.714 1.066 1 91.31 111 TYR B O 1
ATOM 2749 N N . GLU B 1 112 ? -3.865 -0.85 2.141 1 90 112 GLU B N 1
ATOM 2750 C CA . GLU B 1 112 ? -4.801 -1.883 1.708 1 90 112 GLU B CA 1
ATOM 2751 C C . GLU B 1 112 ? -5.008 -1.844 0.196 1 90 112 GLU B C 1
ATOM 2753 O O . GLU B 1 112 ? -5.117 -2.891 -0.448 1 90 112 GLU B O 1
ATOM 2758 N N . THR B 1 113 ? -5.094 -0.677 -0.275 1 92.44 113 THR B N 1
ATOM 2759 C CA . THR B 1 113 ? -5.27 -0.515 -1.714 1 92.44 113 THR B CA 1
ATOM 2760 C C . THR B 1 113 ? -4.066 -1.069 -2.473 1 92.44 113 THR B C 1
ATOM 2762 O O . THR B 1 113 ? -4.227 -1.763 -3.479 1 92.44 113 THR B O 1
ATOM 2765 N N . ALA B 1 114 ? -2.879 -0.764 -1.982 1 91.56 114 ALA B N 1
ATOM 2766 C CA . ALA B 1 114 ? -1.667 -1.28 -2.613 1 91.56 114 ALA B CA 1
ATOM 2767 C C . ALA B 1 114 ? -1.637 -2.805 -2.578 1 91.56 114 ALA B C 1
ATOM 2769 O O . ALA B 1 114 ? -1.33 -3.449 -3.584 1 91.56 114 ALA B O 1
ATOM 2770 N N . LYS B 1 115 ? -1.954 -3.338 -1.455 1 91.38 115 LYS B N 1
ATOM 2771 C CA . LYS B 1 115 ? -2.02 -4.785 -1.296 1 91.38 115 LYS B CA 1
ATOM 2772 C C . LYS B 1 115 ? -3.037 -5.398 -2.252 1 91.38 115 LYS B C 1
ATOM 2774 O O . LYS B 1 115 ? -2.746 -6.391 -2.928 1 91.38 115 LYS B O 1
ATOM 2779 N N . ALA B 1 116 ? -4.168 -4.797 -2.33 1 92.56 116 ALA B N 1
ATOM 2780 C CA . ALA B 1 116 ? -5.23 -5.285 -3.207 1 92.56 116 ALA B CA 1
ATOM 2781 C C . ALA B 1 116 ? -4.789 -5.266 -4.668 1 92.56 116 ALA B C 1
ATOM 2783 O O . ALA B 1 116 ? -5.012 -6.23 -5.402 1 92.56 116 ALA B O 1
ATOM 2784 N N . ASN B 1 117 ? -4.188 -4.238 -5.035 1 92.06 117 ASN B N 1
ATOM 2785 C CA . ASN B 1 117 ? -3.725 -4.102 -6.41 1 92.06 117 ASN B CA 1
ATOM 2786 C C . ASN B 1 117 ? -2.697 -5.172 -6.766 1 92.06 117 ASN B C 1
ATOM 2788 O O . ASN B 1 117 ? -2.729 -5.727 -7.867 1 92.06 117 ASN B O 1
ATOM 2792 N N . ALA B 1 118 ? -1.821 -5.477 -5.859 1 90 118 ALA B N 1
ATOM 2793 C CA . ALA B 1 118 ? -0.81 -6.504 -6.082 1 90 118 ALA B CA 1
ATOM 2794 C C . ALA B 1 118 ? -1.449 -7.887 -6.191 1 90 118 ALA B C 1
ATOM 2796 O O . ALA B 1 118 ? -1.079 -8.68 -7.059 1 90 118 ALA B O 1
ATOM 2797 N N . LEU B 1 119 ? -2.412 -8.086 -5.387 1 93.12 119 LEU B N 1
ATOM 2798 C CA . LEU B 1 119 ? -3.027 -9.406 -5.32 1 93.12 119 LEU B CA 1
ATOM 2799 C C . LEU B 1 119 ? -3.939 -9.641 -6.516 1 93.12 119 LEU B C 1
ATOM 2801 O O . LEU B 1 119 ? -4.082 -10.773 -6.98 1 93.12 119 LEU B O 1
ATOM 2805 N N . GLU B 1 120 ? -4.508 -8.617 -7.008 1 93.25 120 GLU B N 1
ATOM 2806 C CA . GLU B 1 120 ? -5.441 -8.703 -8.125 1 93.25 120 GLU B CA 1
ATOM 2807 C C . GLU B 1 120 ? -4.781 -9.336 -9.352 1 93.25 120 GLU B C 1
ATOM 2809 O O . GLU B 1 120 ? -5.398 -10.141 -10.047 1 93.25 120 GLU B O 1
ATOM 2814 N N . ASP B 1 121 ? -3.59 -9.062 -9.523 1 90.31 121 ASP B N 1
ATOM 2815 C CA . ASP B 1 121 ? -2.852 -9.57 -10.68 1 90.31 121 ASP B CA 1
ATOM 2816 C C . ASP B 1 121 ? -2.656 -11.078 -10.586 1 90.31 121 ASP B C 1
ATOM 2818 O O . ASP B 1 121 ? -2.557 -11.758 -11.609 1 90.31 121 ASP B O 1
ATOM 2822 N N . PHE B 1 122 ? -2.727 -11.625 -9.406 1 93.62 122 PHE B N 1
ATOM 2823 C CA . PHE B 1 122 ? -2.416 -13.039 -9.219 1 93.62 122 PHE B CA 1
ATOM 2824 C C . PHE B 1 122 ? -3.686 -13.875 -9.266 1 93.62 122 PHE B C 1
ATOM 2826 O O . PHE B 1 122 ? -3.617 -15.109 -9.336 1 93.62 122 PHE B O 1
ATOM 2833 N N . LEU B 1 123 ? -4.773 -13.242 -9.273 1 94.94 123 LEU B N 1
ATOM 2834 C CA . LEU B 1 123 ? -6.023 -13.992 -9.203 1 94.94 123 LEU B CA 1
ATOM 2835 C C . LEU B 1 123 ? -6.203 -14.867 -10.445 1 94.94 123 LEU B C 1
ATOM 2837 O O . LEU B 1 123 ? -6.695 -15.992 -10.352 1 94.94 123 LEU B O 1
ATOM 2841 N N . ASP B 1 124 ? -5.723 -14.406 -11.547 1 93 124 ASP B N 1
ATOM 2842 C CA . ASP B 1 124 ? -5.824 -15.172 -12.789 1 93 124 ASP B CA 1
ATOM 2843 C C . ASP B 1 124 ? -4.961 -16.422 -12.727 1 93 124 ASP B C 1
ATOM 2845 O O . ASP B 1 124 ? -5.316 -17.453 -13.305 1 93 124 ASP B O 1
ATOM 2849 N N . VAL B 1 125 ? -3.896 -16.312 -12.031 1 94.94 125 VAL B N 1
ATOM 2850 C CA . VAL B 1 125 ? -3.023 -17.469 -11.867 1 94.94 125 VAL B CA 1
ATOM 2851 C C . VAL B 1 125 ? -3.758 -18.562 -11.102 1 94.94 125 VAL B C 1
ATOM 2853 O O . VAL B 1 125 ? -3.721 -19.734 -11.484 1 94.94 125 VAL B O 1
ATOM 2856 N N . ASN B 1 126 ? -4.379 -18.141 -10.039 1 94.81 126 ASN B N 1
ATOM 2857 C CA . ASN B 1 126 ? -5.152 -19.109 -9.273 1 94.81 126 ASN B CA 1
ATOM 2858 C C . ASN B 1 126 ? -6.25 -19.75 -10.109 1 94.81 126 ASN B C 1
ATOM 2860 O O . ASN B 1 126 ? -6.441 -20.969 -10.07 1 94.81 126 ASN B O 1
ATOM 2864 N N . ASP B 1 127 ? -6.906 -18.953 -10.875 1 94 127 ASP B N 1
ATOM 2865 C CA . ASP B 1 127 ? -7.973 -19.469 -11.727 1 94 127 ASP B CA 1
ATOM 2866 C C . ASP B 1 127 ? -7.434 -20.469 -12.734 1 94 127 ASP B C 1
ATOM 2868 O O . ASP B 1 127 ? -8.023 -21.531 -12.93 1 94 127 ASP B O 1
ATOM 2872 N N . ASP B 1 128 ? -6.367 -20.141 -13.305 1 94.88 128 ASP B N 1
ATOM 2873 C CA . ASP B 1 128 ? -5.758 -21.016 -14.305 1 94.88 128 ASP B CA 1
ATOM 2874 C C . ASP B 1 128 ? -5.258 -22.312 -13.664 1 94.88 128 ASP B C 1
ATOM 2876 O O . ASP B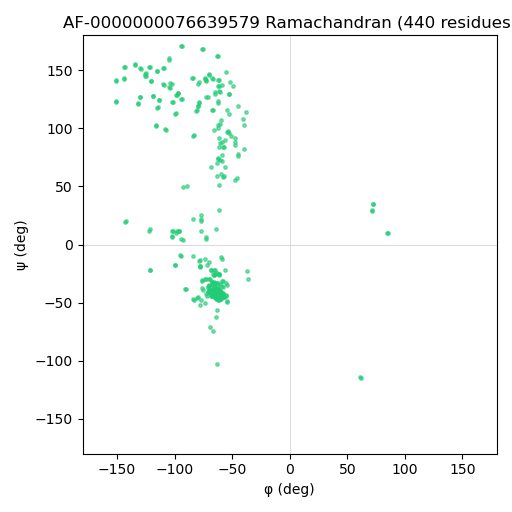 1 128 ? -5.371 -23.375 -14.266 1 94.88 128 ASP B O 1
ATOM 2880 N N . LEU B 1 129 ? -4.719 -22.203 -12.508 1 95.88 129 LEU B N 1
ATOM 2881 C CA . LEU B 1 129 ? -4.266 -23.391 -11.781 1 95.88 129 LEU B CA 1
ATOM 2882 C C . LEU B 1 129 ? -5.43 -24.328 -11.492 1 95.88 129 LEU B C 1
ATOM 2884 O O . LEU B 1 129 ? -5.332 -25.547 -11.734 1 95.88 129 LEU B O 1
ATOM 2888 N N . GLN B 1 130 ? -6.5 -23.797 -11.062 1 93.88 130 GLN B N 1
ATOM 2889 C CA . GLN B 1 130 ? -7.68 -24.609 -10.766 1 93.88 130 GLN B CA 1
ATOM 2890 C C . GLN B 1 130 ? -8.25 -25.234 -12.039 1 93.88 130 GLN B C 1
ATOM 2892 O O . GLN B 1 130 ? -8.656 -26.391 -12.031 1 93.88 130 GLN B O 1
ATOM 2897 N N . ARG B 1 131 ? -8.25 -24.453 -13.078 1 93.69 131 ARG B N 1
ATOM 2898 C CA . ARG B 1 131 ? -8.719 -24.969 -14.359 1 93.69 131 ARG B CA 1
ATOM 2899 C C . ARG B 1 131 ? -7.84 -26.109 -14.852 1 93.69 131 ARG B C 1
ATOM 2901 O O . ARG B 1 131 ? -8.344 -27.109 -15.367 1 93.69 131 ARG B O 1
ATOM 2908 N N . THR B 1 132 ? -6.582 -25.953 -14.711 1 96.12 132 THR B N 1
ATOM 2909 C CA . THR B 1 132 ? -5.625 -26.984 -15.109 1 96.12 132 THR B CA 1
ATOM 2910 C C . THR B 1 132 ? -5.848 -28.266 -14.297 1 96.12 132 THR B C 1
ATOM 2912 O O . THR B 1 132 ? -5.855 -29.359 -14.859 1 96.12 132 THR B O 1
ATOM 2915 N N . LEU B 1 133 ? -6.078 -28.109 -13.039 1 96.44 133 LEU B N 1
ATOM 2916 C CA . LEU B 1 133 ? -6.305 -29.25 -12.164 1 96.44 133 LEU B CA 1
ATOM 2917 C C . LEU B 1 133 ? -7.605 -29.969 -12.523 1 96.44 133 LEU B C 1
ATOM 2919 O O . LEU B 1 133 ? -7.684 -31.188 -12.484 1 96.44 133 LEU B O 1
ATOM 2923 N N . LYS B 1 134 ? -8.617 -29.219 -12.844 1 94 134 LYS B N 1
ATOM 2924 C CA . LYS B 1 134 ? -9.883 -29.797 -13.266 1 94 134 LYS B CA 1
ATOM 2925 C C . LYS B 1 134 ? -9.711 -30.609 -14.547 1 94 134 LYS B C 1
ATOM 2927 O O . LYS B 1 134 ? -10.281 -31.703 -14.688 1 94 134 LYS B O 1
ATOM 2932 N N . ALA B 1 135 ? -8.922 -30.156 -15.445 1 93.12 135 ALA B N 1
ATOM 2933 C CA . ALA B 1 135 ? -8.664 -30.844 -16.719 1 93.12 135 ALA B CA 1
ATOM 2934 C C . ALA B 1 135 ? -7.922 -32.156 -16.484 1 93.12 135 ALA B C 1
ATOM 2936 O O . ALA B 1 135 ? -8.023 -33.094 -17.281 1 93.12 135 ALA B O 1
ATOM 2937 N N . ALA B 1 136 ? -7.199 -32.219 -15.383 1 93.69 136 ALA B N 1
ATOM 2938 C CA . ALA B 1 136 ? -6.418 -33.438 -15.062 1 93.69 136 ALA B CA 1
ATOM 2939 C C . ALA B 1 136 ? -7.324 -34.625 -14.805 1 93.69 136 ALA B C 1
ATOM 2941 O O . ALA B 1 136 ? -6.902 -35.781 -14.961 1 93.69 136 ALA B O 1
ATOM 2942 N N . GLU B 1 137 ? -8.531 -34.312 -14.398 1 92.38 137 GLU B N 1
ATOM 2943 C CA . GLU B 1 137 ? -9.469 -35.375 -14.078 1 92.38 137 GLU B CA 1
ATOM 2944 C C . GLU B 1 137 ? -9.766 -36.25 -15.312 1 92.38 137 GLU B C 1
ATOM 2946 O O . GLU B 1 137 ? -10.078 -37.438 -15.188 1 92.38 137 GLU B O 1
ATOM 2951 N N . ASP B 1 138 ? -9.617 -35.688 -16.484 1 92.75 138 ASP B N 1
ATOM 2952 C CA . ASP B 1 138 ? -9.938 -36.375 -17.734 1 92.75 138 ASP B CA 1
ATOM 2953 C C . ASP B 1 138 ? -8.672 -36.875 -18.422 1 92.75 138 ASP B C 1
ATOM 2955 O O . ASP B 1 138 ? -8.719 -37.312 -19.578 1 92.75 138 ASP B O 1
ATOM 2959 N N . LEU B 1 139 ? -7.574 -36.75 -17.766 1 92.12 139 LEU B N 1
ATOM 2960 C CA . LEU B 1 139 ? -6.293 -37.094 -18.359 1 92.12 139 LEU B CA 1
ATOM 2961 C C . LEU B 1 139 ? -5.594 -38.156 -17.516 1 92.12 139 LEU B C 1
ATOM 2963 O O . LEU B 1 139 ? -5.918 -38.344 -16.344 1 92.12 139 LEU B O 1
ATOM 2967 N N . ASP B 1 140 ? -4.762 -38.938 -18.188 1 91.56 140 ASP B N 1
ATOM 2968 C CA . ASP B 1 140 ? -3.887 -39.844 -17.453 1 91.56 140 ASP B CA 1
ATOM 2969 C C . ASP B 1 140 ? -2.625 -39.156 -16.984 1 91.56 140 ASP B C 1
ATOM 2971 O O . ASP B 1 140 ? -1.639 -39.062 -17.719 1 91.56 140 ASP B O 1
ATOM 2975 N N . VAL B 1 141 ? -2.729 -38.688 -15.773 1 92.31 141 VAL B N 1
ATOM 2976 C CA . VAL B 1 141 ? -1.634 -37.844 -15.266 1 92.31 141 VAL B CA 1
ATOM 2977 C C . VAL B 1 141 ? -0.86 -38.625 -14.203 1 92.31 141 VAL B C 1
ATOM 2979 O O . VAL B 1 141 ? -1.453 -39.344 -13.391 1 92.31 141 VAL B O 1
ATOM 2982 N N . ASN B 1 142 ? 0.428 -38.5 -14.297 1 94.38 142 ASN B N 1
ATOM 2983 C CA . ASN B 1 142 ? 1.276 -39.062 -13.25 1 94.38 142 ASN B CA 1
ATOM 2984 C C . ASN B 1 142 ? 0.854 -38.594 -11.867 1 94.38 142 ASN B C 1
ATOM 2986 O O . ASN B 1 142 ? 0.704 -37.406 -11.641 1 94.38 142 ASN B O 1
ATOM 2990 N N . GLU B 1 143 ? 0.695 -39.5 -10.984 1 93.94 143 GLU B N 1
ATOM 2991 C CA . GLU B 1 143 ? 0.135 -39.188 -9.672 1 93.94 143 GLU B CA 1
ATOM 2992 C C . GLU B 1 143 ? 1.072 -38.281 -8.859 1 93.94 143 GLU B C 1
ATOM 2994 O O . GLU B 1 143 ? 0.622 -37.375 -8.156 1 93.94 143 GLU B O 1
ATOM 2999 N N . THR B 1 144 ? 2.336 -38.594 -8.969 1 94.88 144 THR B N 1
ATOM 3000 C CA . THR B 1 144 ? 3.32 -37.812 -8.227 1 94.88 144 THR B CA 1
ATOM 3001 C C . THR B 1 144 ? 3.311 -36.344 -8.688 1 94.88 144 THR B C 1
ATOM 3003 O O . THR B 1 144 ? 3.336 -35.438 -7.863 1 94.88 144 THR B O 1
ATOM 3006 N N . PHE B 1 145 ? 3.217 -36.156 -9.953 1 96 145 PHE B N 1
ATOM 3007 C CA . PHE B 1 145 ? 3.188 -34.812 -10.508 1 96 145 PHE B CA 1
ATOM 3008 C C . PHE B 1 145 ? 1.891 -34.094 -10.141 1 96 145 PHE B C 1
ATOM 3010 O O . PHE B 1 145 ? 1.907 -32.938 -9.758 1 96 145 PHE B O 1
ATOM 3017 N N . LEU B 1 146 ? 0.83 -34.812 -10.242 1 96.38 146 LEU B N 1
ATOM 3018 C CA . LEU B 1 146 ? -0.47 -34.25 -9.883 1 96.38 146 LEU B CA 1
ATOM 3019 C C . LEU B 1 146 ? -0.488 -33.812 -8.43 1 96.38 146 LEU B C 1
ATOM 3021 O O . LEU B 1 146 ? -0.971 -32.719 -8.117 1 96.38 146 LEU B O 1
ATOM 3025 N N . ASP B 1 147 ? 0.077 -34.562 -7.598 1 96 147 ASP B N 1
ATOM 3026 C CA . ASP B 1 147 ? 0.138 -34.25 -6.176 1 96 147 ASP B CA 1
ATOM 3027 C C . ASP B 1 147 ? 0.958 -32.969 -5.941 1 96 147 ASP B C 1
ATOM 3029 O O . ASP B 1 147 ? 0.595 -32.156 -5.113 1 96 147 ASP B O 1
ATOM 3033 N N . GLY B 1 148 ? 2.059 -32.844 -6.652 1 96 148 GLY B N 1
ATOM 3034 C CA . GLY B 1 148 ? 2.873 -31.641 -6.559 1 96 148 GLY B CA 1
ATOM 3035 C C . GLY B 1 148 ? 2.123 -30.375 -6.953 1 96 148 GLY B C 1
ATOM 3036 O O . GLY B 1 148 ? 2.215 -29.359 -6.27 1 96 148 GLY B O 1
ATOM 3037 N N . VAL B 1 149 ? 1.373 -30.531 -8.008 1 97.31 149 VAL B N 1
ATOM 3038 C CA . VAL B 1 149 ? 0.613 -29.375 -8.484 1 97.31 149 VAL B CA 1
ATOM 3039 C C . VAL B 1 149 ? -0.505 -29.047 -7.5 1 97.31 149 VAL B C 1
ATOM 3041 O O . VAL B 1 149 ? -0.776 -27.875 -7.23 1 97.31 149 VAL B O 1
ATOM 3044 N N . LEU B 1 150 ? -1.13 -30.047 -6.957 1 97.5 150 LEU B N 1
ATOM 3045 C CA . LEU B 1 150 ? -2.186 -29.875 -5.965 1 97.5 150 LEU B CA 1
ATOM 3046 C C . LEU B 1 150 ? -1.653 -29.172 -4.727 1 97.5 150 LEU B C 1
ATOM 3048 O O . LEU B 1 150 ? -2.318 -28.281 -4.172 1 97.5 150 LEU B O 1
ATOM 3052 N N . LEU B 1 151 ? -0.48 -29.531 -4.336 1 96.56 151 LEU B N 1
ATOM 3053 C CA . LEU B 1 151 ? 0.134 -28.906 -3.172 1 96.56 151 LEU B CA 1
ATOM 3054 C C . LEU B 1 151 ? 0.381 -27.422 -3.426 1 96.56 151 LEU B C 1
ATOM 3056 O O . LEU B 1 151 ? 0.148 -26.594 -2.545 1 96.56 151 LEU B O 1
ATOM 3060 N N . VAL B 1 152 ? 0.846 -27.125 -4.602 1 97.31 152 VAL B N 1
ATOM 3061 C CA . VAL B 1 152 ? 1.098 -25.734 -4.973 1 97.31 152 VAL B CA 1
ATOM 3062 C C . VAL B 1 152 ? -0.214 -24.953 -4.977 1 97.31 152 VAL B C 1
ATOM 3064 O O . VAL B 1 152 ? -0.28 -23.828 -4.469 1 97.31 152 VAL B O 1
ATOM 3067 N N . ALA B 1 153 ? -1.25 -25.516 -5.551 1 96.81 153 ALA B N 1
ATOM 3068 C CA . ALA B 1 153 ? -2.561 -24.875 -5.621 1 96.81 153 ALA B CA 1
ATOM 3069 C C . ALA B 1 153 ? -3.111 -24.609 -4.223 1 96.81 153 ALA B C 1
ATOM 3071 O O . ALA B 1 153 ? -3.637 -23.516 -3.955 1 96.81 153 ALA B O 1
ATOM 3072 N N . ASN B 1 154 ? -2.969 -25.562 -3.367 1 96.75 154 ASN B N 1
ATOM 3073 C CA . ASN B 1 154 ? -3.428 -25.391 -1.99 1 96.75 154 ASN B CA 1
ATOM 3074 C C . ASN B 1 154 ? -2.666 -24.297 -1.27 1 96.75 154 ASN B C 1
ATOM 3076 O O . ASN B 1 154 ? -3.26 -23.5 -0.539 1 96.75 154 ASN B O 1
ATOM 3080 N N . LYS B 1 155 ? -1.383 -24.312 -1.479 1 96.5 155 LYS B N 1
ATOM 3081 C CA . LYS B 1 155 ? -0.56 -23.266 -0.889 1 96.5 155 LYS B CA 1
ATOM 3082 C C . LYS B 1 155 ? -0.993 -21.891 -1.379 1 96.5 155 LYS B C 1
ATOM 3084 O O . LYS B 1 155 ? -1.05 -20.938 -0.599 1 96.5 155 LYS B O 1
ATOM 3089 N N . PHE B 1 156 ? -1.21 -21.781 -2.625 1 96.81 156 PHE B N 1
ATOM 3090 C CA . PHE B 1 156 ? -1.685 -20.547 -3.207 1 96.81 156 PHE B CA 1
ATOM 3091 C C . PHE B 1 156 ? -2.959 -20.062 -2.518 1 96.81 156 PHE B C 1
ATOM 3093 O O . PHE B 1 156 ? -3.055 -18.922 -2.096 1 96.81 156 PHE B O 1
ATOM 3100 N N . GLU B 1 157 ? -3.859 -20.922 -2.381 1 95.12 157 GLU B N 1
ATOM 3101 C CA . GLU B 1 157 ? -5.133 -20.594 -1.747 1 95.12 157 GLU B CA 1
ATOM 3102 C C . GLU B 1 157 ? -4.934 -20.188 -0.291 1 95.12 157 GLU B C 1
ATOM 3104 O O . GLU B 1 157 ? -5.605 -19.266 0.2 1 95.12 157 GLU B O 1
ATOM 3109 N N . GLU B 1 158 ? -4.102 -20.875 0.354 1 95.5 158 GLU B N 1
ATOM 3110 C CA . GLU B 1 158 ? -3.797 -20.531 1.741 1 95.5 158 GLU B CA 1
ATOM 3111 C C . GLU B 1 158 ? -3.242 -19.109 1.854 1 95.5 158 GLU B C 1
ATOM 3113 O O . GLU B 1 158 ? -3.588 -18.375 2.779 1 95.5 158 GLU B O 1
ATOM 3118 N N . ILE B 1 159 ? -2.385 -18.734 0.918 1 95.06 159 ILE B N 1
ATOM 3119 C CA . ILE B 1 159 ? -1.797 -17.406 0.917 1 95.06 159 ILE B CA 1
ATOM 3120 C C . ILE B 1 159 ? -2.887 -16.359 0.676 1 95.06 159 ILE B C 1
ATOM 3122 O O . ILE B 1 159 ? -2.896 -15.305 1.313 1 95.06 159 ILE B O 1
ATOM 3126 N N . LEU B 1 160 ? -3.77 -16.641 -0.224 1 95.25 160 LEU B N 1
ATOM 3127 C CA . LEU B 1 160 ? -4.895 -15.734 -0.447 1 95.25 160 LEU B CA 1
ATOM 3128 C C . LEU B 1 160 ? -5.703 -15.547 0.832 1 95.25 160 LEU B C 1
ATOM 3130 O O . LEU B 1 160 ? -6.043 -14.422 1.2 1 95.25 160 LEU B O 1
ATOM 3134 N N . ARG B 1 161 ? -5.934 -16.625 1.531 1 94.5 161 ARG B N 1
ATOM 3135 C CA . ARG B 1 161 ? -6.691 -16.578 2.777 1 94.5 161 ARG B CA 1
ATOM 3136 C C . ARG B 1 161 ? -5.934 -15.797 3.846 1 94.5 161 ARG B C 1
ATOM 3138 O O . ARG B 1 161 ? -6.527 -15 4.578 1 94.5 161 ARG B O 1
ATOM 3145 N N . LYS B 1 162 ? -4.668 -16.047 3.871 1 93.62 162 LYS B N 1
ATOM 3146 C CA . LYS B 1 162 ? -3.812 -15.336 4.82 1 93.62 162 LYS B CA 1
ATOM 3147 C C . LYS B 1 162 ? -3.895 -13.828 4.617 1 93.62 162 LYS B C 1
ATOM 3149 O O . LYS B 1 162 ? -3.785 -13.055 5.578 1 93.62 162 LYS B O 1
ATOM 3154 N N . ASN B 1 163 ? -4.113 -13.445 3.402 1 93 163 ASN B N 1
ATOM 3155 C CA . ASN B 1 163 ? -4.219 -12.023 3.068 1 93 163 ASN B CA 1
ATOM 3156 C C . ASN B 1 163 ? -5.672 -11.562 3.031 1 93 163 ASN B C 1
ATOM 3158 O O . ASN B 1 163 ? -5.988 -10.539 2.426 1 93 163 ASN B O 1
ATOM 3162 N N . ASP B 1 164 ? -6.57 -12.398 3.525 1 93.44 164 ASP B N 1
ATOM 3163 C CA . ASP B 1 164 ? -7.988 -12.102 3.693 1 93.44 164 ASP B CA 1
ATOM 3164 C C . ASP B 1 164 ? -8.703 -12.039 2.346 1 93.44 164 ASP B C 1
ATOM 3166 O O . ASP B 1 164 ? -9.594 -11.211 2.148 1 93.44 164 ASP B O 1
ATOM 3170 N N . VAL B 1 165 ? -8.219 -12.758 1.456 1 95.81 165 VAL B N 1
ATOM 3171 C CA . VAL B 1 165 ? -8.859 -12.82 0.148 1 95.81 165 VAL B CA 1
ATOM 3172 C C . VAL B 1 165 ? -9.758 -14.055 0.073 1 95.81 165 VAL B C 1
ATOM 3174 O O . VAL B 1 165 ? -9.32 -15.172 0.373 1 95.81 165 VAL B O 1
ATOM 3177 N N . GLU B 1 166 ? -10.992 -13.797 -0.372 1 95.25 166 GLU B N 1
ATOM 3178 C CA . GLU B 1 166 ? -11.961 -14.883 -0.481 1 95.25 166 GLU B CA 1
ATOM 3179 C C . GLU B 1 166 ? -12.625 -14.891 -1.854 1 95.25 166 GLU B C 1
ATOM 3181 O O . GLU B 1 166 ? -12.867 -13.836 -2.441 1 95.25 166 GLU B O 1
ATOM 3186 N N . ARG B 1 167 ? -13.016 -16.094 -2.232 1 95.25 167 ARG B N 1
ATOM 3187 C CA . ARG B 1 167 ? -13.617 -16.25 -3.553 1 95.25 167 ARG B CA 1
ATOM 3188 C C . ARG B 1 167 ? -15.109 -15.953 -3.518 1 95.25 167 ARG B C 1
ATOM 3190 O O . ARG B 1 167 ? -15.773 -16.203 -2.51 1 95.25 167 ARG B O 1
ATOM 3197 N N . ILE B 1 168 ? -15.547 -15.344 -4.578 1 96.44 168 ILE B N 1
ATOM 3198 C CA . ILE B 1 168 ? -16.969 -15.172 -4.859 1 96.44 168 ILE B CA 1
ATOM 3199 C C . ILE B 1 168 ? -17.391 -16.094 -6.004 1 96.44 168 ILE B C 1
ATOM 3201 O O . ILE B 1 168 ? -17.141 -15.789 -7.176 1 96.44 168 ILE B O 1
ATOM 3205 N N . ASP B 1 169 ? -17.984 -17.25 -5.652 1 95.06 169 ASP B N 1
ATOM 3206 C CA . ASP B 1 169 ? -18.266 -18.234 -6.68 1 95.06 169 ASP B CA 1
ATOM 3207 C C . ASP B 1 169 ? -19.609 -18.938 -6.418 1 95.06 169 ASP B C 1
ATOM 3209 O O . ASP B 1 169 ? -19.891 -19.984 -6.988 1 95.06 169 ASP B O 1
ATOM 3213 N N . GLU B 1 170 ? -20.469 -18.359 -5.648 1 94.88 170 GLU B N 1
ATOM 3214 C CA . GLU B 1 170 ? -21.734 -18.984 -5.27 1 94.88 170 GLU B CA 1
ATOM 3215 C C . GLU B 1 170 ? -22.766 -18.859 -6.387 1 94.88 170 GLU B C 1
ATOM 3217 O O . GLU B 1 170 ? -22.859 -17.828 -7.051 1 94.88 170 GLU B O 1
ATOM 3222 N N . VAL B 1 171 ? -23.453 -19.969 -6.543 1 94.5 171 VAL B N 1
ATOM 3223 C CA . VAL B 1 171 ? -24.562 -20.016 -7.496 1 94.5 171 VAL B CA 1
ATOM 3224 C C . VAL B 1 171 ? -25.891 -20.094 -6.742 1 94.5 171 VAL B C 1
ATOM 3226 O O . VAL B 1 171 ? -25.938 -20.547 -5.598 1 94.5 171 VAL B O 1
ATOM 3229 N N . GLY B 1 172 ? -26.906 -19.609 -7.336 1 93.19 172 GLY B N 1
ATOM 3230 C CA . GLY B 1 172 ? -28.219 -19.688 -6.719 1 93.19 172 GLY B CA 1
ATOM 3231 C C . GLY B 1 172 ? -28.484 -18.547 -5.738 1 93.19 172 GLY B C 1
ATOM 3232 O O . GLY B 1 172 ? -29.453 -18.594 -4.984 1 93.19 172 GLY B O 1
ATOM 3233 N N . VAL B 1 173 ? -27.641 -17.594 -5.73 1 95.69 173 VAL B N 1
ATOM 3234 C CA . VAL B 1 173 ? -27.781 -16.438 -4.84 1 95.69 173 VAL B CA 1
ATOM 3235 C C . VAL B 1 173 ? -28.25 -15.227 -5.637 1 95.69 173 VAL B C 1
ATOM 3237 O O . VAL B 1 173 ? -28.094 -15.18 -6.859 1 95.69 173 VAL B O 1
ATOM 3240 N N . PRO B 1 174 ? -28.797 -14.25 -4.945 1 96.25 174 PRO B N 1
ATOM 3241 C CA . PRO B 1 174 ? -29.219 -13.039 -5.66 1 96.25 174 PRO B CA 1
ATOM 3242 C C . PRO B 1 174 ? -28.047 -12.242 -6.223 1 96.25 174 PRO B C 1
ATOM 3244 O O . PRO B 1 174 ? -26.984 -12.164 -5.59 1 96.25 174 PRO B O 1
ATOM 3247 N N . PHE B 1 175 ? -28.391 -11.727 -7.395 1 96.81 175 PHE B N 1
ATOM 3248 C CA . PHE B 1 175 ? -27.406 -10.836 -8.008 1 96.81 175 PHE B CA 1
ATOM 3249 C C . PHE B 1 175 ? -27.141 -9.625 -7.121 1 96.81 175 PHE B C 1
ATOM 3251 O O . PHE B 1 175 ? -28.062 -9.055 -6.543 1 96.81 175 PHE B O 1
ATOM 3258 N N . ASN B 1 176 ? -25.891 -9.336 -6.914 1 97 176 ASN B N 1
ATOM 3259 C CA . ASN B 1 176 ? -25.438 -8.188 -6.141 1 97 176 ASN B CA 1
ATOM 3260 C C . ASN B 1 176 ? -24.344 -7.41 -6.883 1 97 176 ASN B C 1
ATOM 3262 O O . ASN B 1 176 ? -23.266 -7.934 -7.129 1 97 176 ASN B O 1
ATOM 3266 N N . VAL B 1 177 ? -24.531 -6.168 -7.164 1 95 177 VAL B N 1
ATOM 3267 C CA . VAL B 1 177 ? -23.656 -5.336 -7.988 1 95 177 VAL B CA 1
ATOM 3268 C C . VAL B 1 177 ? -22.312 -5.172 -7.301 1 95 177 VAL B C 1
ATOM 3270 O O . VAL B 1 177 ? -21.297 -4.887 -7.957 1 95 177 VAL B O 1
ATOM 3273 N N . ASP B 1 178 ? -22.328 -5.371 -6.051 1 95.75 178 ASP B N 1
ATOM 3274 C CA . ASP B 1 178 ? -21.078 -5.207 -5.309 1 95.75 178 ASP B CA 1
ATOM 3275 C C . ASP B 1 178 ? -20.172 -6.418 -5.496 1 95.75 178 ASP B C 1
ATOM 3277 O O . ASP B 1 178 ? -18.953 -6.332 -5.266 1 95.75 178 ASP B O 1
ATOM 3281 N N . TYR B 1 179 ? -20.734 -7.5 -5.914 1 97.06 179 TYR B N 1
ATOM 3282 C CA . TYR B 1 179 ? -19.969 -8.742 -5.969 1 97.06 179 TYR B CA 1
ATOM 3283 C C . TYR B 1 179 ? -19.938 -9.297 -7.391 1 97.06 179 TYR B C 1
ATOM 3285 O O . TYR B 1 179 ? -19.047 -10.078 -7.734 1 97.06 179 TYR B O 1
ATOM 3293 N N . HIS B 1 180 ? -20.922 -8.859 -8.148 1 97.81 180 HIS B N 1
ATOM 3294 C CA . HIS B 1 180 ? -21.125 -9.555 -9.414 1 97.81 180 HIS B CA 1
ATOM 3295 C C . HIS B 1 180 ? -21.109 -8.578 -10.594 1 97.81 180 HIS B C 1
ATOM 3297 O O . HIS B 1 180 ? -21.438 -7.406 -10.438 1 97.81 180 HIS B O 1
ATOM 3303 N N . ASP B 1 181 ? -20.641 -8.992 -11.695 1 96.81 181 ASP B N 1
ATOM 3304 C CA . ASP B 1 181 ? -20.797 -8.375 -13.016 1 96.81 181 ASP B CA 1
ATOM 3305 C C . ASP B 1 181 ? -21.609 -9.266 -13.945 1 96.81 181 ASP B C 1
ATOM 3307 O O . ASP B 1 181 ? -21.203 -10.398 -14.242 1 96.81 181 ASP B O 1
ATOM 3311 N N . ALA B 1 182 ? -22.672 -8.781 -14.352 1 95.62 182 ALA B N 1
ATOM 3312 C CA . ALA B 1 182 ? -23.547 -9.602 -15.188 1 95.62 182 ALA B CA 1
ATOM 3313 C C . ALA B 1 182 ? -23.078 -9.602 -16.641 1 95.62 182 ALA B C 1
ATOM 3315 O O . ALA B 1 182 ? -23.078 -8.562 -17.297 1 95.62 182 ALA B O 1
ATOM 3316 N N . MET B 1 183 ? -22.688 -10.742 -17.062 1 94.75 183 MET B N 1
ATOM 3317 C CA . MET B 1 183 ? -22.25 -10.891 -18.453 1 94.75 183 MET B CA 1
ATOM 3318 C C . MET B 1 183 ? -23.438 -11.086 -19.391 1 94.75 183 MET B C 1
ATOM 3320 O O . MET B 1 183 ? -23.438 -10.57 -20.5 1 94.75 183 MET B O 1
ATOM 3324 N N . MET B 1 184 ? -24.328 -11.992 -18.984 1 91.62 184 MET B N 1
ATOM 3325 C CA . MET B 1 184 ? -25.484 -12.352 -19.781 1 91.62 184 MET B CA 1
ATOM 3326 C C . MET B 1 184 ? -26.703 -12.617 -18.891 1 91.62 184 MET B C 1
ATOM 3328 O O . MET B 1 184 ? -26.547 -12.922 -17.703 1 91.62 184 MET B O 1
ATOM 3332 N N . ARG B 1 185 ? -27.828 -12.391 -19.5 1 90.44 185 ARG B N 1
ATOM 3333 C CA . ARG B 1 185 ? -29.078 -12.766 -18.859 1 90.44 185 ARG B CA 1
ATOM 3334 C C . ARG B 1 185 ? -29.781 -13.883 -19.625 1 90.44 185 ARG B C 1
ATOM 3336 O O . ARG B 1 185 ? -29.812 -13.875 -20.859 1 90.44 185 ARG B O 1
ATOM 3343 N N . HIS B 1 186 ? -30.016 -14.898 -18.875 1 87.19 186 HIS B N 1
ATOM 3344 C CA . HIS B 1 186 ? -30.656 -16.047 -19.531 1 87.19 186 HIS B CA 1
ATOM 3345 C C . HIS B 1 186 ? -32 -16.375 -18.875 1 87.19 186 HIS B C 1
ATOM 3347 O O . HIS B 1 186 ? -32.156 -16.203 -17.656 1 87.19 186 HIS B O 1
ATOM 3353 N N . LYS B 1 187 ? -33 -16.734 -19.75 1 82.5 187 LYS B N 1
ATOM 3354 C CA . LYS B 1 187 ? -34.219 -17.281 -19.188 1 82.5 187 LYS B CA 1
ATOM 3355 C C . LYS B 1 187 ? -33.969 -18.578 -18.438 1 82.5 187 LYS B C 1
ATOM 3357 O O . LYS B 1 187 ? -33.344 -19.5 -18.969 1 82.5 187 LYS B O 1
ATOM 3362 N N . PRO B 1 188 ? -34.312 -18.594 -17.203 1 71.38 188 PRO B N 1
ATOM 3363 C CA . PRO B 1 188 ? -34 -19.812 -16.469 1 71.38 188 PRO B CA 1
ATOM 3364 C C . PRO B 1 188 ? -34.719 -21.047 -17.047 1 71.38 188 PRO B C 1
ATOM 3366 O O . PRO B 1 188 ? -35.781 -20.906 -17.672 1 71.38 188 PRO B O 1
ATOM 3369 N N . GLY B 1 189 ? -33.969 -22.234 -17.172 1 67.44 189 GLY B N 1
ATOM 3370 C CA . GLY B 1 189 ? -34.625 -23.438 -17.609 1 67.44 189 GLY B CA 1
ATOM 3371 C C . GLY B 1 189 ? -35.812 -23.812 -16.75 1 67.44 189 GLY B C 1
ATOM 3372 O O . GLY B 1 189 ? -36.719 -24.5 -17.219 1 67.44 189 GLY B O 1
ATOM 3373 N N . ASP B 1 190 ? -35.656 -23.469 -15.469 1 67.06 190 ASP B N 1
ATOM 3374 C CA . ASP B 1 190 ? -36.719 -23.766 -14.523 1 67.06 190 ASP B CA 1
ATOM 3375 C C . ASP B 1 190 ? -37.531 -22.516 -14.211 1 67.06 190 ASP B C 1
ATOM 3377 O O . ASP B 1 190 ? -36.969 -21.469 -13.883 1 67.06 190 ASP B O 1
ATOM 3381 N N . ASP B 1 191 ? -38.812 -22.609 -14.461 1 68.19 191 ASP B N 1
ATOM 3382 C CA . ASP B 1 191 ? -39.75 -21.516 -14.258 1 68.19 191 ASP B CA 1
ATOM 3383 C C . ASP B 1 191 ? -39.75 -21.062 -12.797 1 68.19 191 ASP B C 1
ATOM 3385 O O . ASP B 1 191 ? -40.25 -19.969 -12.477 1 68.19 191 ASP B O 1
ATOM 3389 N N . ASP B 1 192 ? -39.125 -21.859 -11.922 1 74.56 192 ASP B N 1
ATOM 3390 C CA . ASP B 1 192 ? -39.219 -21.578 -10.492 1 74.56 192 ASP B CA 1
ATOM 3391 C C . ASP B 1 192 ? -38.062 -20.719 -10.008 1 74.56 192 ASP B C 1
ATOM 3393 O O . ASP B 1 192 ? -37.969 -20.375 -8.828 1 74.56 192 ASP B O 1
ATOM 3397 N N . ILE B 1 193 ? -37.25 -20.328 -10.914 1 74.81 193 ILE B N 1
ATOM 3398 C CA . ILE B 1 193 ? -36.125 -19.516 -10.469 1 74.81 193 ILE B CA 1
ATOM 3399 C C . ILE B 1 193 ? -36.5 -18.031 -10.586 1 74.81 193 ILE B C 1
ATOM 3401 O O . ILE B 1 193 ? -36.906 -17.578 -11.648 1 74.81 193 ILE B O 1
ATOM 3405 N N . ASP B 1 194 ? -36.344 -17.391 -9.438 1 83.62 194 ASP B N 1
ATOM 3406 C CA . ASP B 1 194 ? -36.656 -15.961 -9.391 1 83.62 194 ASP B CA 1
ATOM 3407 C C . ASP B 1 194 ? -35.719 -15.188 -10.32 1 83.62 194 ASP B C 1
ATOM 3409 O O . ASP B 1 194 ? -34.688 -15.719 -10.773 1 83.62 194 ASP B O 1
ATOM 3413 N N . SER B 1 195 ? -36.094 -13.969 -10.664 1 88.75 195 SER B N 1
ATOM 3414 C CA . SER B 1 195 ? -35.281 -13.078 -11.469 1 88.75 195 SER B CA 1
ATOM 3415 C C . SER B 1 195 ? -34.062 -12.578 -10.688 1 88.75 195 SER B C 1
ATOM 3417 O O . SER B 1 195 ? -34.125 -12.492 -9.453 1 88.75 195 SER B O 1
ATOM 3419 N N . ASP B 1 196 ? -33 -12.391 -11.375 1 92.94 196 ASP B N 1
ATOM 3420 C CA . ASP B 1 196 ? -31.781 -11.797 -10.82 1 92.94 196 ASP B CA 1
ATOM 3421 C C . ASP B 1 196 ? -31.062 -12.766 -9.883 1 92.94 196 ASP B C 1
ATOM 3423 O O . ASP B 1 196 ? -30.609 -12.375 -8.805 1 92.94 196 ASP B O 1
ATOM 3427 N N . ILE B 1 197 ? -31.141 -14.031 -10.234 1 94.5 197 ILE B N 1
ATOM 3428 C CA . ILE B 1 197 ? -30.406 -15.062 -9.5 1 94.5 197 ILE B CA 1
ATOM 3429 C C . ILE B 1 197 ? -29.188 -15.508 -10.305 1 94.5 197 ILE B C 1
ATOM 3431 O O . ILE B 1 197 ? -29.281 -15.664 -11.531 1 94.5 197 ILE B O 1
ATOM 3435 N N . VAL B 1 198 ? -28.094 -15.633 -9.711 1 96.25 198 VAL B N 1
ATOM 3436 C CA . VAL B 1 198 ? -26.875 -16.094 -10.367 1 96.25 198 VAL B CA 1
ATOM 3437 C C . VAL B 1 198 ? -27.031 -17.547 -10.797 1 96.25 198 VAL B C 1
ATOM 3439 O O . VAL B 1 198 ? -27.156 -18.438 -9.945 1 96.25 198 VAL B O 1
ATOM 3442 N N . LEU B 1 199 ? -27.016 -17.844 -12.062 1 94 199 LEU B N 1
ATOM 3443 C CA . LEU B 1 199 ? -27.203 -19.203 -12.586 1 94 199 LEU B CA 1
ATOM 3444 C C . LEU B 1 199 ? -25.859 -19.906 -12.719 1 94 199 LEU B C 1
ATOM 3446 O O . LEU B 1 199 ? -25.766 -21.125 -12.523 1 94 199 LEU B O 1
ATOM 3450 N N . GLU B 1 200 ? -24.906 -19.094 -13.125 1 94.88 200 GLU B N 1
ATOM 3451 C CA . GLU B 1 200 ? -23.562 -19.625 -13.359 1 94.88 200 GLU B CA 1
ATOM 3452 C C . GLU B 1 200 ? -22.5 -18.562 -13.117 1 94.88 200 GLU B C 1
ATOM 3454 O O . GLU B 1 200 ? -22.688 -17.391 -13.461 1 94.88 200 GLU B O 1
ATOM 3459 N N . VAL B 1 201 ? -21.469 -19.016 -12.547 1 95.94 201 VAL B N 1
ATOM 3460 C CA . VAL B 1 201 ? -20.297 -18.141 -12.414 1 95.94 201 VAL B CA 1
ATOM 3461 C C . VAL B 1 201 ? -19.297 -18.469 -13.516 1 95.94 201 VAL B C 1
ATOM 3463 O O . VAL B 1 201 ? -18.688 -19.547 -13.523 1 95.94 201 VAL B O 1
ATOM 3466 N N . VAL B 1 202 ? -19.078 -17.547 -14.453 1 94 202 VAL B N 1
ATOM 3467 C CA . VAL B 1 202 ? -18.188 -17.734 -15.586 1 94 202 VAL B CA 1
ATOM 3468 C C . VAL B 1 202 ? -16.734 -17.5 -15.141 1 94 202 VAL B C 1
ATOM 3470 O O . VAL B 1 202 ? -15.836 -18.25 -15.531 1 94 202 VAL B O 1
ATOM 3473 N N . GLU B 1 203 ? -16.562 -16.391 -14.391 1 94.5 203 GLU B N 1
ATOM 3474 C CA . GLU B 1 203 ? -15.273 -16.062 -13.781 1 94.5 203 GLU B CA 1
ATOM 3475 C C . GLU B 1 203 ? -15.445 -15.734 -12.297 1 94.5 203 GLU B C 1
ATOM 3477 O O . GLU B 1 203 ? -16.281 -14.914 -11.93 1 94.5 203 GLU B O 1
ATOM 3482 N N . ASN B 1 204 ? -14.648 -16.438 -11.531 1 95.5 204 ASN B N 1
ATOM 3483 C CA . ASN B 1 204 ? -14.758 -16.219 -10.102 1 95.5 204 ASN B CA 1
ATOM 3484 C C . ASN B 1 204 ? -14.406 -14.773 -9.734 1 95.5 204 ASN B C 1
ATOM 3486 O O . ASN B 1 204 ? -13.531 -14.164 -10.352 1 95.5 204 ASN B O 1
ATOM 3490 N N . GLY B 1 205 ? -15.18 -14.242 -8.75 1 97.25 205 GLY B N 1
ATOM 3491 C CA . GLY B 1 205 ? -14.789 -12.992 -8.109 1 97.25 205 GLY B CA 1
ATOM 3492 C C . GLY B 1 205 ? -14 -13.203 -6.836 1 97.25 205 GLY B C 1
ATOM 3493 O O . GLY B 1 205 ? -13.812 -14.336 -6.391 1 97.25 205 GLY B O 1
ATOM 3494 N N . TYR B 1 206 ? -13.492 -12.047 -6.391 1 97.69 206 TYR B N 1
ATOM 3495 C CA . TYR B 1 206 ? -12.703 -12.109 -5.164 1 97.69 206 TYR B CA 1
ATOM 3496 C C . TYR B 1 206 ? -12.922 -10.859 -4.312 1 97.69 206 TYR B C 1
ATOM 3498 O O . TYR B 1 206 ? -13.086 -9.758 -4.848 1 97.69 206 TYR B O 1
ATOM 3506 N N . ARG B 1 207 ? -12.93 -11.109 -3.049 1 96.25 207 ARG B N 1
ATOM 3507 C CA . ARG B 1 207 ? -13.008 -10.008 -2.102 1 96.25 207 ARG B CA 1
ATOM 3508 C C . ARG B 1 207 ? -11.867 -10.062 -1.096 1 96.25 207 ARG B C 1
ATOM 3510 O O . ARG B 1 207 ? -11.414 -11.148 -0.726 1 96.25 207 ARG B O 1
ATOM 3517 N N . MET B 1 208 ? -11.391 -8.906 -0.7 1 94.19 208 MET B N 1
ATOM 3518 C CA . MET B 1 208 ? -10.391 -8.742 0.358 1 94.19 208 MET B CA 1
ATOM 3519 C C . MET B 1 208 ? -10.977 -7.973 1.537 1 94.19 208 MET B C 1
ATOM 3521 O O . MET B 1 208 ? -11.109 -6.75 1.479 1 94.19 208 MET B O 1
ATOM 3525 N N . GLY B 1 209 ? -11.289 -8.703 2.535 1 89.75 209 GLY B N 1
ATOM 3526 C CA . GLY B 1 209 ? -12.055 -8.062 3.594 1 89.75 209 GLY B CA 1
ATOM 3527 C C . GLY B 1 209 ? -13.398 -7.535 3.121 1 89.75 209 GLY B C 1
ATOM 3528 O O . GLY B 1 209 ? -14.219 -8.289 2.594 1 89.75 209 GLY B O 1
ATOM 3529 N N . ASP B 1 210 ? -13.5 -6.215 3.168 1 88 210 ASP B N 1
ATOM 3530 C CA . ASP B 1 210 ? -14.773 -5.617 2.799 1 88 210 ASP B CA 1
ATOM 3531 C C . ASP B 1 210 ? -14.727 -5.043 1.385 1 88 210 ASP B C 1
ATOM 3533 O O . ASP B 1 210 ? -15.711 -4.484 0.899 1 88 210 ASP B O 1
ATOM 3537 N N . ARG B 1 211 ? -13.719 -5.387 0.733 1 91.25 211 ARG B N 1
ATOM 3538 C CA . ARG B 1 211 ? -13.531 -4.805 -0.591 1 91.25 211 ARG B CA 1
ATOM 3539 C C . ARG B 1 211 ? -13.523 -5.883 -1.669 1 91.25 211 ARG B C 1
ATOM 3541 O O . ARG B 1 211 ? -12.82 -6.887 -1.549 1 91.25 211 ARG B O 1
ATOM 3548 N N . THR B 1 212 ? -14.398 -5.578 -2.631 1 96.19 212 THR B N 1
ATOM 3549 C CA . THR B 1 212 ? -14.344 -6.457 -3.793 1 96.19 212 THR B CA 1
ATOM 3550 C C . THR B 1 212 ? -13.18 -6.07 -4.703 1 96.19 212 THR B C 1
ATOM 3552 O O . THR B 1 212 ? -13.094 -4.93 -5.16 1 96.19 212 THR B O 1
ATOM 3555 N N . ILE B 1 213 ? -12.258 -6.938 -4.922 1 95.44 213 ILE B N 1
ATOM 3556 C CA . ILE B 1 213 ? -11.086 -6.602 -5.727 1 95.44 213 ILE B CA 1
ATOM 3557 C C . ILE B 1 213 ? -11.266 -7.141 -7.145 1 95.44 213 ILE B C 1
ATOM 3559 O O . ILE B 1 213 ? -10.539 -6.742 -8.062 1 95.44 213 ILE B O 1
ATOM 3563 N N . ARG B 1 214 ? -12.164 -8.055 -7.359 1 96.38 214 ARG B N 1
ATOM 3564 C CA . ARG B 1 214 ? -12.609 -8.492 -8.68 1 96.38 214 ARG B CA 1
ATOM 3565 C C . ARG B 1 214 ? -14.055 -8.977 -8.625 1 96.38 214 ARG B C 1
ATOM 3567 O O . ARG B 1 214 ? -14.383 -9.898 -7.875 1 96.38 214 ARG B O 1
ATOM 3574 N N . HIS B 1 215 ? -14.852 -8.383 -9.414 1 97.44 215 HIS B N 1
ATOM 3575 C CA . HIS B 1 215 ? -16.234 -8.836 -9.469 1 97.44 215 HIS B CA 1
ATOM 3576 C C . HIS B 1 215 ? -16.344 -10.18 -10.18 1 97.44 215 HIS B C 1
ATOM 3578 O O . HIS B 1 215 ? -15.656 -10.414 -11.172 1 97.44 215 HIS B O 1
ATOM 3584 N N . ALA B 1 216 ? -17.219 -11.047 -9.68 1 97.81 216 ALA B N 1
ATOM 3585 C CA . ALA B 1 216 ? -17.484 -12.297 -10.383 1 97.81 216 ALA B CA 1
ATOM 3586 C C . ALA B 1 216 ? -18.312 -12.047 -11.648 1 97.81 216 ALA B C 1
ATOM 3588 O O . ALA B 1 216 ? -19.297 -11.305 -11.625 1 97.81 216 ALA B O 1
ATOM 3589 N N . LYS B 1 217 ? -17.812 -12.539 -12.703 1 97.38 217 LYS B N 1
ATOM 3590 C CA . LYS B 1 217 ? -18.625 -12.523 -13.914 1 97.38 217 LYS B CA 1
ATOM 3591 C C . LYS B 1 217 ? -19.656 -13.641 -13.906 1 97.38 217 LYS B C 1
ATOM 3593 O O . LYS B 1 217 ? -19.312 -14.82 -13.844 1 97.38 217 LYS B O 1
ATOM 3598 N N . VAL B 1 218 ? -20.906 -13.188 -14.016 1 97.31 218 VAL B N 1
ATOM 3599 C CA . VAL B 1 218 ? -21.938 -14.18 -13.766 1 97.31 218 VAL B CA 1
ATOM 3600 C C . VAL B 1 218 ? -23.016 -14.094 -14.852 1 97.31 218 VAL B C 1
ATOM 3602 O O . VAL B 1 218 ? -23.109 -13.094 -15.562 1 97.31 218 VAL B O 1
ATOM 3605 N N . ILE B 1 219 ? -23.672 -15.25 -15.023 1 95.81 219 ILE B N 1
ATOM 3606 C CA . ILE B 1 219 ? -24.891 -15.312 -15.812 1 95.81 219 ILE B CA 1
ATOM 3607 C C . ILE B 1 219 ? -26.109 -15.266 -14.883 1 95.81 219 ILE B C 1
ATOM 3609 O O . ILE B 1 219 ? -26.188 -16.047 -13.93 1 95.81 219 ILE B O 1
ATOM 3613 N N . VAL B 1 220 ? -27.016 -14.352 -15.195 1 95.38 220 VAL B N 1
ATOM 3614 C CA . VAL B 1 220 ? -28.109 -14.102 -14.266 1 95.38 220 VAL B CA 1
ATOM 3615 C C . VAL B 1 220 ? -29.438 -14.492 -14.922 1 95.38 220 VAL B C 1
ATOM 3617 O O . VAL B 1 220 ? -29.578 -14.406 -16.141 1 95.38 220 VAL B O 1
ATOM 3620 N N . SER B 1 221 ? -30.328 -14.906 -14.055 1 92.88 221 SER B N 1
ATOM 3621 C CA . SER B 1 221 ? -31.656 -15.242 -14.547 1 92.88 221 SER B CA 1
ATOM 3622 C C . SER B 1 221 ? -32.438 -13.984 -14.891 1 92.88 221 SER B C 1
ATOM 3624 O O . SER B 1 221 ? -32.312 -12.961 -14.227 1 92.88 221 SER B O 1
ATOM 3626 N N . GLU B 1 222 ? -33.188 -14.07 -15.891 1 88 222 GLU B N 1
ATOM 3627 C CA . GLU B 1 222 ? -34.062 -12.984 -16.312 1 88 222 GLU B CA 1
ATOM 3628 C C . GLU B 1 222 ? -35.312 -12.945 -15.477 1 88 222 GLU B C 1
ATOM 3630 O O . GLU B 1 222 ? -35.781 -13.984 -14.992 1 88 222 GLU B O 1
#

Nearest PDB structures (foldseek):
  1dkg-assembly1_A  TM=8.117E-01  e=1.062E-10  Escherichia coli
  1dkg-assembly1_B  TM=6.148E-01  e=1.922E-10  Escherichia coli
  4ani-assembly1_B  TM=6.311E-01  e=3.291E-08  Geobacillus kaustophilus HTA426
  3a6m-assembly1_B  TM=4.473E-01  e=3.291E-08  Thermus thermophilus HB8
  1dkg-assembly1_A  TM=8.117E-01  e=8.326E-11  Escherichia coli

InterPro domains:
  IPR000740 GrpE nucleotide exchange factor [MF_01151] (22-222)
  IPR000740 GrpE nucleotide exchange factor [PF01025] (61-222)
  IPR000740 GrpE nucleotide exchange factor [PR00773] (90-106)
  IPR000740 GrpE nucleotide exchange factor [PR00773] (118-133)
  IPR000740 GrpE nucleotide exchange factor [PR00773] (172-187)
  IPR000740 GrpE nucleotide exchange factor [PR00773] (201-220)
  IPR000740 GrpE nucleotide exchange factor [PS01071] (175-220)
  IPR000740 GrpE nucleotide exchange factor [PTHR21237] (29-221)
  IPR000740 GrpE nucleotide exchange factor [cd00446] (84-220)
  IPR009012 GrpE nucleotide exchange factor, head [G3DSA:2.30.22.10] (165-221)
  IPR009012 GrpE nucleotide exchange factor, head [SSF51064] (165-222)
  IPR013805 GrpE nucleotide exchange factor, coiled-coil [G3DSA:3.90.20.20] (57-162)
  IPR013805 GrpE nucleotide exchange factor, coiled-coil [SSF58014] (69-162)